Protein AF-0000000085150757 (afdb_homodimer)

Radius of gyration: 24.12 Å; Cα contacts (8 Å, |Δi|>4): 702; chains: 2; bounding box: 53×70×66 Å

Sequence (426 aa):
MANTTLYYVHDPMCSWCWGYRPTWDALQVQLQQQFGQQLSLHYLVGGLAPDSAEPMPHPMQQMLQQTWHKINQQLGTEFNHDFWQLCQPRRSTYPACRASIIARQYGLEQQMINAIQQAYYLNAHNPSDVDTLVSIATQLGIPADLFTEQLNADETEDKLLKEINFARQLPIQGFPSLVLMVDNNAYPIRLDYHQWQTSLADIQTILLTAQPSMANTTLYYVHDPMCSWCWGYRPTWDALQVQLQQQFGQQLSLHYLVGGLAPDSAEPMPHPMQQMLQQTWHKINQQLGTEFNHDFWQLCQPRRSTYPACRASIIARQYGLEQQMINAIQQAYYLNAHNPSDVDTLVSIATQLGIPADLFTEQLNADETEDKLLKEINFARQLPIQGFPSLVLMVDNNAYPIRLDYHQWQTSLADIQTILLTAQPS

Organism: Shewanella frigidimarina (strain NCIMB 400) (NCBI:txid318167)

Solvent-accessible surface area (backbone atoms only — not comparable to full-atom values): 22932 Å² total; per-residue (Å²): 128,76,67,31,37,37,35,42,34,31,37,58,80,37,67,58,36,62,56,30,40,68,25,50,56,53,36,51,54,52,46,45,73,75,32,50,89,56,46,44,80,40,81,33,47,43,58,87,30,58,79,55,91,55,69,49,54,66,71,56,50,54,52,52,53,37,48,52,46,49,45,24,70,75,69,66,44,79,70,34,72,59,25,75,74,74,41,83,59,45,66,16,37,34,59,43,40,37,49,27,57,57,28,42,78,72,76,33,27,68,57,43,36,51,51,48,34,42,33,38,34,61,63,39,38,57,51,60,36,65,68,51,48,41,52,51,37,40,75,74,69,42,57,51,70,60,48,55,53,45,68,72,29,68,68,43,50,51,53,45,53,50,36,24,55,52,50,71,69,46,84,62,77,56,64,55,33,40,35,38,32,49,82,90,40,80,39,66,38,59,80,41,70,84,38,35,60,56,32,49,52,46,51,52,52,51,56,62,66,67,50,79,130,128,75,68,31,36,38,34,44,35,30,38,58,80,36,66,58,37,63,55,29,41,68,27,50,56,53,35,51,55,52,45,46,74,74,32,51,90,57,46,45,79,41,83,32,46,44,56,85,29,59,78,54,90,54,68,48,54,67,72,56,51,53,51,50,53,36,48,52,46,50,45,24,69,74,69,66,45,79,70,34,71,59,26,76,74,75,39,82,58,47,65,16,37,34,59,42,40,36,49,27,59,56,28,42,80,72,76,33,27,68,60,41,38,51,50,47,34,42,33,38,35,61,62,39,37,56,53,60,37,66,66,49,48,40,53,51,39,41,76,73,70,42,58,51,68,62,47,56,51,45,68,71,29,66,67,46,51,51,52,46,52,51,35,25,56,52,49,70,72,46,84,61,77,56,64,54,33,40,36,38,32,47,83,89,40,80,40,66,39,59,81,41,71,85,39,37,61,54,32,50,52,45,51,51,52,52,56,61,67,68,50,79,129

Foldseek 3Di:
DWAKEKEWEAFLPDLVLLLLVVLVVVLVVVCCVPQVPPYHYYYFYQQPDAQDPDFDDPVVVVVVVVVNVVSCVVRVRAFDPCLVVPHRHDSHRVLLVLLLVVCVVVVCNVVSSVQSNCCVGPVSHYSSDPVSSLVSCVVVPHHSVVSSCSSPDVVSVVVNVVRNVVVVVAPDDDPGWMWMATNNDIDTADDDSVHSVRRVVVVVVVVVVSDDD/DWAKEKEWEAFLPDLVLLLLVVLVVVLVVVCCVPQVPPYHYYYFYQQPDAQDPDFDDPVVVVVVVVVNVVSCVVRVRAFDPCLVVPHRHDPHRVLLVLLLVVVVVVVCNVVSSVQSNCCVGPVSHYSSDLVSSLVSCVVVPHHSVVSSCSSPDPVSVVVNVVRNVVVVVAPDDDPGWMWMATNNDIDTADDDSVHSVRRVVVVVVVVVVSDDD

Structure (mmCIF, N/CA/C/O backbone):
data_AF-0000000085150757-model_v1
#
loop_
_entity.id
_entity.type
_entity.pdbx_description
1 polymer Thioredoxin
#
loop_
_atom_site.group_PDB
_atom_site.id
_atom_site.type_symbol
_atom_site.label_atom_id
_atom_site.label_alt_id
_atom_site.label_comp_id
_atom_site.label_asym_id
_atom_site.label_entity_id
_atom_site.label_seq_id
_atom_site.pdbx_PDB_ins_code
_atom_site.Cartn_x
_atom_site.Cartn_y
_atom_site.Cartn_z
_atom_site.occupancy
_atom_site.B_iso_or_equiv
_atom_site.auth_seq_id
_atom_site.auth_comp_id
_atom_site.auth_asym_id
_atom_site.auth_atom_id
_atom_site.pdbx_PDB_model_num
ATOM 1 N N . MET A 1 1 ? 13.625 -22.016 -32.281 1 49.12 1 MET A N 1
ATOM 2 C CA . MET A 1 1 ? 12.945 -20.781 -31.906 1 49.12 1 MET A CA 1
ATOM 3 C C . MET A 1 1 ? 13.242 -20.422 -30.453 1 49.12 1 MET A C 1
ATOM 5 O O . MET A 1 1 ? 13.5 -21.312 -29.641 1 49.12 1 MET A O 1
ATOM 9 N N . ALA A 1 2 ? 13.648 -19.25 -30.125 1 58.41 2 ALA A N 1
ATOM 10 C CA . ALA A 1 2 ? 14.156 -18.875 -28.812 1 58.41 2 ALA A CA 1
ATOM 11 C C . ALA A 1 2 ? 13.156 -19.25 -27.719 1 58.41 2 ALA A C 1
ATOM 13 O O . ALA A 1 2 ? 11.945 -19.203 -27.938 1 58.41 2 ALA A O 1
ATOM 14 N N . ASN A 1 3 ? 13.555 -20.047 -26.703 1 80.44 3 ASN A N 1
ATOM 15 C CA . ASN A 1 3 ? 12.75 -20.391 -25.531 1 80.44 3 ASN A CA 1
ATOM 16 C C . ASN A 1 3 ? 12.352 -19.141 -24.75 1 80.44 3 ASN A C 1
ATOM 18 O O . ASN A 1 3 ? 13.211 -18.469 -24.172 1 80.44 3 ASN A O 1
ATOM 22 N N . THR A 1 4 ? 11.117 -18.625 -24.938 1 92.69 4 THR A N 1
ATOM 23 C CA . THR A 1 4 ? 10.656 -17.406 -24.281 1 92.69 4 THR A CA 1
ATOM 24 C C . THR A 1 4 ? 9.633 -17.719 -23.203 1 92.69 4 THR A C 1
ATOM 26 O O . THR A 1 4 ? 8.664 -18.453 -23.438 1 92.69 4 THR A O 1
ATOM 29 N N . THR A 1 5 ? 9.977 -17.312 -21.969 1 96.5 5 THR A N 1
ATOM 30 C CA . THR A 1 5 ? 9.078 -17.562 -20.844 1 96.5 5 THR A CA 1
ATOM 31 C C . THR A 1 5 ? 8.727 -16.25 -20.141 1 96.5 5 THR A C 1
ATOM 33 O O . THR A 1 5 ? 9.602 -15.422 -19.891 1 96.5 5 THR A O 1
ATOM 36 N N . LEU A 1 6 ? 7.488 -16 -19.953 1 97.88 6 LEU A N 1
ATOM 37 C CA . LEU A 1 6 ? 7.039 -14.922 -19.094 1 97.88 6 LEU A CA 1
ATOM 38 C C . LEU A 1 6 ? 6.703 -15.445 -17.688 1 97.88 6 LEU 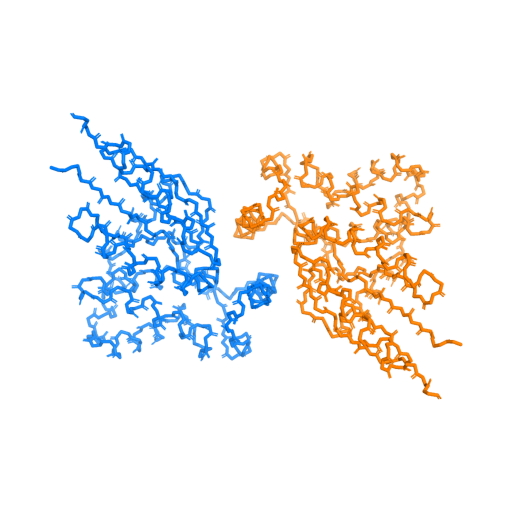A C 1
ATOM 40 O O . LEU A 1 6 ? 5.848 -16.328 -17.547 1 97.88 6 LEU A O 1
ATOM 44 N N . TYR A 1 7 ? 7.398 -14.953 -16.734 1 98.38 7 TYR A N 1
ATOM 45 C CA . TYR A 1 7 ? 7.105 -15.289 -15.344 1 98.38 7 TYR A CA 1
ATOM 46 C C . TYR A 1 7 ? 6.188 -14.25 -14.703 1 98.38 7 TYR A C 1
ATOM 48 O O . TYR A 1 7 ? 6.438 -13.047 -14.812 1 98.38 7 TYR A O 1
ATOM 56 N N . TYR A 1 8 ? 5.133 -14.703 -14.164 1 98.75 8 TYR A N 1
ATOM 57 C CA . TYR A 1 8 ? 4.309 -13.906 -13.25 1 98.75 8 TYR A CA 1
ATOM 58 C C . TYR A 1 8 ? 4.629 -14.242 -11.797 1 98.75 8 TYR A C 1
ATOM 60 O O . TYR A 1 8 ? 4.238 -15.297 -11.297 1 98.75 8 TYR A O 1
ATOM 68 N N . VAL A 1 9 ? 5.32 -13.375 -11.117 1 98.81 9 VAL A N 1
ATOM 69 C CA . VAL A 1 9 ? 5.723 -13.594 -9.727 1 98.81 9 VAL A CA 1
ATOM 70 C C . VAL A 1 9 ? 4.684 -12.992 -8.789 1 98.81 9 VAL A C 1
ATOM 72 O O . VAL A 1 9 ? 4.344 -11.812 -8.898 1 98.81 9 VAL A O 1
ATOM 75 N N . HIS A 1 10 ? 4.195 -13.836 -7.871 1 98.81 10 HIS A N 1
ATOM 76 C CA . HIS A 1 10 ? 3.064 -13.406 -7.059 1 98.81 10 HIS A CA 1
ATOM 77 C C . HIS A 1 10 ? 3.018 -14.156 -5.734 1 98.81 10 HIS A C 1
ATOM 79 O O . HIS A 1 10 ? 3.881 -15 -5.461 1 98.81 10 HIS A O 1
ATOM 85 N N . ASP A 1 11 ? 2.148 -13.82 -4.879 1 98.88 11 ASP A N 1
ATOM 86 C CA . ASP A 1 11 ? 1.651 -14.555 -3.719 1 98.88 11 ASP A CA 1
ATOM 87 C C . ASP A 1 11 ? 0.126 -14.523 -3.66 1 98.88 11 ASP A C 1
ATOM 89 O O . ASP A 1 11 ? -0.486 -13.469 -3.83 1 98.88 11 ASP A O 1
ATOM 93 N N . PRO A 1 12 ? -0.47 -15.656 -3.391 1 98.88 12 PRO A N 1
ATOM 94 C CA . PRO A 1 12 ? -1.935 -15.688 -3.418 1 98.88 12 PRO A CA 1
ATOM 95 C C . PRO A 1 12 ? -2.564 -14.742 -2.402 1 98.88 12 PRO A C 1
ATOM 97 O O . PRO A 1 12 ? -3.729 -14.352 -2.551 1 98.88 12 PRO A O 1
ATOM 100 N N . MET A 1 13 ? -1.797 -14.336 -1.431 1 98.69 13 MET A N 1
ATOM 101 C CA . MET A 1 13 ? -2.361 -13.5 -0.378 1 98.69 13 MET A CA 1
ATOM 102 C C . MET A 1 13 ? -1.901 -12.055 -0.529 1 98.69 13 MET A C 1
ATOM 104 O O . MET A 1 13 ? -2.055 -11.25 0.392 1 98.69 13 MET A O 1
ATOM 108 N N . CYS A 1 14 ? -1.268 -11.719 -1.608 1 98.38 14 CYS A N 1
ATOM 109 C CA . CYS A 1 14 ? -0.864 -10.352 -1.901 1 98.38 14 CYS A CA 1
ATOM 110 C C . CYS A 1 14 ? -2.049 -9.523 -2.393 1 98.38 14 CYS A C 1
ATOM 112 O O . CYS A 1 14 ? -2.566 -9.766 -3.484 1 98.38 14 CYS A O 1
ATOM 114 N N . SER A 1 15 ? -2.418 -8.477 -1.65 1 98.56 15 SER A N 1
ATOM 115 C CA . SER A 1 15 ? -3.615 -7.711 -1.98 1 98.56 15 SER A CA 1
ATOM 116 C C . SER A 1 15 ? -3.441 -6.949 -3.289 1 98.56 15 SER A C 1
ATOM 118 O O . SER A 1 15 ? -4.406 -6.75 -4.031 1 98.56 15 SER A O 1
ATOM 120 N N . TRP A 1 16 ? -2.236 -6.539 -3.58 1 98.25 16 TRP A N 1
ATOM 121 C CA . TRP A 1 16 ? -1.984 -5.855 -4.844 1 98.25 16 TRP A CA 1
ATOM 122 C C . TRP A 1 16 ? -2.047 -6.832 -6.016 1 98.25 16 TRP A C 1
ATOM 124 O O . TRP A 1 16 ? -2.398 -6.453 -7.133 1 98.25 16 TRP A O 1
ATOM 134 N N . CYS A 1 17 ? -1.662 -8.117 -5.789 1 98.81 17 CYS A N 1
ATOM 135 C CA . CYS A 1 17 ? -1.864 -9.148 -6.805 1 98.81 17 CYS A CA 1
ATOM 136 C C . CYS A 1 17 ? -3.348 -9.344 -7.09 1 98.81 17 CYS A C 1
ATOM 138 O O . CYS A 1 17 ? -3.744 -9.508 -8.25 1 98.81 17 CYS A O 1
ATOM 140 N N . TRP A 1 18 ? -4.223 -9.297 -6.031 1 98.88 18 TRP A N 1
ATOM 141 C CA . TRP A 1 18 ? -5.672 -9.336 -6.188 1 98.88 18 TRP A CA 1
ATOM 142 C C . TRP A 1 18 ? -6.164 -8.148 -7.004 1 98.88 18 TRP A C 1
ATOM 144 O O . TRP A 1 18 ? -6.965 -8.312 -7.93 1 98.88 18 TRP A O 1
ATOM 154 N N . GLY A 1 19 ? -5.605 -7.031 -6.734 1 98.62 19 GLY A N 1
ATOM 155 C CA . GLY A 1 19 ? -5.961 -5.836 -7.48 1 98.62 19 GLY A CA 1
ATOM 156 C C . GLY A 1 19 ? -5.562 -5.898 -8.938 1 98.62 19 GLY A C 1
ATOM 157 O O . GLY A 1 19 ? -6.227 -5.316 -9.797 1 98.62 19 GLY A O 1
ATOM 158 N N . TYR A 1 20 ? -4.539 -6.602 -9.242 1 98.56 20 TYR A N 1
ATOM 159 C CA . TYR A 1 20 ? -3.975 -6.645 -10.586 1 98.56 20 TYR A CA 1
ATOM 160 C C . TYR A 1 20 ? -4.699 -7.668 -11.445 1 98.56 20 TYR A C 1
ATOM 162 O O . TYR A 1 20 ? -4.543 -7.684 -12.672 1 98.56 20 TYR A O 1
ATOM 170 N N . ARG A 1 21 ? -5.574 -8.477 -10.898 1 98.38 21 ARG A N 1
ATOM 171 C CA . ARG A 1 21 ? -6.145 -9.656 -11.531 1 98.38 21 ARG A CA 1
ATOM 172 C C . ARG A 1 21 ? -6.859 -9.289 -12.828 1 98.38 21 ARG A C 1
ATOM 174 O O . ARG A 1 21 ? -6.629 -9.914 -13.867 1 98.38 21 ARG A O 1
ATOM 181 N N . PRO A 1 22 ? -7.703 -8.25 -12.844 1 98.44 22 PRO A N 1
ATOM 182 C CA . PRO A 1 22 ? -8.398 -7.945 -14.102 1 98.44 22 PRO A CA 1
ATOM 183 C C . PRO A 1 22 ? -7.438 -7.594 -15.234 1 98.44 22 PRO A C 1
ATOM 185 O O . PRO A 1 22 ? -7.629 -8.031 -16.375 1 98.44 22 PRO A O 1
ATOM 188 N N . THR A 1 23 ? -6.422 -6.852 -14.922 1 98.56 23 THR A N 1
ATOM 189 C CA . THR A 1 23 ? -5.434 -6.473 -15.922 1 98.56 23 THR A CA 1
ATOM 190 C C . THR A 1 23 ? -4.613 -7.684 -16.359 1 98.56 23 THR A C 1
ATOM 192 O O . THR A 1 23 ? -4.348 -7.867 -17.547 1 98.56 23 THR A O 1
ATOM 195 N N . TRP A 1 24 ? -4.285 -8.539 -15.414 1 98.56 24 TRP A N 1
ATOM 196 C CA . TRP A 1 24 ? -3.529 -9.75 -15.711 1 98.56 24 TRP A CA 1
ATOM 197 C C . TRP A 1 24 ? -4.324 -10.68 -16.625 1 98.56 24 TRP A C 1
ATOM 199 O O . TRP A 1 24 ? -3.789 -11.203 -17.594 1 98.56 24 TRP A O 1
ATOM 209 N N . ASP A 1 25 ? -5.609 -10.859 -16.297 1 98.38 25 ASP A N 1
ATOM 210 C CA . ASP A 1 25 ? -6.48 -11.695 -17.125 1 98.38 25 ASP A CA 1
ATOM 211 C C . ASP A 1 25 ? -6.539 -11.195 -18.562 1 98.38 25 ASP A C 1
ATOM 213 O O . ASP A 1 25 ? -6.41 -11.977 -19.5 1 98.38 25 ASP A O 1
ATOM 217 N N . ALA A 1 26 ? -6.688 -9.93 -18.672 1 98.5 26 ALA A N 1
ATOM 218 C CA . ALA A 1 26 ? -6.762 -9.336 -20.016 1 98.5 26 ALA A CA 1
ATOM 219 C C . ALA A 1 26 ? -5.445 -9.508 -20.766 1 98.5 26 ALA A C 1
ATOM 221 O O . ALA A 1 26 ? -5.441 -9.828 -21.953 1 98.5 26 ALA A O 1
ATOM 222 N N . LEU A 1 27 ? -4.34 -9.273 -20.078 1 98.56 27 LEU A N 1
ATOM 223 C CA . LEU A 1 27 ? -3.025 -9.422 -20.703 1 98.56 27 LEU A CA 1
ATOM 224 C C . LEU A 1 27 ? -2.812 -10.844 -21.203 1 98.56 27 LEU A C 1
ATOM 226 O O . LEU A 1 27 ? -2.314 -11.047 -22.297 1 98.56 27 LEU A O 1
ATOM 230 N N . GLN A 1 28 ? -3.203 -11.82 -20.406 1 97.81 28 GLN A N 1
ATOM 231 C CA . GLN A 1 28 ? -3.021 -13.219 -20.766 1 97.81 28 GLN A CA 1
ATOM 232 C C . GLN A 1 28 ? -3.75 -13.547 -22.078 1 97.81 28 GLN A C 1
ATOM 234 O O . GLN A 1 28 ? -3.234 -14.289 -22.906 1 97.81 28 GLN A O 1
ATOM 239 N N . VAL A 1 29 ? -4.918 -12.992 -22.25 1 97.75 29 VAL A N 1
ATOM 240 C CA . VAL A 1 29 ? -5.699 -13.211 -23.469 1 97.75 29 VAL A CA 1
ATOM 241 C C . VAL A 1 29 ? -4.938 -12.672 -24.672 1 97.75 29 VAL A C 1
ATOM 243 O O . VAL A 1 29 ? -4.816 -13.359 -25.703 1 97.75 29 VAL A O 1
ATOM 246 N N . GLN A 1 30 ? -4.367 -11.484 -24.547 1 97.62 30 GLN A N 1
ATOM 247 C CA . GLN A 1 30 ? -3.621 -10.875 -25.641 1 97.62 30 GLN A CA 1
ATOM 248 C C . GLN A 1 30 ? -2.361 -11.68 -25.953 1 97.62 30 GLN A C 1
ATOM 250 O O . GLN A 1 30 ? -2.029 -11.883 -27.125 1 97.62 30 GLN A O 1
ATOM 255 N N . LEU A 1 31 ? -1.71 -12.102 -24.891 1 97.19 31 LEU A N 1
ATOM 256 C CA . LEU A 1 31 ? -0.473 -12.859 -25.062 1 97.19 31 LEU A CA 1
ATOM 257 C C . LEU A 1 31 ? -0.738 -14.18 -25.781 1 97.19 31 LEU A C 1
ATOM 259 O O . LEU A 1 31 ? 0.029 -14.586 -26.656 1 97.19 31 LEU A O 1
ATOM 263 N N . GLN A 1 32 ? -1.792 -14.82 -25.406 1 95.5 32 GLN A N 1
ATOM 264 C CA . GLN A 1 32 ? -2.162 -16.078 -26.047 1 95.5 32 GLN A CA 1
ATOM 265 C C . GLN A 1 32 ? -2.492 -15.875 -27.531 1 95.5 32 GLN A C 1
ATOM 267 O O . GLN A 1 32 ? -2.09 -16.672 -28.375 1 95.5 32 GLN A O 1
ATOM 272 N N . GLN A 1 33 ? -3.18 -14.82 -27.828 1 95.56 33 GLN A N 1
ATOM 273 C CA . GLN A 1 33 ? -3.592 -14.523 -29.203 1 95.56 33 GLN A CA 1
ATOM 274 C C . GLN A 1 33 ? -2.391 -14.18 -30.078 1 95.56 33 GLN A C 1
ATOM 276 O O . GLN A 1 33 ? -2.314 -14.609 -31.234 1 95.56 33 GLN A O 1
ATOM 281 N N . GLN A 1 34 ? -1.446 -13.57 -29.5 1 93.62 34 GLN A N 1
ATOM 282 C CA . GLN A 1 34 ? -0.369 -13.023 -30.328 1 93.62 34 GLN A CA 1
ATOM 283 C C . GLN A 1 34 ? 0.852 -13.938 -30.312 1 93.62 34 GLN A C 1
ATOM 285 O O . GLN A 1 34 ? 1.582 -14.023 -31.297 1 93.62 34 GLN A O 1
ATOM 290 N N . PHE A 1 35 ? 0.988 -14.594 -29.141 1 90.62 35 PHE A N 1
ATOM 291 C CA . PHE A 1 35 ? 2.262 -15.289 -28.984 1 90.62 35 PHE A CA 1
ATOM 292 C C . PHE A 1 35 ? 2.045 -16.703 -28.484 1 90.62 35 PHE A C 1
ATOM 294 O O . PHE A 1 35 ? 2.963 -17.328 -27.938 1 90.62 35 PHE A O 1
ATOM 301 N N . GLY A 1 36 ? 0.924 -17.172 -28.547 1 82 36 GLY A N 1
ATOM 302 C CA . GLY A 1 36 ? 0.513 -18.406 -27.906 1 82 36 GLY A CA 1
ATOM 303 C C . GLY A 1 36 ? 1.464 -19.562 -28.156 1 82 36 GLY A C 1
ATOM 304 O O . GLY A 1 36 ? 1.716 -20.391 -27.281 1 82 36 GLY A O 1
ATOM 305 N N . GLN A 1 37 ? 2.15 -19.625 -29.234 1 83.88 37 GLN A N 1
ATOM 306 C CA . GLN A 1 37 ? 3.043 -20.734 -29.547 1 83.88 37 GLN A CA 1
ATOM 307 C C . GLN A 1 37 ? 4.5 -20.375 -29.281 1 83.88 37 GLN A C 1
ATOM 309 O O . GLN A 1 37 ? 5.355 -21.25 -29.156 1 83.88 37 GLN A O 1
ATOM 314 N N . GLN A 1 38 ? 4.75 -19.188 -28.969 1 87.5 38 GLN A N 1
ATOM 315 C CA . GLN A 1 38 ? 6.117 -18.688 -28.859 1 87.5 38 GLN A CA 1
ATOM 316 C C . GLN A 1 38 ? 6.465 -18.359 -27.422 1 87.5 38 GLN A C 1
ATOM 318 O O . GLN A 1 38 ? 7.645 -18.297 -27.062 1 87.5 38 GLN A O 1
ATOM 323 N N . LEU A 1 39 ? 5.445 -18.141 -26.641 1 92.88 39 LEU A N 1
ATOM 324 C CA . LEU A 1 39 ? 5.652 -17.641 -25.297 1 92.88 39 LEU A CA 1
ATOM 325 C C . LEU A 1 39 ? 4.988 -18.547 -24.266 1 92.88 39 LEU A C 1
ATOM 327 O O . LEU A 1 39 ? 3.812 -18.891 -24.406 1 92.88 39 LEU A O 1
ATOM 331 N N . SER A 1 40 ? 5.793 -19.062 -23.375 1 94.69 40 SER A N 1
ATOM 332 C CA . SER A 1 40 ? 5.246 -19.828 -22.25 1 94.69 40 SER A CA 1
ATOM 333 C C . SER A 1 40 ? 5.004 -18.938 -21.047 1 94.69 40 SER A C 1
ATOM 335 O O . SER A 1 40 ? 5.824 -18.078 -20.719 1 94.69 40 SER A O 1
ATOM 337 N N . LEU A 1 41 ? 3.896 -19.109 -20.391 1 96.31 41 LEU A N 1
ATOM 338 C CA . LEU A 1 41 ? 3.559 -18.375 -19.188 1 96.31 41 LEU A CA 1
ATOM 339 C C . LEU A 1 41 ? 3.725 -19.25 -17.953 1 96.31 41 LEU A C 1
ATOM 341 O O . LEU A 1 41 ? 3.174 -20.359 -17.891 1 96.31 41 LEU A O 1
ATOM 345 N N . HIS A 1 42 ? 4.5 -18.797 -17 1 97.12 42 HIS A N 1
ATOM 346 C CA . HIS A 1 42 ? 4.73 -19.547 -15.773 1 97.12 42 HIS A CA 1
ATOM 347 C C . HIS A 1 42 ? 4.453 -18.688 -14.547 1 97.12 42 HIS A C 1
ATOM 349 O O . HIS A 1 42 ? 4.977 -17.578 -14.43 1 97.12 42 HIS A O 1
ATOM 355 N N . TYR A 1 43 ? 3.615 -19.25 -13.664 1 98.38 43 TYR A N 1
ATOM 356 C CA . TYR A 1 43 ? 3.432 -18.641 -12.352 1 98.38 43 TYR A CA 1
ATOM 357 C C . TYR A 1 43 ? 4.562 -19.031 -11.406 1 98.38 43 TYR A C 1
ATOM 359 O O . TYR A 1 43 ? 5.004 -20.172 -11.398 1 98.38 43 TYR A O 1
ATOM 367 N N . LEU A 1 44 ? 5.035 -18.047 -10.695 1 98.56 44 LEU A N 1
ATOM 368 C CA . LEU A 1 44 ? 6.031 -18.266 -9.656 1 98.56 44 LEU A CA 1
ATOM 369 C C . LEU A 1 44 ? 5.559 -17.672 -8.328 1 98.56 44 LEU A C 1
ATOM 371 O O . LEU A 1 44 ? 5.246 -16.484 -8.242 1 98.56 44 LEU A O 1
ATOM 375 N N . VAL A 1 45 ? 5.492 -18.578 -7.309 1 98.81 45 VAL A N 1
ATOM 376 C CA . VAL A 1 45 ? 5.172 -18.031 -5.996 1 98.81 45 VAL A CA 1
ATOM 377 C C . VAL A 1 45 ? 6.418 -17.391 -5.383 1 98.81 45 VAL A C 1
ATOM 379 O O . VAL A 1 45 ? 7.5 -17.969 -5.402 1 98.81 45 VAL A O 1
ATOM 382 N N . GLY A 1 46 ? 6.258 -16.172 -4.938 1 98.25 46 GLY A N 1
ATOM 383 C CA . GLY A 1 46 ? 7.352 -15.438 -4.316 1 98.25 46 GLY A CA 1
ATOM 384 C C . GLY A 1 46 ? 7.387 -15.578 -2.809 1 98.25 46 GLY A C 1
ATOM 385 O O . GLY A 1 46 ? 8.43 -15.367 -2.182 1 98.25 46 GLY A O 1
ATOM 386 N N . GLY A 1 47 ? 6.277 -15.938 -2.207 1 98.19 47 GLY A N 1
ATOM 387 C CA . GLY A 1 47 ? 6.211 -16.125 -0.766 1 98.19 47 GLY A CA 1
ATOM 388 C C . GLY A 1 47 ? 6.34 -14.836 0.014 1 98.19 47 GLY A C 1
ATOM 389 O O . GLY A 1 47 ? 7.449 -14.375 0.287 1 98.19 47 GLY A O 1
ATOM 390 N N . LEU A 1 48 ? 5.281 -14.297 0.546 1 97.25 48 LEU A N 1
ATOM 391 C CA . LEU A 1 48 ? 5.309 -13.094 1.37 1 97.25 48 LEU A CA 1
ATOM 392 C C . LEU A 1 48 ? 5.789 -13.406 2.781 1 97.25 48 LEU A C 1
ATOM 394 O O . LEU A 1 48 ? 6.516 -12.617 3.389 1 97.25 48 LEU A O 1
ATOM 398 N N . ALA A 1 49 ? 5.336 -14.578 3.348 1 97.75 49 ALA A N 1
ATOM 399 C CA . ALA A 1 49 ? 5.652 -14.883 4.742 1 97.75 49 ALA A CA 1
ATOM 400 C C . ALA A 1 49 ? 5.66 -16.391 4.988 1 97.75 49 ALA A C 1
ATOM 402 O O . ALA A 1 49 ? 4.801 -17.109 4.48 1 97.75 49 ALA A O 1
ATOM 403 N N . PRO A 1 50 ? 6.562 -16.828 5.805 1 98 50 PRO A N 1
ATOM 404 C CA . PRO A 1 50 ? 6.637 -18.25 6.137 1 98 50 PRO A CA 1
ATOM 405 C C . PRO A 1 50 ? 5.477 -18.719 7.02 1 98 50 PRO A C 1
ATOM 407 O O . PRO A 1 50 ? 4.676 -17.891 7.469 1 98 50 PRO A O 1
ATOM 410 N N . ASP A 1 51 ? 5.422 -20 7.203 1 98.25 51 ASP A N 1
ATOM 411 C CA . ASP A 1 51 ? 4.406 -20.594 8.07 1 98.25 51 ASP A CA 1
ATOM 412 C C . ASP A 1 51 ? 4.477 -20 9.477 1 98.25 51 ASP A C 1
ATOM 414 O O . ASP A 1 51 ? 5.566 -19.844 10.039 1 98.25 51 ASP A O 1
ATOM 418 N N . SER A 1 52 ? 3.348 -19.578 10.008 1 97.62 52 SER A N 1
ATOM 419 C CA . SER A 1 52 ? 3.258 -19.078 11.375 1 97.62 52 SER A CA 1
ATOM 420 C C . SER A 1 52 ? 1.897 -19.391 11.992 1 97.62 52 SER A C 1
ATOM 422 O O . SER A 1 52 ? 0.868 -19.281 11.32 1 97.62 52 SER A O 1
ATOM 424 N N . ALA A 1 53 ? 1.906 -19.734 13.281 1 97.12 53 ALA A N 1
ATOM 425 C CA . ALA A 1 53 ? 0.664 -19.938 14.023 1 97.12 53 ALA A CA 1
ATOM 426 C C . ALA A 1 53 ? 0.277 -18.688 14.805 1 97.12 53 ALA A C 1
ATOM 428 O O . ALA A 1 53 ? -0.823 -18.609 15.352 1 97.12 53 ALA A O 1
ATOM 429 N N . GLU A 1 54 ? 1.127 -17.672 14.82 1 97.06 54 GLU A N 1
ATOM 430 C CA . GLU A 1 54 ? 0.918 -16.469 15.625 1 97.06 54 GLU A CA 1
ATOM 431 C C . GLU A 1 54 ? -0.058 -15.516 14.945 1 97.06 54 GLU A C 1
ATOM 433 O O . GLU A 1 54 ? 0.002 -15.32 13.734 1 97.06 54 GLU A O 1
ATOM 438 N N . PRO A 1 55 ? -0.933 -14.945 15.781 1 97.75 55 PRO A N 1
ATOM 439 C CA . PRO A 1 55 ? -1.788 -13.914 15.195 1 97.75 55 PRO A CA 1
ATOM 440 C C . PRO A 1 55 ? -0.991 -12.734 14.641 1 97.75 55 PRO A C 1
ATOM 442 O O . PRO A 1 55 ? 0.082 -12.414 15.156 1 97.75 55 PRO A O 1
ATOM 445 N N . MET A 1 56 ? -1.507 -12.18 13.594 1 97.19 56 MET A N 1
ATOM 446 C CA . MET A 1 56 ? -0.885 -10.984 13.023 1 97.19 56 MET A CA 1
ATOM 447 C C . MET A 1 56 ? -0.879 -9.844 14.039 1 97.19 56 MET A C 1
ATOM 449 O O . MET A 1 56 ? -1.9 -9.562 14.664 1 97.19 56 MET A O 1
ATOM 453 N N . PRO A 1 57 ? 0.279 -9.195 14.195 1 94.69 57 PRO A N 1
ATOM 454 C CA . PRO A 1 57 ? 0.288 -8.039 15.094 1 94.69 57 PRO A CA 1
ATOM 455 C C . PRO A 1 57 ? -0.674 -6.938 14.656 1 94.69 57 PRO A C 1
ATOM 457 O O . PRO A 1 57 ? -0.855 -6.715 13.461 1 94.69 57 PRO A O 1
ATOM 460 N N . HIS A 1 58 ? -1.238 -6.219 15.617 1 94.31 58 HIS A N 1
ATOM 461 C CA . HIS A 1 58 ? -2.277 -5.23 15.367 1 94.31 58 HIS A CA 1
ATOM 462 C C . HIS A 1 58 ? -1.797 -4.16 14.391 1 94.31 58 HIS A C 1
ATOM 464 O O . HIS A 1 58 ? -2.506 -3.814 13.445 1 94.31 58 HIS A O 1
ATOM 470 N N . PRO A 1 59 ? -0.52 -3.648 14.523 1 93.06 59 PRO A N 1
ATOM 471 C CA . PRO A 1 59 ? -0.078 -2.619 13.578 1 93.06 59 PRO A CA 1
ATOM 472 C C . PRO A 1 59 ? -0.055 -3.113 12.133 1 93.06 59 PRO A C 1
ATOM 474 O O . PRO A 1 59 ? -0.385 -2.359 11.219 1 93.06 59 PRO A O 1
ATOM 477 N N . MET A 1 60 ? 0.269 -4.328 11.969 1 95.19 60 MET A N 1
ATOM 478 C CA . MET A 1 60 ? 0.286 -4.891 10.617 1 95.19 60 MET A CA 1
ATOM 479 C C . MET A 1 60 ? -1.13 -5.043 10.07 1 95.19 60 MET A C 1
ATOM 481 O O . MET A 1 60 ? -1.382 -4.77 8.898 1 95.19 60 MET A O 1
ATOM 485 N N . GLN A 1 61 ? -2.043 -5.461 10.922 1 96.88 61 GLN A N 1
ATOM 486 C CA . GLN A 1 61 ? -3.441 -5.543 10.508 1 96.88 61 GLN A CA 1
ATOM 487 C C . GLN A 1 61 ? -3.949 -4.195 10 1 96.88 61 GLN A C 1
ATOM 489 O O . GLN A 1 61 ? -4.578 -4.121 8.945 1 96.88 61 GLN A O 1
ATOM 494 N N . GLN A 1 62 ? -3.652 -3.223 10.766 1 93.69 62 GLN A N 1
ATOM 495 C CA . GLN A 1 62 ? -4.102 -1.881 10.414 1 93.69 62 GLN A CA 1
ATOM 496 C C . GLN A 1 62 ? -3.523 -1.442 9.07 1 93.69 62 GLN A C 1
ATOM 498 O O . GLN A 1 62 ? -4.23 -0.872 8.234 1 93.69 62 GLN A O 1
ATOM 503 N N . MET A 1 63 ? -2.281 -1.724 8.922 1 94.06 63 MET A N 1
ATOM 504 C CA . MET A 1 63 ? -1.618 -1.357 7.676 1 94.06 63 MET A CA 1
ATOM 505 C C . MET A 1 63 ? -2.248 -2.084 6.492 1 94.06 63 MET A C 1
ATOM 507 O O . MET A 1 63 ? -2.477 -1.485 5.441 1 94.06 63 MET A O 1
ATOM 511 N N . LEU A 1 64 ? -2.529 -3.324 6.633 1 97.19 64 LEU A N 1
ATOM 512 C CA . LEU A 1 64 ? -3.115 -4.102 5.543 1 97.19 64 LEU A CA 1
ATOM 513 C C . LEU A 1 64 ? -4.539 -3.643 5.254 1 97.19 64 LEU A C 1
ATOM 515 O O . LEU A 1 64 ? -4.961 -3.6 4.098 1 97.19 64 LEU A O 1
ATOM 519 N N . GLN A 1 65 ? -5.27 -3.312 6.301 1 96.94 65 GLN A N 1
ATOM 520 C CA . GLN A 1 65 ? -6.605 -2.762 6.094 1 96.94 65 GLN A CA 1
ATOM 521 C C . GLN A 1 65 ? -6.547 -1.471 5.281 1 96.94 65 GLN A C 1
ATOM 523 O O . GLN A 1 65 ? -7.344 -1.274 4.363 1 96.94 65 GLN A O 1
ATOM 528 N N . GLN A 1 66 ? -5.633 -0.674 5.598 1 94.62 66 GLN A N 1
ATOM 529 C CA . GLN A 1 66 ? -5.461 0.564 4.848 1 94.62 66 GLN A CA 1
ATOM 530 C C . GLN A 1 66 ? -5.078 0.281 3.398 1 94.62 66 GLN A C 1
ATOM 532 O O . GLN A 1 66 ? -5.551 0.955 2.482 1 94.62 66 GLN A O 1
ATOM 537 N N . THR A 1 67 ? -4.254 -0.675 3.211 1 96.88 67 THR A N 1
ATOM 538 C CA . THR A 1 67 ? -3.852 -1.055 1.861 1 96.88 67 THR A CA 1
ATOM 539 C C . THR A 1 67 ? -5.055 -1.522 1.049 1 96.88 67 THR A C 1
ATOM 541 O O . THR A 1 67 ? -5.219 -1.136 -0.11 1 96.88 67 THR A O 1
ATOM 544 N N . TRP A 1 68 ? -5.938 -2.312 1.685 1 98 68 TRP A N 1
ATOM 545 C CA . TRP A 1 68 ? -7.145 -2.762 0.997 1 98 68 TRP A CA 1
ATOM 546 C C . TRP A 1 68 ? -8 -1.575 0.572 1 98 68 TRP A C 1
ATOM 548 O O . TRP A 1 68 ? -8.5 -1.532 -0.557 1 98 68 TRP A O 1
ATOM 558 N N . HIS A 1 69 ? -8.141 -0.613 1.464 1 95.69 69 HIS A N 1
ATOM 559 C CA . HIS A 1 69 ? -8.906 0.583 1.139 1 95.69 69 HIS A CA 1
ATOM 560 C C . HIS A 1 69 ? -8.266 1.357 -0.007 1 95.69 69 HIS A C 1
ATOM 562 O O . HIS A 1 69 ? -8.961 1.842 -0.902 1 95.69 69 HIS A O 1
ATOM 568 N N . LYS A 1 70 ? -6.914 1.424 0.015 1 95.12 70 LYS A N 1
ATOM 569 C CA . LYS A 1 70 ? -6.191 2.127 -1.038 1 95.12 70 LYS A CA 1
ATOM 570 C C . LYS A 1 70 ? -6.402 1.458 -2.393 1 95.12 70 LYS A C 1
ATOM 572 O O . LYS A 1 70 ? -6.664 2.133 -3.391 1 95.12 70 LYS A O 1
ATOM 577 N N . ILE A 1 71 ? -6.328 0.197 -2.418 1 97.38 71 ILE A N 1
ATOM 578 C CA . ILE A 1 71 ? -6.508 -0.559 -3.654 1 97.38 71 ILE A CA 1
ATOM 579 C C . ILE A 1 71 ? -7.938 -0.374 -4.164 1 97.38 71 ILE A C 1
ATOM 581 O O . ILE A 1 71 ? -8.148 -0.148 -5.359 1 97.38 71 ILE A O 1
ATOM 585 N N . ASN A 1 72 ? -8.875 -0.462 -3.246 1 97.25 72 ASN A N 1
ATOM 586 C CA . ASN A 1 72 ? -10.266 -0.227 -3.631 1 97.25 72 ASN A CA 1
ATOM 587 C C . ASN A 1 72 ? -10.445 1.161 -4.234 1 97.25 72 ASN A C 1
ATOM 589 O O . ASN A 1 72 ? -11.078 1.308 -5.281 1 97.25 72 ASN A O 1
ATOM 593 N N . GLN A 1 73 ? -9.875 2.121 -3.609 1 92.25 73 GLN A N 1
ATOM 594 C CA . GLN A 1 73 ? -10 3.504 -4.055 1 92.25 73 GLN A CA 1
ATOM 595 C C . GLN A 1 73 ? -9.375 3.695 -5.434 1 92.25 73 GLN A C 1
ATOM 597 O O . GLN A 1 73 ? -9.922 4.402 -6.281 1 92.25 73 GLN A O 1
ATOM 602 N N . GLN A 1 74 ? -8.32 3.041 -5.664 1 93.44 74 GLN A N 1
ATOM 603 C CA . GLN A 1 74 ? -7.547 3.293 -6.875 1 93.44 74 GLN A CA 1
ATOM 604 C C . GLN A 1 74 ? -8.023 2.41 -8.023 1 93.44 74 GLN A C 1
ATOM 606 O O . GLN A 1 74 ? -7.996 2.824 -9.188 1 93.44 74 GLN A O 1
ATOM 611 N N . LEU A 1 75 ? -8.516 1.18 -7.703 1 96.38 75 LEU A N 1
ATOM 612 C CA . LEU A 1 75 ? -8.742 0.205 -8.766 1 96.38 75 LEU A CA 1
ATOM 613 C C . LEU A 1 75 ? -10.195 -0.245 -8.789 1 96.38 75 LEU A C 1
ATOM 615 O O . LEU A 1 75 ? -10.625 -0.927 -9.719 1 96.38 75 LEU A O 1
ATOM 619 N N . GLY A 1 76 ? -10.953 0.096 -7.773 1 96.81 76 GLY A N 1
ATOM 620 C CA . GLY A 1 76 ? -12.32 -0.378 -7.664 1 96.81 76 GLY A CA 1
ATOM 621 C C . GLY A 1 76 ? -12.422 -1.817 -7.195 1 96.81 76 GLY A C 1
ATOM 622 O O . GLY A 1 76 ? -13.516 -2.389 -7.152 1 96.81 76 GLY A O 1
ATOM 623 N N . THR A 1 77 ? -11.305 -2.408 -6.797 1 98.44 77 THR A N 1
ATOM 624 C CA . THR A 1 77 ? -11.258 -3.797 -6.348 1 98.44 77 THR A CA 1
ATOM 625 C C . THR A 1 77 ? -12.086 -3.984 -5.082 1 98.44 77 THR A C 1
ATOM 627 O O . THR A 1 77 ? -12.023 -3.168 -4.164 1 98.44 77 THR A O 1
ATOM 630 N N . GLU A 1 78 ? -12.859 -5.02 -5.051 1 98.62 78 GLU A N 1
ATOM 631 C CA . GLU A 1 78 ? -13.727 -5.273 -3.9 1 98.62 78 GLU A CA 1
ATOM 632 C C . GLU A 1 78 ? -12.977 -6.031 -2.807 1 98.62 78 GLU A C 1
ATOM 634 O O . GLU A 1 78 ? -12.195 -6.938 -3.094 1 98.62 78 GLU A O 1
ATOM 639 N N . PHE A 1 79 ? -13.258 -5.66 -1.577 1 98.69 79 PHE A N 1
ATOM 640 C CA . PHE A 1 79 ? -12.75 -6.324 -0.381 1 98.69 79 PHE A CA 1
ATOM 641 C C . PHE A 1 79 ? -13.867 -6.516 0.642 1 98.69 79 PHE A C 1
ATOM 643 O O . PHE A 1 79 ? -14.703 -5.629 0.826 1 98.69 79 PHE A O 1
ATOM 650 N N . ASN A 1 80 ? -13.938 -7.668 1.214 1 98.75 80 ASN A N 1
ATOM 651 C CA . ASN A 1 80 ? -14.789 -7.918 2.371 1 98.75 80 ASN A CA 1
ATOM 652 C C . ASN A 1 80 ? -14.031 -7.711 3.68 1 98.75 80 ASN A C 1
ATOM 654 O O . ASN A 1 80 ? -13.258 -8.578 4.098 1 98.75 80 ASN A O 1
ATOM 658 N N . HIS A 1 81 ? -14.289 -6.652 4.375 1 97.94 81 HIS A N 1
ATOM 659 C CA . HIS A 1 81 ? -13.523 -6.27 5.559 1 97.94 81 HIS A CA 1
ATOM 660 C C . HIS A 1 81 ? -14.008 -7.02 6.793 1 97.94 81 HIS A C 1
ATOM 662 O O . HIS A 1 81 ? -13.391 -6.938 7.859 1 97.94 81 HIS A O 1
ATOM 668 N N . ASP A 1 82 ? -15.078 -7.828 6.625 1 98.38 82 ASP A N 1
ATOM 669 C CA . ASP A 1 82 ? -15.508 -8.703 7.707 1 98.38 82 ASP A CA 1
ATOM 670 C C . ASP A 1 82 ? -14.406 -9.688 8.102 1 98.38 82 ASP A C 1
ATOM 672 O O . ASP A 1 82 ? -14.414 -10.227 9.211 1 98.38 82 ASP A O 1
ATOM 676 N N . PHE A 1 83 ? -13.477 -9.898 7.195 1 98.75 83 PHE A N 1
ATOM 677 C CA . PHE A 1 83 ? -12.336 -10.773 7.449 1 98.75 83 PHE A CA 1
ATOM 678 C C . PHE A 1 83 ? -11.672 -10.43 8.781 1 98.75 83 PHE A C 1
ATOM 680 O O . PHE A 1 83 ? -11.32 -11.328 9.547 1 98.75 83 PHE A O 1
ATOM 687 N N . TRP A 1 84 ? -11.547 -9.18 9.07 1 97.81 84 TRP A N 1
ATOM 688 C CA . TRP A 1 84 ? -10.758 -8.711 10.203 1 97.81 84 TRP A CA 1
ATOM 689 C C . TRP A 1 84 ? -11.5 -8.953 11.516 1 97.81 84 TRP A C 1
ATOM 691 O O . TRP A 1 84 ? -10.883 -8.977 12.586 1 97.81 84 TRP A O 1
ATOM 701 N N . GLN A 1 85 ? -12.828 -9.148 11.391 1 96.81 85 GLN A N 1
ATOM 702 C CA . GLN A 1 85 ? -13.641 -9.391 12.578 1 96.81 85 GLN A CA 1
ATOM 703 C C . GLN A 1 85 ? -13.977 -10.867 12.719 1 96.81 85 GLN A C 1
ATOM 705 O O . GLN A 1 85 ? -14.047 -11.391 13.836 1 96.81 85 GLN A O 1
ATOM 710 N N . LEU A 1 86 ? -14.125 -11.555 11.617 1 97.5 86 LEU A N 1
ATOM 711 C CA . LEU A 1 86 ? -14.648 -12.922 11.625 1 97.5 86 LEU A CA 1
ATOM 712 C C . LEU A 1 86 ? -13.508 -13.93 11.656 1 97.5 86 LEU A C 1
ATOM 714 O O . LEU A 1 86 ? -13.727 -15.102 11.969 1 97.5 86 LEU A O 1
ATOM 718 N N . CYS A 1 87 ? -12.344 -13.539 11.312 1 97.75 87 CYS A N 1
ATOM 719 C CA . CYS A 1 87 ? -11.195 -14.438 11.281 1 97.75 87 CYS A CA 1
ATOM 720 C C . CYS A 1 87 ? -10.133 -14 12.281 1 97.75 87 CYS A C 1
ATOM 722 O O . CYS A 1 87 ? -10.211 -12.898 12.836 1 97.75 87 CYS A O 1
ATOM 724 N N . GLN A 1 88 ? -9.234 -14.883 12.531 1 96.69 88 GLN A N 1
ATOM 725 C CA . GLN A 1 88 ? -7.977 -14.547 13.203 1 96.69 88 GLN A CA 1
ATOM 726 C C . GLN A 1 88 ? -6.836 -14.422 12.195 1 96.69 88 GLN A C 1
ATOM 728 O O . GLN A 1 88 ? -6.219 -15.414 11.82 1 96.69 88 GLN A O 1
ATOM 733 N N . PRO A 1 89 ? -6.562 -13.234 11.758 1 97.56 89 PRO A N 1
ATOM 734 C CA . PRO A 1 89 ? -5.539 -13.039 10.734 1 97.56 89 PRO A CA 1
ATOM 735 C C . PRO A 1 89 ? -4.164 -13.539 11.164 1 97.56 89 PRO A C 1
ATOM 737 O O . PRO A 1 89 ? -3.779 -13.375 12.328 1 97.56 89 PRO A O 1
ATOM 740 N N . ARG A 1 90 ? -3.469 -14.148 10.266 1 97.56 90 ARG A N 1
ATOM 741 C CA . ARG A 1 90 ? -2.082 -14.57 10.43 1 97.56 90 ARG A CA 1
ATOM 742 C C . ARG A 1 90 ? -1.243 -14.18 9.219 1 97.56 90 ARG A C 1
ATOM 744 O O . ARG A 1 90 ? -1.703 -14.281 8.086 1 97.56 90 ARG A O 1
ATOM 751 N N . ARG A 1 91 ? -0.059 -13.734 9.508 1 95.25 91 ARG A N 1
ATOM 752 C CA . ARG A 1 91 ? 0.892 -13.508 8.422 1 95.25 91 ARG A CA 1
ATOM 753 C C . ARG A 1 91 ? 1.597 -14.805 8.031 1 95.25 91 ARG A C 1
ATOM 755 O O . ARG A 1 91 ? 2.787 -14.977 8.305 1 95.25 91 ARG A O 1
ATOM 762 N N . SER A 1 92 ? 0.955 -15.688 7.445 1 98.12 92 SER A N 1
ATOM 763 C CA . SER A 1 92 ? 1.356 -17.016 7.008 1 98.12 92 SER A CA 1
ATOM 764 C C . SER A 1 92 ? 0.829 -17.328 5.609 1 98.12 92 SER A C 1
ATOM 766 O O . SER A 1 92 ? -0.32 -17.734 5.449 1 98.12 92 SER A O 1
ATOM 768 N N . THR A 1 93 ? 1.742 -17.078 4.602 1 98.69 93 THR A N 1
ATOM 769 C CA . THR A 1 93 ? 1.234 -17.141 3.234 1 98.69 93 THR A CA 1
ATOM 770 C C . THR A 1 93 ? 1.759 -18.391 2.527 1 98.69 93 THR A C 1
ATOM 772 O O . THR A 1 93 ? 1.229 -18.797 1.488 1 98.69 93 THR A O 1
ATOM 775 N N . TYR A 1 94 ? 2.738 -19.109 3.092 1 98.81 94 TYR A N 1
ATOM 776 C CA . TYR A 1 94 ? 3.355 -20.266 2.445 1 98.81 94 TYR A CA 1
ATOM 777 C C . TYR A 1 94 ? 2.342 -21.375 2.238 1 98.81 94 TYR A C 1
ATOM 779 O O . TYR A 1 94 ? 2.369 -22.078 1.218 1 98.81 94 TYR A O 1
ATOM 787 N N . PRO A 1 95 ? 1.409 -21.609 3.18 1 98.88 95 PRO A N 1
ATOM 788 C CA . PRO A 1 95 ? 0.414 -22.641 2.895 1 98.88 95 PRO A CA 1
ATOM 789 C C . PRO A 1 95 ? -0.36 -22.375 1.604 1 98.88 95 PRO A C 1
ATOM 791 O O . PRO A 1 95 ? -0.595 -23.297 0.821 1 98.88 95 PRO A O 1
ATOM 794 N N . ALA A 1 96 ? -0.75 -21.156 1.409 1 98.94 96 ALA A N 1
ATOM 795 C CA . ALA A 1 96 ? -1.461 -20.797 0.184 1 98.94 96 ALA A CA 1
ATOM 796 C C . ALA A 1 96 ? -0.565 -20.969 -1.04 1 98.94 96 ALA A C 1
ATOM 798 O O . ALA A 1 96 ? -1.029 -21.391 -2.102 1 98.94 96 ALA A O 1
ATOM 799 N N . CYS A 1 97 ? 0.703 -20.641 -0.876 1 98.94 97 CYS A N 1
ATOM 800 C CA . CYS A 1 97 ? 1.668 -20.859 -1.946 1 98.94 97 CYS A CA 1
ATOM 801 C C . CYS A 1 97 ? 1.795 -22.359 -2.264 1 98.94 97 CYS A C 1
ATOM 803 O O . CYS A 1 97 ? 1.753 -22.75 -3.43 1 98.94 97 CYS A O 1
ATOM 805 N N . ARG A 1 98 ? 1.929 -23.141 -1.225 1 98.94 98 ARG A N 1
ATOM 806 C CA . ARG A 1 98 ? 2.004 -24.578 -1.426 1 98.94 98 ARG A CA 1
ATOM 807 C C . ARG A 1 98 ? 0.754 -25.094 -2.131 1 98.94 98 ARG A C 1
ATOM 809 O O . ARG A 1 98 ? 0.844 -25.953 -3.014 1 98.94 98 ARG A O 1
ATOM 816 N N . ALA A 1 99 ? -0.376 -24.562 -1.744 1 98.94 99 ALA A N 1
ATOM 817 C CA . ALA A 1 99 ? -1.628 -24.984 -2.373 1 98.94 99 ALA A CA 1
ATOM 818 C C . ALA A 1 99 ? -1.602 -24.719 -3.875 1 98.94 99 ALA A C 1
ATOM 820 O O . ALA A 1 99 ? -2.049 -25.562 -4.664 1 98.94 99 ALA A O 1
ATOM 821 N N . SER A 1 100 ? -1.075 -23.594 -4.281 1 98.94 100 SER A N 1
ATOM 822 C CA . SER A 1 100 ? -0.968 -23.234 -5.695 1 98.94 100 SER A CA 1
ATOM 823 C C . SER A 1 100 ? -0.053 -24.203 -6.434 1 98.94 100 SER A C 1
ATOM 825 O O . SER A 1 100 ? -0.371 -24.641 -7.543 1 98.94 100 SER A O 1
ATOM 827 N N . ILE A 1 101 ? 1.043 -24.547 -5.805 1 98.88 101 ILE A N 1
ATOM 828 C CA . ILE A 1 101 ? 2.012 -25.453 -6.391 1 98.88 101 ILE A CA 1
ATOM 829 C C . ILE A 1 101 ? 1.379 -26.844 -6.555 1 98.88 101 ILE A C 1
ATOM 831 O O . ILE A 1 101 ? 1.527 -27.484 -7.598 1 98.88 101 ILE A O 1
ATOM 835 N N . ILE A 1 102 ? 0.65 -27.297 -5.574 1 98.88 102 ILE A N 1
ATOM 836 C CA . ILE A 1 102 ? -0.022 -28.594 -5.633 1 98.88 102 ILE A CA 1
ATOM 837 C C . ILE A 1 102 ? -1.025 -28.609 -6.781 1 98.88 102 ILE A C 1
ATOM 839 O O . ILE A 1 102 ? -1.053 -29.547 -7.582 1 98.88 102 ILE A O 1
ATOM 843 N N . ALA A 1 103 ? -1.816 -27.562 -6.898 1 98.88 103 ALA A N 1
ATOM 844 C CA . ALA A 1 103 ? -2.863 -27.484 -7.914 1 98.88 103 ALA A CA 1
ATOM 845 C C . ALA A 1 103 ? -2.266 -27.484 -9.32 1 98.88 103 ALA A C 1
ATOM 847 O O . ALA A 1 103 ? -2.908 -27.938 -10.266 1 98.88 103 ALA A O 1
ATOM 848 N N . ARG A 1 104 ? -1.071 -27 -9.398 1 98.62 104 ARG A N 1
ATOM 849 C CA . ARG A 1 104 ? -0.372 -26.984 -10.68 1 98.62 104 ARG A CA 1
ATOM 850 C C . ARG A 1 104 ? -0.261 -28.406 -11.258 1 98.62 104 ARG A C 1
ATOM 852 O O . ARG A 1 104 ? -0.372 -28.594 -12.469 1 98.62 104 ARG A O 1
ATOM 859 N N . GLN A 1 105 ? -0.091 -29.391 -10.422 1 97.06 105 GLN A N 1
ATOM 860 C CA . GLN A 1 105 ? 0.039 -30.781 -10.852 1 97.06 105 GLN A CA 1
ATOM 861 C C . GLN A 1 105 ? -1.257 -31.281 -11.484 1 97.06 105 GLN A C 1
ATOM 863 O O . GLN A 1 105 ? -1.252 -32.25 -12.227 1 97.06 105 GLN A O 1
ATOM 868 N N . TYR A 1 106 ? -2.305 -30.641 -11.219 1 97.62 106 TYR A N 1
ATOM 869 C CA . TYR A 1 106 ? -3.615 -31.016 -11.734 1 97.62 106 TYR A CA 1
ATOM 870 C C . TYR A 1 106 ? -4.062 -30.078 -12.844 1 97.62 106 TYR A C 1
ATOM 872 O O . TYR A 1 106 ? -5.215 -30.141 -13.289 1 97.62 106 TYR A O 1
ATOM 880 N N . GLY A 1 107 ? -3.18 -29.141 -13.258 1 97.62 107 GLY A N 1
ATOM 881 C CA . GLY A 1 107 ? -3.545 -28.172 -14.273 1 97.62 107 GLY A CA 1
ATOM 882 C C . GLY A 1 107 ? -4.52 -27.125 -13.766 1 97.62 107 GLY A C 1
ATOM 883 O O . GLY A 1 107 ? -5.234 -26.5 -14.555 1 97.62 107 GLY A O 1
ATOM 884 N N . LEU A 1 108 ? -4.523 -26.922 -12.406 1 98.69 108 LEU A N 1
ATOM 885 C CA . LEU A 1 108 ? -5.531 -26.062 -11.805 1 98.69 108 LEU A CA 1
ATOM 886 C C . LEU A 1 108 ? -4.879 -24.938 -11.008 1 98.69 108 LEU A C 1
ATOM 888 O O . LEU A 1 108 ? -5.457 -24.438 -10.047 1 98.69 108 LEU A O 1
ATOM 892 N N . GLU A 1 109 ? -3.65 -24.531 -11.367 1 98.75 109 GLU A N 1
ATOM 893 C CA . GLU A 1 109 ? -2.891 -23.562 -10.602 1 98.75 109 GLU A CA 1
ATOM 894 C C . GLU A 1 109 ? -3.607 -22.203 -10.555 1 98.75 109 GLU A C 1
ATOM 896 O O . GLU A 1 109 ? -3.84 -21.656 -9.477 1 98.75 109 GLU A O 1
ATOM 901 N N . GLN A 1 110 ? -4.023 -21.703 -11.727 1 98.38 110 GLN A N 1
ATOM 902 C CA . GLN A 1 110 ? -4.684 -20.406 -11.789 1 98.38 110 GLN A CA 1
ATOM 903 C C . GLN A 1 110 ? -6.035 -20.438 -11.078 1 98.38 110 GLN A C 1
ATOM 905 O O . GLN A 1 110 ? -6.41 -19.484 -10.391 1 98.38 110 GLN A O 1
ATOM 910 N N . GLN A 1 111 ? -6.711 -21.578 -11.242 1 98.75 111 GLN A N 1
ATOM 911 C CA . GLN A 1 111 ? -7.996 -21.75 -10.57 1 98.75 111 GLN A CA 1
ATOM 912 C C . GLN A 1 111 ? -7.828 -21.734 -9.047 1 98.75 111 GLN A C 1
ATOM 914 O O . GLN A 1 111 ? -8.633 -21.141 -8.336 1 98.75 111 GLN A O 1
ATOM 919 N N . MET A 1 112 ? -6.785 -22.359 -8.562 1 98.94 112 MET A N 1
ATOM 920 C CA . MET A 1 112 ? -6.504 -22.406 -7.133 1 98.94 112 MET A CA 1
ATOM 921 C C . MET A 1 112 ? -6.164 -21.016 -6.609 1 98.94 112 MET A C 1
ATOM 923 O O . MET A 1 112 ? -6.719 -20.562 -5.605 1 98.94 112 MET A O 1
ATOM 927 N N . ILE A 1 113 ? -5.293 -20.297 -7.352 1 98.94 113 ILE A N 1
ATOM 928 C CA . ILE A 1 113 ? -4.898 -18.953 -6.961 1 98.94 113 ILE A CA 1
ATOM 929 C C . ILE A 1 113 ? -6.133 -18.062 -6.891 1 98.94 113 ILE A C 1
ATOM 931 O O . ILE A 1 113 ? -6.352 -17.359 -5.891 1 98.94 113 ILE A O 1
ATOM 935 N N . ASN A 1 114 ? -6.969 -18.141 -7.891 1 98.75 114 ASN A N 1
ATOM 936 C CA . ASN A 1 114 ? -8.18 -17.328 -7.941 1 98.75 114 ASN A CA 1
ATOM 937 C C . ASN A 1 114 ? -9.117 -17.656 -6.781 1 98.75 114 ASN A C 1
ATOM 939 O O . ASN A 1 114 ? -9.68 -16.766 -6.152 1 98.75 114 ASN A O 1
ATOM 943 N N . ALA A 1 115 ? -9.266 -18.922 -6.539 1 98.94 115 ALA A N 1
ATOM 944 C CA . ALA A 1 115 ? -10.18 -19.359 -5.48 1 98.94 115 ALA A CA 1
ATOM 945 C C . ALA A 1 115 ? -9.664 -18.922 -4.109 1 98.94 115 ALA A C 1
ATOM 947 O O . ALA A 1 115 ? -10.453 -18.531 -3.246 1 98.94 115 ALA A O 1
ATOM 948 N N . ILE A 1 116 ? -8.383 -19 -3.896 1 98.94 116 ILE A N 1
ATOM 949 C CA . ILE A 1 116 ? -7.789 -18.562 -2.643 1 98.94 116 ILE A CA 1
ATOM 950 C C . ILE A 1 116 ? -8.039 -17.062 -2.459 1 98.94 116 ILE A C 1
ATOM 952 O O . ILE A 1 116 ? -8.438 -16.625 -1.378 1 98.94 116 ILE A O 1
ATOM 956 N N . GLN A 1 117 ? -7.82 -16.297 -3.506 1 98.94 117 GLN A N 1
ATOM 957 C CA . GLN A 1 117 ? -8.008 -14.852 -3.43 1 98.94 117 GLN A CA 1
ATOM 958 C C . GLN A 1 117 ? -9.469 -14.5 -3.162 1 98.94 117 GLN A C 1
ATOM 960 O O . GLN A 1 117 ? -9.766 -13.617 -2.348 1 98.94 117 GLN A O 1
ATOM 965 N N . GLN A 1 118 ? -10.367 -15.211 -3.785 1 98.81 118 GLN A N 1
ATOM 966 C CA . GLN A 1 118 ? -11.789 -14.969 -3.535 1 98.81 118 GLN A CA 1
ATOM 967 C C . GLN A 1 118 ? -12.156 -15.305 -2.092 1 98.81 118 GLN A C 1
ATOM 969 O O . GLN A 1 118 ? -12.891 -14.555 -1.445 1 98.81 118 GLN A O 1
ATOM 974 N N . ALA A 1 119 ? -11.656 -16.406 -1.587 1 98.88 119 ALA A N 1
ATOM 975 C CA . ALA A 1 119 ? -11.914 -16.812 -0.204 1 98.88 119 ALA A CA 1
ATOM 976 C C . ALA A 1 119 ? -11.414 -15.75 0.771 1 98.88 119 ALA A C 1
ATOM 978 O O . ALA A 1 119 ? -12.117 -15.375 1.711 1 98.88 119 ALA A O 1
ATOM 979 N N . TYR A 1 120 ? -10.25 -15.258 0.518 1 98.81 120 TYR A N 1
ATOM 980 C CA . TYR A 1 120 ? -9.594 -14.289 1.383 1 98.81 120 TYR A CA 1
ATOM 981 C C . TYR A 1 120 ? -10.273 -12.93 1.289 1 98.81 120 TYR A C 1
ATOM 983 O O . TYR A 1 120 ? -10.758 -12.398 2.293 1 98.81 120 TYR A O 1
ATOM 991 N N . TYR A 1 121 ? -10.492 -12.367 0.057 1 98.88 121 TYR A N 1
ATOM 992 C CA . TYR A 1 121 ? -10.797 -10.953 -0.126 1 98.88 121 TYR A CA 1
ATOM 993 C C . TYR A 1 121 ? -12.297 -10.727 -0.24 1 98.88 121 TYR A C 1
ATOM 995 O O . TYR A 1 121 ? -12.773 -9.602 -0.042 1 98.88 121 TYR A O 1
ATOM 1003 N N . LEU A 1 122 ? -13.031 -11.82 -0.552 1 98.88 122 LEU A N 1
ATOM 1004 C CA . LEU A 1 122 ? -14.453 -11.609 -0.786 1 98.88 122 LEU A CA 1
ATOM 1005 C C . LEU A 1 122 ? -15.289 -12.398 0.216 1 98.88 122 LEU A C 1
ATOM 1007 O O . LEU A 1 122 ? -16.406 -12 0.547 1 98.88 122 LEU A O 1
ATOM 1011 N N . ASN A 1 123 ? -14.766 -13.523 0.754 1 98.69 123 ASN A N 1
ATOM 1012 C CA . ASN A 1 123 ? -15.617 -14.422 1.526 1 98.69 123 ASN A CA 1
ATOM 1013 C C . ASN A 1 123 ? -15.188 -14.477 2.99 1 98.69 123 ASN A C 1
ATOM 1015 O O . ASN A 1 123 ? -15.742 -15.25 3.773 1 98.69 123 ASN A O 1
ATOM 1019 N N . ALA A 1 124 ? -14.195 -13.758 3.391 1 98.56 124 ALA A N 1
ATOM 1020 C CA . ALA A 1 124 ? -13.695 -13.695 4.762 1 98.56 124 ALA A CA 1
ATOM 1021 C C . ALA A 1 124 ? -13.312 -15.086 5.27 1 98.56 124 ALA A C 1
ATOM 1023 O O . ALA A 1 124 ? -13.688 -15.469 6.379 1 98.56 124 ALA A O 1
ATOM 1024 N N . HIS A 1 125 ? -12.695 -15.859 4.414 1 98.69 125 HIS A N 1
ATOM 1025 C CA . HIS A 1 125 ? -12.023 -17.094 4.809 1 98.69 125 HIS A CA 1
ATOM 1026 C C . HIS A 1 125 ? -10.508 -16.922 4.824 1 98.69 125 HIS A C 1
ATOM 1028 O O . HIS A 1 125 ? -9.945 -16.281 3.939 1 98.69 125 HIS A O 1
ATOM 1034 N N . ASN A 1 126 ? -9.867 -17.469 5.812 1 98.69 126 ASN A N 1
ATOM 1035 C CA . ASN A 1 126 ? -8.438 -17.25 6.012 1 98.69 126 ASN A CA 1
ATOM 1036 C C . ASN A 1 126 ? -7.609 -18.328 5.301 1 98.69 126 ASN A C 1
ATOM 1038 O O . ASN A 1 126 ? -7.602 -19.484 5.711 1 98.69 126 ASN A O 1
ATOM 1042 N N . PRO A 1 127 ? -6.812 -17.922 4.312 1 98.69 127 PRO A N 1
ATOM 1043 C CA . PRO A 1 127 ? -6.016 -18.906 3.57 1 98.69 127 PRO A CA 1
ATOM 1044 C C . PRO A 1 127 ? -4.859 -19.469 4.395 1 98.69 127 PRO A C 1
ATOM 1046 O O . PRO A 1 127 ? -4.215 -20.438 3.979 1 98.69 127 PRO A O 1
ATOM 1049 N N . SER A 1 128 ? -4.562 -18.875 5.535 1 98.44 128 SER A N 1
ATOM 1050 C CA . SER A 1 128 ? -3.555 -19.438 6.426 1 98.44 128 SER A CA 1
ATOM 1051 C C . SER A 1 128 ? -4.066 -20.688 7.113 1 98.44 128 SER A C 1
ATOM 1053 O O . SER A 1 128 ? -3.285 -21.453 7.695 1 98.44 128 SER A O 1
ATOM 1055 N N . ASP A 1 129 ? -5.359 -20.875 7.074 1 98 129 ASP A N 1
ATOM 1056 C CA . ASP A 1 129 ? -5.961 -22.062 7.664 1 98 129 ASP A CA 1
ATOM 1057 C C . ASP A 1 129 ? -5.977 -23.219 6.668 1 98 129 ASP A C 1
ATOM 1059 O O . ASP A 1 129 ? -6.539 -23.094 5.578 1 98 129 ASP A O 1
ATOM 1063 N N . VAL A 1 130 ? -5.492 -24.312 7.102 1 97.88 130 VAL A N 1
ATOM 1064 C CA . VAL A 1 130 ? -5.418 -25.5 6.254 1 97.88 130 VAL A CA 1
ATOM 1065 C C . VAL A 1 130 ? -6.82 -25.906 5.797 1 97.88 130 VAL A C 1
ATOM 1067 O O . VAL A 1 130 ? -7.02 -26.281 4.641 1 97.88 130 VAL A O 1
ATOM 1070 N N . ASP A 1 131 ? -7.789 -25.75 6.695 1 98.19 131 ASP A N 1
ATOM 1071 C CA . ASP A 1 131 ? -9.156 -26.156 6.367 1 98.19 131 ASP A CA 1
ATOM 1072 C C . ASP A 1 131 ? -9.695 -25.328 5.195 1 98.19 131 ASP A C 1
ATOM 1074 O O . ASP A 1 131 ? -10.453 -25.844 4.367 1 98.19 131 ASP A O 1
ATOM 1078 N N . THR A 1 132 ? -9.367 -24.062 5.137 1 98.81 132 THR A N 1
ATOM 1079 C CA . THR A 1 132 ? -9.766 -23.203 4.02 1 98.81 132 THR A CA 1
ATOM 1080 C C . THR A 1 132 ? -9.195 -23.734 2.707 1 98.81 132 THR A C 1
ATOM 1082 O O . THR A 1 132 ? -9.922 -23.875 1.721 1 98.81 132 THR A O 1
ATOM 1085 N N . LEU A 1 133 ? -7.93 -24.094 2.699 1 98.94 133 LEU A N 1
ATOM 1086 C CA . LEU A 1 133 ? -7.246 -24.562 1.496 1 98.94 133 LEU A CA 1
ATOM 1087 C C . LEU A 1 133 ? -7.773 -25.922 1.062 1 98.94 133 LEU A C 1
ATOM 1089 O O . LEU A 1 133 ? -7.961 -26.172 -0.132 1 98.94 133 LEU A O 1
ATOM 1093 N N . VAL A 1 134 ? -8.047 -26.781 2.047 1 98.88 134 VAL A N 1
ATOM 1094 C CA . VAL A 1 134 ? -8.586 -28.109 1.745 1 98.88 134 VAL A CA 1
ATOM 1095 C C . VAL A 1 134 ? -9.969 -27.969 1.116 1 98.88 134 VAL A C 1
ATOM 1097 O O . VAL A 1 134 ? -10.281 -28.641 0.132 1 98.88 134 VAL A O 1
ATOM 1100 N N . SER A 1 135 ? -10.773 -27.125 1.689 1 98.81 135 SER A N 1
ATOM 1101 C CA . SER A 1 135 ? -12.109 -26.875 1.151 1 98.81 135 SER A CA 1
ATOM 1102 C C . SER A 1 135 ? -12.039 -26.391 -0.294 1 98.81 135 SER A C 1
ATOM 1104 O O . SER A 1 135 ? -12.773 -26.891 -1.153 1 98.81 135 SER A O 1
ATOM 1106 N N . ILE A 1 136 ? -11.148 -25.5 -0.605 1 98.88 136 ILE A N 1
ATOM 1107 C CA . ILE A 1 136 ? -10.992 -24.953 -1.949 1 98.88 136 ILE A CA 1
ATOM 1108 C C . ILE A 1 136 ? -10.523 -26.047 -2.898 1 98.88 136 ILE A C 1
ATOM 1110 O O . ILE A 1 136 ? -11.07 -26.203 -3.992 1 98.88 136 ILE A O 1
ATOM 1114 N N . ALA A 1 137 ? -9.516 -26.797 -2.461 1 98.88 137 ALA A N 1
ATOM 1115 C CA . ALA A 1 137 ? -9 -27.891 -3.285 1 98.88 137 ALA A CA 1
ATOM 1116 C C . ALA A 1 137 ? -10.102 -28.891 -3.633 1 98.88 137 ALA A C 1
ATOM 1118 O O . ALA A 1 137 ? -10.227 -29.312 -4.789 1 98.88 137 ALA A O 1
ATOM 1119 N N . THR A 1 138 ? -10.93 -29.203 -2.631 1 98.75 138 THR A N 1
ATOM 1120 C CA . THR A 1 138 ? -12.016 -30.156 -2.824 1 98.75 138 THR A CA 1
ATOM 1121 C C . THR A 1 138 ? -13.031 -29.625 -3.832 1 98.75 138 THR A C 1
ATOM 1123 O O . THR A 1 138 ? -13.492 -30.359 -4.707 1 98.75 138 THR A O 1
ATOM 1126 N N . GLN A 1 139 ? -13.312 -28.359 -3.758 1 98.69 139 GLN A N 1
ATOM 1127 C CA . GLN A 1 139 ? -14.25 -27.734 -4.684 1 98.69 139 GLN A CA 1
ATOM 1128 C C . GLN A 1 139 ? -13.703 -27.734 -6.105 1 98.69 139 GLN A C 1
ATOM 1130 O O . GLN A 1 139 ? -14.469 -27.781 -7.07 1 98.69 139 GLN A O 1
ATOM 1135 N N . LEU A 1 140 ? -12.367 -27.766 -6.262 1 98.69 140 LEU A N 1
ATOM 1136 C CA . LEU A 1 140 ? -11.727 -27.75 -7.574 1 98.69 140 LEU A CA 1
ATOM 1137 C C . LEU A 1 140 ? -11.555 -29.172 -8.109 1 98.69 140 LEU A C 1
ATOM 1139 O O . LEU A 1 140 ? -11.094 -29.359 -9.234 1 98.69 140 LEU A O 1
ATOM 1143 N N . GLY A 1 141 ? -11.875 -30.141 -7.305 1 98.5 141 GLY A N 1
ATOM 1144 C CA . GLY A 1 141 ? -11.836 -31.516 -7.77 1 98.5 141 GLY A CA 1
ATOM 1145 C C . GLY A 1 141 ? -10.594 -32.25 -7.328 1 98.5 141 GLY A C 1
ATOM 1146 O O . GLY A 1 141 ? -10.328 -33.375 -7.797 1 98.5 141 GLY A O 1
ATOM 1147 N N . ILE A 1 142 ? -9.789 -31.719 -6.441 1 98.62 142 ILE A N 1
ATOM 1148 C CA . ILE A 1 142 ? -8.625 -32.406 -5.871 1 98.62 142 ILE A CA 1
ATOM 1149 C C . ILE A 1 142 ? -9.039 -33.125 -4.598 1 98.62 142 ILE A C 1
ATOM 1151 O O . ILE A 1 142 ? -9.609 -32.531 -3.686 1 98.62 142 ILE A O 1
ATOM 1155 N N . PRO A 1 143 ? -8.812 -34.438 -4.504 1 98.25 143 PRO A N 1
ATOM 1156 C CA . PRO A 1 143 ? -9.227 -35.188 -3.314 1 98.25 143 PRO A CA 1
ATOM 1157 C C . PRO A 1 143 ? -8.633 -34.625 -2.027 1 98.25 143 PRO A C 1
ATOM 1159 O O . PRO A 1 143 ? -7.422 -34.375 -1.948 1 98.25 143 PRO A O 1
ATOM 1162 N N . ALA A 1 144 ? -9.438 -34.469 -1.024 1 98.19 144 ALA A N 1
ATOM 1163 C CA . ALA A 1 144 ? -9.07 -33.812 0.215 1 98.19 144 ALA A CA 1
ATOM 1164 C C . ALA A 1 144 ? -7.898 -34.5 0.901 1 98.19 144 ALA A C 1
ATOM 1166 O O . ALA A 1 144 ? -6.969 -33.844 1.379 1 98.19 144 ALA A O 1
ATOM 1167 N N . ASP A 1 145 ? -7.934 -35.781 0.956 1 97.69 145 ASP A N 1
ATOM 1168 C CA . ASP A 1 145 ? -6.898 -36.562 1.65 1 97.69 145 ASP A CA 1
ATOM 1169 C C . ASP A 1 145 ? -5.547 -36.406 0.958 1 97.69 145 ASP A C 1
ATOM 1171 O O . ASP A 1 145 ? -4.531 -36.156 1.615 1 97.69 145 ASP A O 1
ATOM 1175 N N . LEU A 1 146 ? -5.539 -36.5 -0.383 1 97.75 146 LEU A N 1
ATOM 1176 C CA . LEU A 1 146 ? -4.312 -36.344 -1.157 1 97.75 146 LEU A CA 1
ATOM 1177 C C . LEU A 1 146 ? -3.766 -34.938 -1.033 1 97.75 146 LEU A C 1
ATOM 1179 O O . LEU A 1 146 ? -2.559 -34.719 -0.869 1 97.75 146 LEU A O 1
ATOM 1183 N N . PHE A 1 147 ? -4.641 -34.031 -1.091 1 98.69 147 PHE A N 1
ATOM 1184 C CA . PHE A 1 147 ? -4.242 -32.625 -0.974 1 98.69 147 PHE A CA 1
ATOM 1185 C C . PHE A 1 147 ? -3.59 -32.375 0.376 1 98.69 147 PHE A C 1
ATOM 1187 O O . PHE A 1 147 ? -2.527 -31.75 0.446 1 98.69 147 PHE A O 1
ATOM 1194 N N . THR A 1 148 ? -4.242 -32.781 1.439 1 98.44 148 THR A N 1
ATOM 1195 C CA . THR A 1 148 ? -3.734 -32.562 2.789 1 98.44 148 THR A CA 1
ATOM 1196 C C . THR A 1 148 ? -2.357 -33.188 2.957 1 98.44 148 THR A C 1
ATOM 1198 O O . THR A 1 148 ? -1.456 -32.594 3.543 1 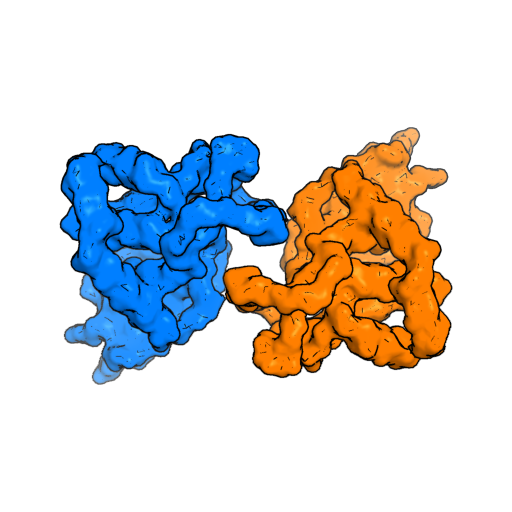98.44 148 THR A O 1
ATOM 1201 N N . GLU A 1 149 ? -2.248 -34.344 2.434 1 98.25 149 GLU A N 1
ATOM 1202 C CA . GLU A 1 149 ? -0.957 -35.031 2.477 1 98.25 149 GLU A CA 1
ATOM 1203 C C . GLU A 1 149 ? 0.112 -34.25 1.735 1 98.25 149 GLU A C 1
ATOM 1205 O O . GLU A 1 149 ? 1.214 -34.031 2.252 1 98.25 149 GLU A O 1
ATOM 1210 N N . GLN A 1 150 ? -0.218 -33.75 0.564 1 98.69 150 GLN A N 1
ATOM 1211 C CA . GLN A 1 150 ? 0.731 -33.031 -0.256 1 98.69 150 GLN A CA 1
ATOM 1212 C C . GLN A 1 150 ? 1.07 -31.672 0.379 1 98.69 150 GLN A C 1
ATOM 1214 O O . GLN A 1 150 ? 2.205 -31.203 0.28 1 98.69 150 GLN A O 1
ATOM 1219 N N . LEU A 1 151 ? 0.101 -31.094 1.005 1 98.62 151 LEU A N 1
ATOM 1220 C CA . LEU A 1 151 ? 0.296 -29.781 1.624 1 98.62 151 LEU A CA 1
ATOM 1221 C C . LEU A 1 151 ? 1.374 -29.844 2.701 1 98.62 151 LEU A C 1
ATOM 1223 O O . LEU A 1 151 ? 2.104 -28.875 2.914 1 98.62 151 LEU A O 1
ATOM 1227 N N . ASN A 1 152 ? 1.493 -31 3.297 1 96.69 152 ASN A N 1
ATOM 1228 C CA . ASN A 1 152 ? 2.428 -31.172 4.402 1 96.69 152 ASN A CA 1
ATOM 1229 C C . ASN A 1 152 ? 3.658 -31.969 3.982 1 96.69 152 ASN A C 1
ATOM 1231 O O . ASN A 1 152 ? 4.512 -32.281 4.816 1 96.69 152 ASN A O 1
ATOM 1235 N N . ALA A 1 153 ? 3.75 -32.25 2.725 1 98.25 153 ALA A N 1
ATOM 1236 C CA . ALA A 1 153 ? 4.828 -33.125 2.227 1 98.25 153 ALA A CA 1
ATOM 1237 C C . ALA A 1 153 ? 6.121 -32.312 2.068 1 98.25 153 ALA A C 1
ATOM 1239 O O . ALA A 1 153 ? 6.098 -31.156 1.658 1 98.25 153 ALA A O 1
ATOM 1240 N N . ASP A 1 154 ? 7.266 -32.938 2.301 1 98.12 154 ASP A N 1
ATOM 1241 C CA . ASP A 1 154 ? 8.578 -32.344 2.111 1 98.12 154 ASP A CA 1
ATOM 1242 C C . ASP A 1 154 ? 8.797 -31.938 0.651 1 98.12 154 ASP A C 1
ATOM 1244 O O . ASP A 1 154 ? 9.438 -30.922 0.364 1 98.12 154 ASP A O 1
ATOM 1248 N N . GLU A 1 155 ? 8.312 -32.781 -0.176 1 98.06 155 GLU A N 1
ATOM 1249 C CA . GLU A 1 155 ? 8.477 -32.5 -1.603 1 98.06 155 GLU A CA 1
ATOM 1250 C C . GLU A 1 155 ? 7.848 -31.172 -1.991 1 98.06 155 GLU A C 1
ATOM 1252 O O . GLU A 1 155 ? 8.43 -30.406 -2.762 1 98.06 155 GLU A O 1
ATOM 1257 N N . THR A 1 156 ? 6.629 -30.891 -1.506 1 98.69 156 THR A N 1
ATOM 1258 C CA . THR A 1 156 ? 5.957 -29.625 -1.786 1 98.69 156 THR A CA 1
ATOM 1259 C C . THR A 1 156 ? 6.73 -28.469 -1.184 1 98.69 156 THR A C 1
ATOM 1261 O O . THR A 1 156 ? 6.871 -27.406 -1.812 1 98.69 156 THR A O 1
ATOM 1264 N N . GLU A 1 157 ? 7.215 -28.656 0.023 1 98.5 157 GLU A N 1
ATOM 1265 C CA . GLU A 1 157 ? 8.039 -27.641 0.668 1 98.5 157 GLU A CA 1
ATOM 1266 C C . GLU A 1 157 ? 9.289 -27.328 -0.153 1 98.5 157 GLU A C 1
ATOM 1268 O O . GLU A 1 157 ? 9.648 -26.172 -0.337 1 98.5 157 GLU A O 1
ATOM 1273 N N . ASP A 1 158 ? 9.898 -28.359 -0.653 1 98.69 158 ASP A N 1
ATOM 1274 C CA . ASP A 1 158 ? 11.086 -28.188 -1.481 1 98.69 158 ASP A CA 1
ATOM 1275 C C . ASP A 1 158 ? 10.773 -27.375 -2.734 1 98.69 158 ASP A C 1
ATOM 1277 O O . ASP A 1 158 ? 11.539 -26.484 -3.113 1 98.69 158 ASP A O 1
ATOM 1281 N N . LYS A 1 159 ? 9.672 -27.703 -3.357 1 98.75 159 LYS A N 1
ATOM 1282 C CA . LYS A 1 159 ? 9.25 -26.953 -4.543 1 98.75 159 LYS A CA 1
ATOM 1283 C C . LYS A 1 159 ? 8.977 -25.484 -4.207 1 98.75 159 LYS A C 1
ATOM 1285 O O . LYS A 1 159 ? 9.367 -24.594 -4.957 1 98.75 159 LYS A O 1
ATOM 1290 N N . LEU A 1 160 ? 8.336 -25.281 -3.072 1 98.88 160 LEU A N 1
ATOM 1291 C CA . LEU A 1 160 ? 8.047 -23.922 -2.625 1 98.88 160 LEU A CA 1
ATOM 1292 C C . LEU A 1 160 ? 9.328 -23.125 -2.457 1 98.88 160 LEU A C 1
ATOM 1294 O O . LEU A 1 160 ? 9.469 -22.031 -3.021 1 98.88 160 LEU A O 1
ATOM 1298 N N . LEU A 1 161 ? 10.281 -23.688 -1.724 1 98.75 161 LEU A N 1
ATOM 1299 C CA . LEU A 1 161 ? 11.516 -22.969 -1.423 1 98.75 161 LEU A CA 1
ATOM 1300 C C . LEU A 1 161 ? 12.328 -22.734 -2.689 1 98.75 161 LEU A C 1
ATOM 1302 O O . LEU A 1 161 ? 12.961 -21.688 -2.846 1 98.75 161 LEU A O 1
ATOM 1306 N N . LYS A 1 162 ? 12.289 -23.672 -3.596 1 98.69 162 LYS A N 1
ATOM 1307 C CA . LYS A 1 162 ? 12.977 -23.516 -4.875 1 98.69 162 LYS A CA 1
ATOM 1308 C C . LYS A 1 162 ? 12.383 -22.359 -5.672 1 98.69 162 LYS A C 1
ATOM 1310 O O . LYS A 1 162 ? 13.125 -21.547 -6.23 1 98.69 162 LYS A O 1
ATOM 1315 N N . GLU A 1 163 ? 11.055 -22.297 -5.738 1 98.69 163 GLU A N 1
ATOM 1316 C CA . GLU A 1 163 ? 10.406 -21.203 -6.477 1 98.69 163 GLU A CA 1
ATOM 1317 C C . GLU A 1 163 ? 10.664 -19.859 -5.816 1 98.69 163 GLU A C 1
ATOM 1319 O O . GLU A 1 163 ? 10.945 -18.875 -6.496 1 98.69 163 GLU A O 1
ATOM 1324 N N . ILE A 1 164 ? 10.609 -19.844 -4.484 1 98.62 164 ILE A N 1
ATOM 1325 C CA . ILE A 1 164 ? 10.859 -18.594 -3.752 1 98.62 164 ILE A CA 1
ATOM 1326 C C . ILE A 1 164 ? 12.289 -18.125 -4.008 1 98.62 164 ILE A C 1
ATOM 1328 O O . ILE A 1 164 ? 12.516 -16.953 -4.285 1 98.62 164 ILE A O 1
ATOM 1332 N N . ASN A 1 165 ? 13.234 -19.031 -3.938 1 98.44 165 ASN A N 1
ATOM 1333 C CA . ASN A 1 165 ? 14.633 -18.688 -4.184 1 98.44 165 ASN A CA 1
ATOM 1334 C C . ASN A 1 165 ? 14.852 -18.219 -5.613 1 98.44 165 ASN A C 1
ATOM 1336 O O . ASN A 1 165 ? 15.609 -17.266 -5.848 1 98.44 165 ASN A O 1
ATOM 1340 N N . PHE A 1 166 ? 14.25 -18.891 -6.57 1 98.44 166 PHE A N 1
ATOM 1341 C CA . PHE A 1 166 ? 14.352 -18.469 -7.965 1 98.44 166 PHE A CA 1
ATOM 1342 C C . PHE A 1 166 ? 13.781 -17.078 -8.148 1 98.44 166 PHE A C 1
ATOM 1344 O O . PHE A 1 166 ? 14.398 -16.219 -8.797 1 98.44 166 PHE A O 1
ATOM 1351 N N . ALA A 1 167 ? 12.555 -16.812 -7.602 1 98.19 167 ALA A N 1
ATOM 1352 C CA . ALA A 1 167 ? 11.922 -15.5 -7.68 1 98.19 167 ALA A CA 1
ATOM 1353 C C . ALA A 1 167 ? 12.844 -14.414 -7.145 1 98.19 167 ALA A C 1
ATOM 1355 O O . ALA A 1 167 ? 12.914 -13.32 -7.707 1 98.19 167 ALA A O 1
ATOM 1356 N N . ARG A 1 168 ? 13.57 -14.688 -6.082 1 96.25 168 ARG A N 1
ATOM 1357 C CA . ARG A 1 168 ? 14.453 -13.719 -5.438 1 96.25 168 ARG A CA 1
ATOM 1358 C C . ARG A 1 168 ? 15.633 -13.367 -6.34 1 96.25 168 ARG A C 1
ATOM 1360 O O . ARG A 1 168 ? 16.281 -12.336 -6.148 1 96.25 168 ARG A O 1
ATOM 1367 N N . GLN A 1 169 ? 15.922 -14.172 -7.305 1 97.19 169 GLN A N 1
ATOM 1368 C CA . GLN A 1 169 ? 17.031 -13.938 -8.219 1 97.19 169 GLN A CA 1
ATOM 1369 C C . GLN A 1 169 ? 16.594 -13.117 -9.43 1 97.19 169 GLN A C 1
ATOM 1371 O O . GLN A 1 169 ? 17.422 -12.633 -10.195 1 97.19 169 GLN A O 1
ATOM 1376 N N . LEU A 1 170 ? 15.32 -13.055 -9.656 1 97.69 170 LEU A N 1
ATOM 1377 C CA . LEU A 1 170 ? 14.781 -12.281 -10.766 1 97.69 170 LEU A CA 1
ATOM 1378 C C . LEU A 1 170 ? 14.812 -10.789 -10.445 1 97.69 170 LEU A C 1
ATOM 1380 O O . LEU A 1 170 ? 14.836 -10.398 -9.273 1 97.69 170 LEU A O 1
ATOM 1384 N N . PRO A 1 171 ? 14.898 -9.945 -11.469 1 97.12 171 PRO A N 1
ATOM 1385 C CA . PRO A 1 171 ? 14.875 -8.5 -11.258 1 97.12 171 PRO A CA 1
ATOM 1386 C C . PRO A 1 171 ? 13.477 -7.965 -10.969 1 97.12 171 PRO A C 1
ATOM 1388 O O . PRO A 1 171 ? 12.867 -7.328 -11.836 1 97.12 171 PRO A O 1
ATOM 1391 N N . ILE A 1 172 ? 13.008 -8.211 -9.766 1 96 172 ILE A N 1
ATOM 1392 C CA . ILE A 1 172 ? 11.648 -7.801 -9.406 1 96 172 ILE A CA 1
ATOM 1393 C C . ILE A 1 172 ? 11.703 -6.867 -8.195 1 96 172 ILE A C 1
ATOM 1395 O O . ILE A 1 172 ? 12.688 -6.844 -7.461 1 96 172 ILE A O 1
ATOM 1399 N N . GLN A 1 173 ? 10.695 -6.051 -8.086 1 91.44 173 GLN A N 1
ATOM 1400 C CA . GLN A 1 173 ? 10.523 -5.172 -6.938 1 91.44 173 GLN A CA 1
ATOM 1401 C C . GLN A 1 173 ? 9.172 -5.398 -6.27 1 91.44 173 GLN A C 1
ATOM 1403 O O . GLN A 1 173 ? 8.289 -4.535 -6.328 1 91.44 173 GLN A O 1
ATOM 1408 N N . GLY A 1 174 ? 9.039 -6.586 -5.637 1 94.44 174 GLY A N 1
ATOM 1409 C CA . GLY A 1 174 ? 7.805 -6.922 -4.945 1 94.44 174 GLY A CA 1
ATOM 1410 C C . GLY A 1 174 ? 6.82 -7.68 -5.812 1 94.44 174 GLY A C 1
ATOM 1411 O O . GLY A 1 174 ? 7.188 -8.188 -6.875 1 94.44 174 GLY A O 1
ATOM 1412 N N . PHE A 1 175 ? 5.578 -7.844 -5.293 1 97.62 175 PHE A N 1
ATOM 1413 C CA . PHE A 1 175 ? 4.527 -8.57 -5.996 1 97.62 175 PHE A CA 1
ATOM 1414 C C . PHE A 1 175 ? 3.33 -7.664 -6.266 1 97.62 175 PHE A C 1
ATOM 1416 O O . PHE A 1 175 ? 3.025 -6.773 -5.469 1 97.62 175 PHE A O 1
ATOM 1423 N N . PRO A 1 176 ? 2.701 -7.871 -7.398 1 98.25 176 PRO A N 1
ATOM 1424 C CA . PRO A 1 176 ? 3.094 -8.742 -8.508 1 98.25 176 PRO A CA 1
ATOM 1425 C C . PRO A 1 176 ? 4.234 -8.156 -9.344 1 98.25 176 PRO A C 1
ATOM 1427 O O . PRO A 1 176 ? 4.512 -6.957 -9.258 1 98.25 176 PRO A O 1
ATOM 1430 N N . SER A 1 177 ? 4.938 -9.031 -10 1 98.31 177 SER A N 1
ATOM 1431 C CA . SER A 1 177 ? 5.938 -8.633 -10.977 1 98.31 177 SER A CA 1
ATOM 1432 C C . SER A 1 177 ? 5.91 -9.547 -12.203 1 98.31 177 SER A C 1
ATOM 1434 O O . SER A 1 177 ? 5.473 -10.695 -12.117 1 98.31 177 SER A O 1
ATOM 1436 N N . LEU A 1 178 ? 6.262 -9.023 -13.352 1 98.56 178 LEU A N 1
ATOM 1437 C CA . LEU A 1 178 ? 6.438 -9.766 -14.594 1 98.56 178 LEU A CA 1
ATOM 1438 C C . LEU A 1 178 ? 7.887 -9.703 -15.062 1 98.56 178 LEU A C 1
ATOM 1440 O O . LEU A 1 178 ? 8.516 -8.648 -15.016 1 98.56 178 LEU A O 1
ATOM 1444 N N . VAL A 1 179 ? 8.398 -10.852 -15.414 1 98.56 179 VAL A N 1
ATOM 1445 C CA . VAL A 1 179 ? 9.75 -10.93 -15.977 1 98.56 179 VAL A CA 1
ATOM 1446 C C . VAL A 1 179 ? 9.734 -11.797 -17.234 1 98.56 179 VAL A C 1
ATOM 1448 O O . VAL A 1 179 ? 9.273 -12.938 -17.203 1 98.56 179 VAL A O 1
ATOM 1451 N N . LEU A 1 180 ? 10.203 -11.281 -18.328 1 97.88 180 LEU A N 1
ATOM 1452 C CA . LEU A 1 180 ? 10.352 -12.023 -19.562 1 97.88 180 LEU A CA 1
ATOM 1453 C C . LEU A 1 180 ? 11.766 -12.594 -19.703 1 97.88 180 LEU A C 1
ATOM 1455 O O . LEU A 1 180 ? 12.742 -11.852 -19.625 1 97.88 180 LEU A O 1
ATOM 1459 N N . MET A 1 181 ? 11.844 -13.867 -19.812 1 96.62 181 MET A N 1
ATOM 1460 C CA . MET A 1 181 ? 13.117 -14.547 -20.031 1 96.62 181 MET A CA 1
ATOM 1461 C C . MET A 1 181 ? 13.289 -14.883 -21.516 1 96.62 181 MET A C 1
ATOM 1463 O O . MET A 1 181 ? 12.484 -15.609 -22.094 1 96.62 181 MET A O 1
ATOM 1467 N N . VAL A 1 182 ? 14.32 -14.312 -22.109 1 93.94 182 VAL A N 1
ATOM 1468 C CA . VAL A 1 182 ? 14.68 -14.617 -23.5 1 93.94 182 VAL A CA 1
ATOM 1469 C C . VAL A 1 182 ? 16.141 -15.062 -23.562 1 93.94 182 VAL A C 1
ATOM 1471 O O . VAL A 1 182 ? 17.047 -14.312 -23.203 1 93.94 182 VAL A O 1
ATOM 1474 N N . ASP A 1 183 ? 16.391 -16.203 -24.094 1 87.62 183 ASP A N 1
ATOM 1475 C CA . ASP A 1 183 ? 17.734 -16.75 -24.234 1 87.62 183 ASP A CA 1
ATOM 1476 C C . ASP A 1 183 ? 18.547 -16.547 -22.953 1 87.62 183 ASP A C 1
ATOM 1478 O O . ASP A 1 183 ? 19.656 -16.016 -22.984 1 87.62 183 ASP A O 1
ATOM 1482 N N . ASN A 1 184 ? 18.062 -16.656 -21.703 1 87.88 184 ASN A N 1
ATOM 1483 C CA . ASN A 1 184 ? 18.672 -16.641 -20.375 1 87.88 184 ASN A CA 1
ATOM 1484 C C . ASN A 1 184 ? 18.859 -15.211 -19.859 1 87.88 184 ASN A C 1
ATOM 1486 O O . ASN A 1 184 ? 19.562 -14.992 -18.875 1 87.88 184 ASN A O 1
ATOM 1490 N N . ASN A 1 185 ? 18.328 -14.305 -20.688 1 94.25 185 ASN A N 1
ATOM 1491 C CA . ASN A 1 185 ? 18.297 -12.93 -20.203 1 94.25 185 ASN A CA 1
ATOM 1492 C C . ASN A 1 185 ? 16.953 -12.57 -19.594 1 94.25 185 ASN A C 1
ATOM 1494 O O . ASN A 1 185 ? 15.898 -12.93 -20.141 1 94.25 185 ASN A O 1
ATOM 1498 N N . ALA A 1 186 ? 17.016 -11.992 -18.453 1 97.25 186 ALA A N 1
ATOM 1499 C CA . ALA A 1 186 ? 15.805 -11.602 -17.734 1 97.25 186 ALA A CA 1
ATOM 1500 C C . ALA A 1 186 ? 15.477 -10.125 -17.969 1 97.25 186 ALA A C 1
ATOM 1502 O O . ALA A 1 186 ? 16.312 -9.25 -17.703 1 97.25 186 ALA A O 1
ATOM 1503 N N . TYR A 1 187 ? 14.266 -9.836 -18.422 1 97.56 187 TYR A N 1
ATOM 1504 C CA . TYR A 1 187 ? 13.797 -8.477 -18.672 1 97.56 187 TYR A CA 1
ATOM 1505 C C . TYR A 1 187 ? 12.594 -8.141 -17.797 1 97.56 187 TYR A C 1
ATOM 1507 O O . TYR A 1 187 ? 11.508 -8.703 -17.984 1 97.56 187 TYR A O 1
ATOM 1515 N N . PRO A 1 188 ? 12.789 -7.246 -16.844 1 98 188 PRO A N 1
ATOM 1516 C CA . PRO A 1 188 ? 11.594 -6.805 -16.109 1 98 188 PRO A CA 1
ATOM 1517 C C . PRO A 1 188 ? 10.57 -6.129 -17.031 1 98 188 PRO A C 1
ATOM 1519 O O . PRO A 1 188 ? 10.938 -5.363 -17.922 1 98 188 PRO A O 1
ATOM 1522 N N . ILE A 1 189 ? 9.336 -6.473 -16.875 1 98.19 189 ILE A N 1
ATOM 1523 C CA . ILE A 1 189 ? 8.234 -5.91 -17.641 1 98.19 189 ILE A CA 1
ATOM 1524 C C . ILE A 1 189 ? 7.48 -4.891 -16.781 1 98.19 189 ILE A C 1
ATOM 1526 O O . ILE A 1 189 ? 7.164 -5.152 -15.625 1 98.19 189 ILE A O 1
ATOM 1530 N N . ARG A 1 190 ? 7.25 -3.707 -17.375 1 96.25 190 ARG A N 1
ATOM 1531 C CA . ARG A 1 190 ? 6.504 -2.688 -16.641 1 96.25 190 ARG A CA 1
ATOM 1532 C C . ARG A 1 190 ? 5.094 -3.17 -16.312 1 96.25 190 ARG A C 1
ATOM 1534 O O . ARG A 1 190 ? 4.418 -3.76 -17.156 1 96.25 190 ARG A O 1
ATOM 1541 N N . LEU A 1 191 ? 4.68 -2.914 -15.07 1 96.31 191 LEU A N 1
ATOM 1542 C CA . LEU A 1 191 ? 3.312 -3.209 -14.656 1 96.31 191 LEU 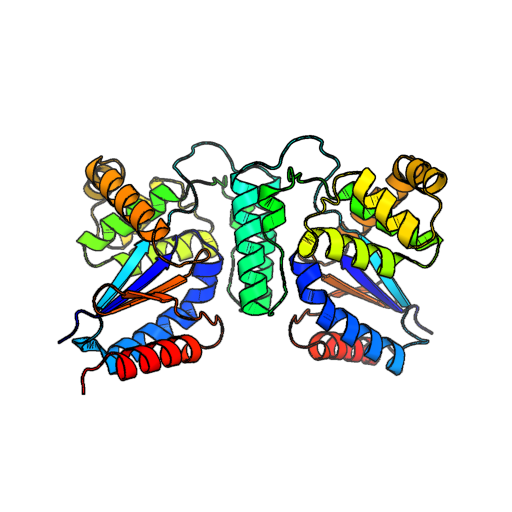A CA 1
ATOM 1543 C C . LEU A 1 191 ? 2.467 -1.94 -14.625 1 96.31 191 LEU A C 1
ATOM 1545 O O . LEU A 1 191 ? 2.945 -0.88 -14.219 1 96.31 191 LEU A O 1
ATOM 1549 N N . ASP A 1 192 ? 1.332 -2.064 -15.172 1 96.12 192 ASP A N 1
ATOM 1550 C CA . ASP A 1 192 ? 0.285 -1.049 -15.109 1 96.12 192 ASP A CA 1
ATOM 1551 C C . ASP A 1 192 ? -1.047 -1.66 -14.68 1 96.12 192 ASP A C 1
ATOM 1553 O O . ASP A 1 192 ? -1.564 -2.562 -15.344 1 96.12 192 ASP A O 1
ATOM 1557 N N . TYR A 1 193 ? -1.593 -1.21 -13.578 1 96.88 193 TYR A N 1
ATOM 1558 C CA . TYR A 1 193 ? -2.781 -1.829 -13 1 96.88 193 TYR A CA 1
ATOM 1559 C C . TYR A 1 193 ? -4.02 -1.5 -13.82 1 96.88 193 TYR A C 1
ATOM 1561 O O . TYR A 1 193 ? -5.051 -2.166 -13.695 1 96.88 193 TYR A O 1
ATOM 1569 N N . HIS A 1 194 ? -3.865 -0.485 -14.648 1 95.62 194 HIS A N 1
ATOM 1570 C CA . HIS A 1 194 ? -5.031 -0.022 -15.391 1 95.62 194 HIS A CA 1
ATOM 1571 C C . HIS A 1 194 ? -4.957 -0.44 -16.859 1 95.62 194 HIS A C 1
ATOM 1573 O O . HIS A 1 194 ? -5.988 -0.569 -17.516 1 95.62 194 HIS A O 1
ATOM 1579 N N . GLN A 1 195 ? -3.734 -0.623 -17.266 1 97.62 195 GLN A N 1
ATOM 1580 C CA . GLN A 1 195 ? -3.57 -0.809 -18.703 1 97.62 195 GLN A CA 1
ATOM 1581 C C . GLN A 1 195 ? -2.666 -2 -19.016 1 97.62 195 GLN A C 1
ATOM 1583 O O . GLN A 1 195 ? -1.439 -1.886 -18.953 1 97.62 195 GLN A O 1
ATOM 1588 N N . TRP A 1 196 ? -3.303 -3.078 -19.453 1 98.25 196 TRP A N 1
ATOM 1589 C CA . TRP A 1 196 ? -2.527 -4.254 -19.828 1 98.25 196 TRP A CA 1
ATOM 1590 C C . TRP A 1 196 ? -1.635 -3.955 -21.031 1 98.25 196 TRP A C 1
ATOM 1592 O O . TRP A 1 196 ? -0.623 -4.625 -21.25 1 98.25 196 TRP A O 1
ATOM 1602 N N . GLN A 1 197 ? -1.93 -2.93 -21.781 1 98.56 197 GLN A N 1
ATOM 1603 C CA . GLN A 1 197 ? -1.188 -2.562 -22.984 1 98.56 197 GLN A CA 1
ATOM 1604 C C . GLN A 1 197 ? 0.254 -2.193 -22.656 1 98.56 197 GLN A C 1
ATOM 1606 O O . GLN A 1 197 ? 1.157 -2.398 -23.469 1 98.56 197 GLN A O 1
ATOM 1611 N N . THR A 1 198 ? 0.454 -1.658 -21.469 1 98.25 198 THR A N 1
ATOM 1612 C CA . THR A 1 198 ? 1.796 -1.265 -21.062 1 98.25 198 THR A CA 1
ATOM 1613 C C . THR A 1 198 ? 2.73 -2.471 -21.031 1 98.25 198 THR A C 1
ATOM 1615 O O . THR A 1 198 ? 3.809 -2.439 -21.625 1 98.25 198 THR A O 1
ATOM 1618 N N . SER A 1 199 ? 2.312 -3.564 -20.359 1 98.44 199 SER A N 1
ATOM 1619 C CA . SER A 1 199 ? 3.117 -4.781 -20.297 1 98.44 199 SER A CA 1
ATOM 1620 C C . SER A 1 199 ? 3.26 -5.414 -21.688 1 98.44 199 SER A C 1
ATOM 1622 O O . SER A 1 199 ? 4.344 -5.871 -22.047 1 98.44 199 SER A O 1
ATOM 1624 N N . LEU A 1 200 ? 2.139 -5.387 -22.422 1 98.38 200 LEU A N 1
ATOM 1625 C CA . LEU A 1 200 ? 2.168 -5.977 -23.75 1 98.38 200 LEU A CA 1
ATOM 1626 C C . LEU A 1 200 ? 3.182 -5.266 -24.641 1 98.38 200 LEU A C 1
ATOM 1628 O O . LEU A 1 200 ? 3.932 -5.91 -25.375 1 98.38 200 LEU A O 1
ATOM 1632 N N . ALA A 1 201 ? 3.254 -3.959 -24.625 1 98.19 201 ALA A N 1
ATOM 1633 C CA . ALA A 1 201 ? 4.18 -3.17 -25.422 1 98.19 201 ALA A CA 1
ATOM 1634 C C . ALA A 1 201 ? 5.629 -3.525 -25.109 1 98.19 201 ALA A C 1
ATOM 1636 O O . ALA A 1 201 ? 6.461 -3.648 -26 1 98.19 201 ALA A O 1
ATOM 1637 N N . ASP A 1 202 ? 5.875 -3.658 -23.781 1 97.88 202 ASP A N 1
ATOM 1638 C CA . ASP A 1 202 ? 7.219 -4.059 -23.391 1 97.88 202 ASP A CA 1
ATOM 1639 C C . ASP A 1 202 ? 7.586 -5.418 -23.969 1 97.88 202 ASP A C 1
ATOM 1641 O O . ASP A 1 202 ? 8.68 -5.59 -24.516 1 97.88 202 ASP A O 1
ATOM 1645 N N . ILE A 1 203 ? 6.691 -6.352 -23.875 1 97.25 203 ILE A N 1
ATOM 1646 C CA . ILE A 1 203 ? 6.938 -7.719 -24.328 1 97.25 203 ILE A CA 1
ATOM 1647 C C . ILE A 1 203 ? 7.137 -7.73 -25.844 1 97.25 203 ILE A C 1
ATOM 1649 O O . ILE A 1 203 ? 8.07 -8.352 -26.344 1 97.25 203 ILE A O 1
ATOM 1653 N N . GLN A 1 204 ? 6.312 -7.008 -26.562 1 96.25 204 GLN A N 1
ATOM 1654 C CA . GLN A 1 204 ? 6.43 -6.902 -28.016 1 96.25 204 GLN A CA 1
ATOM 1655 C C . GLN A 1 204 ? 7.789 -6.328 -28.422 1 96.25 204 GLN A C 1
ATOM 1657 O O . GLN A 1 204 ? 8.445 -6.852 -29.312 1 96.25 204 GLN A O 1
ATOM 1662 N N . THR A 1 205 ? 8.195 -5.316 -27.703 1 96.56 205 THR A N 1
ATOM 1663 C CA . THR A 1 205 ? 9.445 -4.637 -28.016 1 96.56 205 THR A CA 1
ATOM 1664 C C . THR A 1 205 ? 10.633 -5.574 -27.812 1 96.56 205 THR A C 1
ATOM 1666 O O . THR A 1 205 ? 11.523 -5.648 -28.672 1 96.56 205 THR A O 1
ATOM 1669 N N . ILE A 1 206 ? 10.625 -6.309 -26.734 1 95.12 206 ILE A N 1
ATOM 1670 C CA . ILE A 1 206 ? 11.734 -7.199 -26.406 1 95.12 206 ILE A CA 1
ATOM 1671 C C . ILE A 1 206 ? 11.773 -8.352 -27.406 1 95.12 206 ILE A C 1
ATOM 1673 O O . ILE A 1 206 ? 12.852 -8.727 -27.891 1 95.12 206 ILE A O 1
ATOM 1677 N N . LEU A 1 207 ? 10.633 -8.938 -27.75 1 91.5 207 LEU A N 1
ATOM 1678 C CA . LEU A 1 207 ? 10.586 -10.086 -28.656 1 91.5 207 LEU A CA 1
ATOM 1679 C C . LEU A 1 207 ? 10.938 -9.68 -30.078 1 91.5 207 LEU A C 1
ATOM 1681 O O . LEU A 1 207 ? 11.492 -10.484 -30.828 1 91.5 207 LEU A O 1
ATOM 1685 N N . LEU A 1 208 ? 10.648 -8.469 -30.422 1 87.38 208 LEU A N 1
ATOM 1686 C CA . LEU A 1 208 ? 11 -7.973 -31.734 1 87.38 208 LEU A CA 1
ATOM 1687 C C . LEU A 1 208 ? 12.508 -7.738 -31.844 1 87.38 208 LEU A C 1
ATOM 1689 O O . LEU A 1 208 ? 13.102 -7.965 -32.906 1 87.38 208 LEU A O 1
ATOM 1693 N N . THR A 1 209 ? 13.055 -7.301 -30.766 1 84 209 THR A N 1
ATOM 1694 C CA . THR A 1 209 ? 14.477 -6.984 -30.781 1 84 209 THR A CA 1
ATOM 1695 C C . THR A 1 209 ? 15.312 -8.242 -30.578 1 84 209 THR A C 1
ATOM 1697 O O . THR A 1 209 ? 16.469 -8.305 -31.016 1 84 209 THR A O 1
ATOM 1700 N N . ALA A 1 210 ? 14.852 -9.234 -29.891 1 73.69 210 ALA A N 1
ATOM 1701 C CA . ALA A 1 210 ? 15.586 -10.469 -29.609 1 73.69 210 ALA A CA 1
ATOM 1702 C C . ALA A 1 210 ? 15.547 -11.414 -30.797 1 73.69 210 ALA A C 1
ATOM 1704 O O . ALA A 1 210 ? 16.297 -12.391 -30.859 1 73.69 210 ALA A O 1
ATOM 1705 N N . GLN A 1 211 ? 14.609 -11.273 -31.797 1 63.16 211 GLN A N 1
ATOM 1706 C CA . GLN A 1 211 ? 14.594 -12.141 -32.969 1 63.16 211 GLN A CA 1
ATOM 1707 C C . GLN A 1 211 ? 15.805 -11.875 -33.875 1 63.16 211 GLN A C 1
ATOM 1709 O O . GLN A 1 211 ? 16.125 -10.727 -34.156 1 63.16 211 GLN A O 1
ATOM 1714 N N . PRO A 1 212 ? 16.703 -12.922 -33.938 1 52.59 212 PRO A N 1
ATOM 1715 C CA . PRO A 1 212 ? 17.812 -12.797 -34.906 1 52.59 212 PRO A CA 1
ATOM 1716 C C . PRO A 1 212 ? 17.344 -12.391 -36.312 1 52.59 212 PRO A C 1
ATOM 1718 O O . PRO A 1 212 ? 16.234 -12.727 -36.719 1 52.59 212 PRO A O 1
ATOM 1721 N N . SER A 1 213 ? 17.891 -11.266 -36.844 1 40.59 213 SER A N 1
ATOM 1722 C CA . SER A 1 213 ? 17.797 -11.109 -38.312 1 40.59 213 SER A CA 1
ATOM 1723 C C . SER A 1 213 ? 18.172 -12.406 -39.031 1 40.59 213 SER A C 1
ATOM 1725 O O . SER A 1 213 ? 19.094 -13.109 -38.594 1 40.59 213 SER A O 1
ATOM 1727 N N . MET B 1 1 ? -22.109 33.781 6.539 1 48.53 1 MET B N 1
ATOM 1728 C CA . MET B 1 1 ? -21.625 32.875 5.512 1 48.53 1 MET B CA 1
ATOM 1729 C C . MET B 1 1 ? -21.219 31.531 6.121 1 48.53 1 MET B C 1
ATOM 1731 O O . MET B 1 1 ? -20.797 31.469 7.281 1 48.53 1 MET B O 1
ATOM 1735 N N . ALA B 1 2 ? -21.656 30.422 5.652 1 58.19 2 ALA B N 1
ATOM 1736 C CA . ALA B 1 2 ? -21.5 29.109 6.285 1 58.19 2 ALA B CA 1
ATOM 1737 C C . ALA B 1 2 ? -20.031 28.828 6.574 1 58.19 2 ALA B C 1
ATOM 1739 O O . ALA B 1 2 ? -19.141 29.25 5.824 1 58.19 2 ALA B O 1
ATOM 1740 N N . ASN B 1 3 ? -19.625 28.562 7.84 1 80.31 3 ASN B N 1
ATOM 1741 C CA . ASN B 1 3 ? -18.281 28.156 8.242 1 80.31 3 ASN B CA 1
ATOM 1742 C C . ASN B 1 3 ? -17.859 26.859 7.535 1 80.31 3 ASN B C 1
ATOM 1744 O O . ASN B 1 3 ? -18.422 25.797 7.777 1 80.31 3 ASN B O 1
ATOM 1748 N N . THR B 1 4 ? -17.078 26.969 6.441 1 92.62 4 THR B N 1
ATOM 1749 C CA . THR B 1 4 ? -16.656 25.812 5.652 1 92.62 4 THR B CA 1
ATOM 1750 C C . THR B 1 4 ? -15.18 25.516 5.875 1 92.62 4 THR B C 1
ATOM 1752 O O . THR B 1 4 ? -14.336 26.406 5.766 1 92.62 4 THR B O 1
ATOM 1755 N N . THR B 1 5 ? -14.922 24.297 6.348 1 96.5 5 THR B N 1
ATOM 1756 C CA . THR B 1 5 ? -13.539 23.891 6.602 1 96.5 5 THR B CA 1
ATOM 1757 C C . THR B 1 5 ? -13.211 22.594 5.848 1 96.5 5 THR B C 1
ATOM 1759 O O . THR B 1 5 ? -13.992 21.656 5.844 1 96.5 5 THR B O 1
ATOM 1762 N N . LEU B 1 6 ? -12.156 22.609 5.125 1 97.88 6 LEU B N 1
ATOM 1763 C CA . LEU B 1 6 ? -11.602 21.375 4.555 1 97.88 6 LEU B CA 1
ATOM 1764 C C . LEU B 1 6 ? -10.477 20.828 5.426 1 97.88 6 LEU B C 1
ATOM 1766 O O . LEU B 1 6 ? -9.484 21.516 5.676 1 97.88 6 LEU B O 1
ATOM 1770 N N . TYR B 1 7 ? -10.672 19.656 5.906 1 98.31 7 TYR B N 1
ATOM 1771 C CA . TYR B 1 7 ? -9.633 18.969 6.672 1 98.31 7 TYR B CA 1
ATOM 1772 C C . TYR B 1 7 ? -8.805 18.062 5.777 1 98.31 7 TYR B C 1
ATOM 1774 O O . TYR B 1 7 ? -9.359 17.266 5.008 1 98.31 7 TYR B O 1
ATOM 1782 N N . TYR B 1 8 ? -7.551 18.219 5.82 1 98.75 8 TYR B N 1
ATOM 1783 C CA . TYR B 1 8 ? -6.598 17.266 5.281 1 98.75 8 TYR B CA 1
ATOM 1784 C C . TYR B 1 8 ? -6.031 16.375 6.387 1 98.75 8 TYR B C 1
ATOM 1786 O O . TYR B 1 8 ? -5.195 16.828 7.176 1 98.75 8 TYR B O 1
ATOM 1794 N N . VAL B 1 9 ? -6.457 15.156 6.473 1 98.81 9 VAL B N 1
ATOM 1795 C CA . VAL B 1 9 ? -6.023 14.227 7.512 1 98.81 9 VAL B CA 1
ATOM 1796 C C . VAL B 1 9 ? -4.832 13.406 7.012 1 98.81 9 VAL B C 1
ATOM 1798 O O . VAL B 1 9 ? -4.902 12.781 5.949 1 98.81 9 VAL B O 1
ATOM 1801 N N . HIS B 1 10 ? -3.756 13.453 7.801 1 98.81 10 HIS B N 1
ATOM 1802 C CA . HIS B 1 10 ? -2.516 12.867 7.309 1 98.81 10 HIS B CA 1
ATOM 1803 C C . HIS B 1 10 ? -1.609 12.445 8.461 1 98.81 10 HIS B C 1
ATOM 1805 O O . HIS B 1 10 ? -1.975 12.594 9.625 1 98.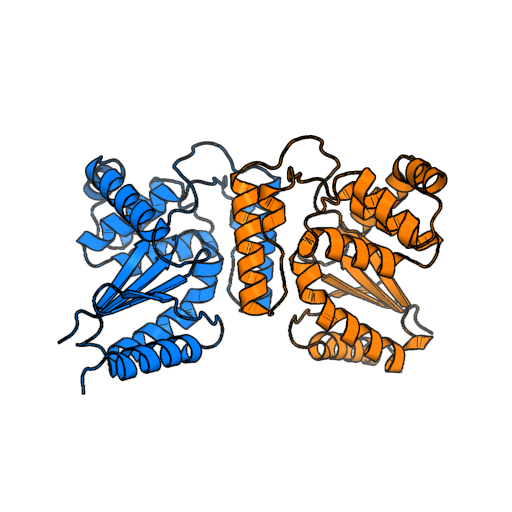81 10 HIS B O 1
ATOM 1811 N N . ASP B 1 11 ? -0.528 11.836 8.188 1 98.81 11 ASP B N 1
ATOM 1812 C CA . ASP B 1 11 ? 0.656 11.625 9.016 1 98.81 11 ASP B CA 1
ATOM 1813 C C . ASP B 1 11 ? 1.933 11.93 8.234 1 98.81 11 ASP B C 1
ATOM 1815 O O . ASP B 1 11 ? 2.086 11.5 7.086 1 98.81 11 ASP B O 1
ATOM 1819 N N . PRO B 1 12 ? 2.848 12.641 8.859 1 98.88 12 PRO B N 1
ATOM 1820 C CA . PRO B 1 12 ? 4.047 13.031 8.109 1 98.88 12 PRO B CA 1
ATOM 1821 C C . PRO B 1 12 ? 4.852 11.836 7.617 1 98.88 12 PRO B C 1
ATOM 1823 O O . PRO B 1 12 ? 5.637 11.961 6.676 1 98.88 12 PRO B O 1
ATOM 1826 N N . MET B 1 13 ? 4.625 10.695 8.203 1 98.69 13 MET B N 1
ATOM 1827 C CA . MET B 1 13 ? 5.426 9.531 7.836 1 98.69 13 MET B CA 1
ATOM 1828 C C . MET B 1 13 ? 4.609 8.562 6.984 1 98.69 13 MET B C 1
ATOM 1830 O O . MET B 1 13 ? 5.012 7.414 6.789 1 98.69 13 MET B O 1
ATOM 1834 N N . CYS B 1 14 ? 3.459 8.945 6.551 1 98.38 14 CYS B N 1
ATOM 1835 C CA . CYS B 1 14 ? 2.641 8.141 5.648 1 98.38 14 CYS B CA 1
ATOM 1836 C C . CYS B 1 14 ? 3.158 8.227 4.219 1 98.38 14 CYS B C 1
ATOM 1838 O O . CYS B 1 14 ? 3.08 9.281 3.59 1 98.38 14 CYS B O 1
ATOM 1840 N N . SER B 1 15 ? 3.588 7.098 3.65 1 98.56 15 SER B N 1
ATOM 1841 C CA . SER B 1 15 ? 4.215 7.113 2.332 1 98.56 15 SER B CA 1
ATOM 1842 C C . SER B 1 15 ? 3.213 7.484 1.246 1 98.56 15 SER B C 1
ATOM 1844 O O . SER B 1 15 ? 3.574 8.109 0.246 1 98.56 15 SER B O 1
ATOM 1846 N N . TRP B 1 16 ? 1.964 7.125 1.438 1 98.31 16 TRP B N 1
ATOM 1847 C CA . TRP B 1 16 ? 0.938 7.496 0.471 1 98.31 16 TRP B CA 1
ATOM 1848 C C . TRP B 1 16 ? 0.624 8.984 0.556 1 98.31 16 TRP B C 1
ATOM 1850 O O . TRP B 1 16 ? 0.241 9.602 -0.44 1 98.31 16 TRP B O 1
ATOM 1860 N N . CYS B 1 17 ? 0.74 9.594 1.762 1 98.81 17 CYS B N 1
ATOM 1861 C CA . CYS B 1 17 ? 0.631 11.047 1.885 1 98.81 17 CYS B CA 1
ATOM 1862 C C . CYS B 1 17 ? 1.751 11.742 1.123 1 98.81 17 CYS B C 1
ATOM 1864 O O . CYS B 1 17 ? 1.521 12.766 0.471 1 98.81 17 CYS B O 1
ATOM 1866 N N . TRP B 1 18 ? 3.002 11.172 1.152 1 98.88 18 TRP B N 1
ATOM 1867 C CA . TRP B 1 18 ? 4.121 11.672 0.359 1 98.88 18 TRP B CA 1
ATOM 1868 C C . TRP B 1 18 ? 3.816 11.57 -1.133 1 98.88 18 TRP B C 1
ATOM 1870 O O . TRP B 1 18 ? 4.039 12.523 -1.882 1 98.88 18 TRP B O 1
ATOM 1880 N N . GLY B 1 19 ? 3.227 10.5 -1.496 1 98.62 19 GLY B N 1
ATOM 1881 C CA . GLY B 1 19 ? 2.846 10.312 -2.887 1 98.62 19 GLY B CA 1
ATOM 1882 C C . GLY B 1 19 ? 1.778 11.289 -3.35 1 98.62 19 GLY B C 1
ATOM 1883 O O . GLY B 1 19 ? 1.745 11.672 -4.52 1 98.62 19 GLY B O 1
ATOM 1884 N N . TYR B 1 20 ? 0.952 11.711 -2.473 1 98.56 20 TYR B N 1
ATOM 1885 C CA . TYR B 1 20 ? -0.194 12.547 -2.811 1 98.56 20 TYR B CA 1
ATOM 1886 C C . TYR B 1 20 ? 0.206 14.016 -2.883 1 98.56 20 TYR B C 1
ATOM 1888 O O . TYR B 1 20 ? -0.554 14.852 -3.383 1 98.56 20 TYR B O 1
ATOM 1896 N N . ARG B 1 21 ? 1.398 14.375 -2.498 1 98.38 21 ARG B N 1
ATOM 1897 C CA . ARG B 1 21 ? 1.826 15.75 -2.271 1 98.38 21 ARG B CA 1
ATOM 1898 C C . ARG B 1 21 ? 1.655 16.594 -3.531 1 98.38 21 ARG B C 1
ATOM 1900 O O . ARG B 1 21 ? 1.087 17.688 -3.482 1 98.38 21 ARG B O 1
ATOM 1907 N N . PRO B 1 22 ? 2.09 16.125 -4.707 1 98.44 22 PRO B N 1
ATOM 1908 C CA . PRO B 1 22 ? 1.938 16.969 -5.891 1 98.44 22 PRO B CA 1
ATOM 1909 C C . PRO B 1 22 ? 0.479 17.297 -6.191 1 98.44 22 PRO B C 1
ATOM 1911 O O . PRO B 1 22 ? 0.16 18.438 -6.535 1 98.44 22 PRO B O 1
ATOM 1914 N N . THR B 1 23 ? -0.37 16.344 -6.039 1 98.56 23 THR B N 1
ATOM 1915 C CA . THR B 1 23 ? -1.793 16.547 -6.285 1 98.56 23 THR B CA 1
ATOM 1916 C C . THR B 1 23 ? -2.395 17.469 -5.223 1 98.56 23 THR B C 1
ATOM 1918 O O . THR B 1 23 ? -3.182 18.359 -5.539 1 98.56 23 THR B O 1
ATOM 1921 N N . TRP B 1 24 ? -1.977 17.281 -3.996 1 98.56 24 TRP B N 1
ATOM 1922 C CA . TRP B 1 24 ? -2.453 18.125 -2.896 1 98.56 24 TRP B CA 1
ATOM 1923 C C . TRP B 1 24 ? -2.043 19.578 -3.096 1 98.56 24 TRP B C 1
ATOM 1925 O O . TRP B 1 24 ? -2.857 20.484 -2.928 1 98.56 24 TRP B O 1
ATOM 1935 N N . ASP B 1 25 ? -0.771 19.781 -3.473 1 98.38 25 ASP B N 1
ATOM 1936 C CA . ASP B 1 25 ? -0.268 21.141 -3.725 1 98.38 25 ASP B CA 1
ATOM 1937 C C . ASP B 1 25 ? -1.082 21.828 -4.812 1 98.38 25 ASP B C 1
ATOM 1939 O O . ASP B 1 25 ? -1.481 22.984 -4.652 1 98.38 25 ASP B O 1
ATOM 1943 N N . ALA B 1 26 ? -1.346 21.109 -5.844 1 98.56 26 ALA B N 1
ATOM 1944 C CA . ALA B 1 26 ? -2.113 21.672 -6.949 1 98.56 26 ALA B CA 1
ATOM 1945 C C . ALA B 1 26 ? -3.539 22 -6.516 1 98.56 26 ALA B C 1
ATOM 1947 O O . ALA B 1 26 ? -4.074 23.047 -6.863 1 98.56 26 ALA B O 1
ATOM 1948 N N . LEU B 1 27 ? -4.145 21.078 -5.773 1 98.56 27 LEU B N 1
ATOM 1949 C CA . LEU B 1 27 ? -5.508 21.297 -5.297 1 98.56 27 LEU B CA 1
ATOM 1950 C C . LEU B 1 27 ? -5.59 22.547 -4.426 1 98.56 27 LEU B C 1
ATOM 1952 O O . LEU B 1 27 ? -6.52 23.344 -4.566 1 98.56 27 LEU B O 1
ATOM 1956 N N . GLN B 1 28 ? -4.629 22.734 -3.553 1 97.81 28 GLN B N 1
ATOM 1957 C CA . GLN B 1 28 ? -4.625 23.875 -2.652 1 97.81 28 GLN B CA 1
ATOM 1958 C C . GLN B 1 28 ? -4.617 25.188 -3.432 1 97.81 28 GLN B C 1
ATOM 1960 O O . GLN B 1 28 ? -5.285 26.156 -3.047 1 97.81 28 GLN B O 1
ATOM 1965 N N . VAL B 1 29 ? -3.885 25.234 -4.516 1 97.81 29 VAL B N 1
ATOM 1966 C CA . VAL B 1 29 ? -3.814 26.422 -5.355 1 97.81 29 VAL B CA 1
ATOM 1967 C C . VAL B 1 29 ? -5.195 26.734 -5.926 1 97.81 29 VAL B C 1
ATOM 1969 O O . VAL B 1 29 ? -5.652 27.875 -5.879 1 97.81 29 VAL B O 1
ATOM 1972 N N . GLN B 1 30 ? -5.887 25.703 -6.402 1 97.62 30 GLN B N 1
ATOM 1973 C CA . GLN B 1 30 ? -7.211 25.891 -6.984 1 97.62 30 GLN B CA 1
ATOM 1974 C C . GLN B 1 30 ? -8.219 26.344 -5.926 1 97.62 30 GLN B C 1
ATOM 1976 O O . GLN B 1 30 ? -9.047 27.219 -6.184 1 97.62 30 GLN B O 1
ATOM 1981 N N . LEU B 1 31 ? -8.094 25.719 -4.777 1 97.12 31 LEU B N 1
ATOM 1982 C CA . LEU B 1 31 ? -9.016 26.047 -3.695 1 97.12 31 LEU B CA 1
ATOM 1983 C C . LEU B 1 31 ? -8.836 27.484 -3.24 1 97.12 31 LEU B C 1
ATOM 1985 O O . LEU B 1 31 ? -9.82 28.188 -2.986 1 97.12 31 LEU B O 1
ATOM 1989 N N . GLN B 1 32 ? -7.629 27.922 -3.146 1 95.5 32 GLN B N 1
ATOM 1990 C CA . GLN B 1 32 ? -7.348 29.297 -2.76 1 95.5 32 GLN B CA 1
ATOM 1991 C C . GLN B 1 32 ? -7.883 30.281 -3.795 1 95.5 32 GLN B C 1
ATOM 1993 O O . GLN B 1 32 ? -8.453 31.312 -3.439 1 95.5 32 GLN B O 1
ATOM 1998 N N . GLN B 1 33 ? -7.734 29.969 -5.051 1 95.56 33 GLN B N 1
ATOM 1999 C CA . GLN B 1 33 ? -8.172 30.828 -6.137 1 95.56 33 GLN B CA 1
ATOM 2000 C C . GLN B 1 33 ? -9.695 30.938 -6.188 1 95.56 33 GLN B C 1
ATOM 2002 O O . GLN B 1 33 ? -10.242 32 -6.406 1 95.56 33 GLN B O 1
ATOM 2007 N N . GLN B 1 34 ? -10.32 29.906 -5.848 1 93.69 34 GLN B N 1
ATOM 2008 C CA . GLN B 1 34 ? -11.758 29.844 -6.078 1 93.69 34 GLN B CA 1
ATOM 2009 C C . GLN B 1 34 ? -12.531 30.156 -4.801 1 93.69 34 GLN B C 1
ATOM 2011 O O . GLN B 1 34 ? -13.617 30.734 -4.848 1 93.69 34 GLN B O 1
ATOM 2016 N N . PHE B 1 35 ? -11.891 29.734 -3.691 1 90.69 35 PHE B N 1
ATOM 2017 C CA . PHE B 1 35 ? -12.688 29.766 -2.467 1 90.69 35 PHE B CA 1
ATOM 2018 C C . PHE B 1 35 ? -11.898 30.406 -1.331 1 90.69 35 PHE B C 1
ATOM 2020 O O . PHE B 1 35 ? -12.219 30.203 -0.157 1 90.69 35 PHE B O 1
ATOM 2027 N N . GLY B 1 36 ? -10.906 31.047 -1.61 1 81.94 36 GLY B N 1
ATOM 2028 C CA . GLY B 1 36 ? -9.93 31.516 -0.635 1 81.94 36 GLY B CA 1
ATOM 2029 C C . GLY B 1 36 ? -10.562 32.219 0.539 1 81.94 36 GLY B C 1
ATOM 2030 O O . GLY B 1 36 ? -10.102 32.094 1.677 1 81.94 36 GLY B O 1
ATOM 2031 N N . GLN B 1 37 ? -11.664 32.875 0.415 1 83.81 37 GLN B N 1
ATOM 2032 C CA . GLN B 1 37 ? -12.281 33.594 1.503 1 83.81 37 GLN B CA 1
ATOM 2033 C C . GLN B 1 37 ? -13.43 32.812 2.129 1 83.81 37 GLN B C 1
ATOM 2035 O O . GLN B 1 37 ? -13.844 33.094 3.252 1 83.81 37 GLN B O 1
ATOM 2040 N N . GLN B 1 38 ? -13.766 31.75 1.571 1 87.44 38 GLN B N 1
ATOM 2041 C CA . GLN B 1 38 ? -14.953 31.016 1.977 1 87.44 38 GLN B CA 1
ATOM 2042 C C . GLN B 1 38 ? -14.578 29.688 2.627 1 87.44 38 GLN B C 1
ATOM 2044 O O . GLN B 1 38 ? -15.367 29.109 3.373 1 87.44 38 GLN B O 1
ATOM 2049 N N . LEU B 1 39 ? -13.391 29.234 2.322 1 92.88 39 LEU B N 1
ATOM 2050 C CA . LEU B 1 39 ? -12.984 27.906 2.734 1 92.88 39 LEU B CA 1
ATOM 2051 C C . LEU B 1 39 ? -11.688 27.953 3.539 1 92.88 39 LEU B C 1
ATOM 2053 O O . LEU B 1 39 ? -10.711 28.562 3.109 1 92.88 39 LEU B O 1
ATOM 2057 N N . SER B 1 40 ? -11.766 27.453 4.742 1 94.75 40 SER B N 1
ATOM 2058 C CA . SER B 1 40 ? -10.562 27.312 5.543 1 94.75 40 SER B CA 1
ATOM 2059 C C . SER B 1 40 ? -9.953 25.922 5.387 1 94.75 40 SER B C 1
ATOM 2061 O O . SER B 1 40 ? -10.672 24.922 5.363 1 94.75 40 SER B O 1
ATOM 2063 N N . LEU B 1 41 ? -8.672 25.859 5.25 1 96.25 41 LEU B N 1
ATOM 2064 C CA . LEU B 1 41 ? -7.949 24.594 5.145 1 96.25 41 LEU B CA 1
ATOM 2065 C C . LEU B 1 41 ? -7.23 24.266 6.449 1 96.25 41 LEU B C 1
ATOM 2067 O O . LEU B 1 41 ? -6.48 25.094 6.973 1 96.25 41 LEU B O 1
ATOM 2071 N N . HIS B 1 42 ? -7.5 23.109 6.984 1 97.06 42 HIS B N 1
ATOM 2072 C CA . HIS B 1 42 ? -6.871 22.688 8.234 1 97.06 42 HIS B CA 1
ATOM 2073 C C . HIS B 1 42 ? -6.219 21.312 8.086 1 97.06 42 HIS B C 1
ATOM 2075 O O . HIS B 1 42 ? -6.855 20.359 7.629 1 97.06 42 HIS B O 1
ATOM 2081 N N . TYR B 1 43 ? -4.938 21.266 8.484 1 98.38 43 TYR B N 1
ATOM 2082 C CA . TYR B 1 43 ? -4.258 19.984 8.602 1 98.38 43 TYR B CA 1
ATOM 2083 C C . TYR B 1 43 ? -4.605 19.297 9.922 1 98.38 43 TYR B C 1
ATOM 2085 O O . TYR B 1 43 ? -4.688 19.953 10.961 1 98.38 43 TYR B O 1
ATOM 2093 N N . LEU B 1 44 ? -4.867 18.047 9.812 1 98.56 44 LEU B N 1
ATOM 2094 C CA . LEU B 1 44 ? -5.094 17.203 10.992 1 98.56 44 LEU B CA 1
ATOM 2095 C C . LEU B 1 44 ? -4.172 15.992 10.984 1 98.56 44 LEU B C 1
ATOM 2097 O O . LEU B 1 44 ? -4.164 15.219 10.023 1 98.56 44 LEU B O 1
ATOM 2101 N N . VAL B 1 45 ? -3.379 15.883 12.07 1 98.81 45 VAL B N 1
ATOM 2102 C CA . VAL B 1 45 ? -2.57 14.68 12.164 1 98.81 45 VAL B CA 1
ATOM 2103 C C . VAL B 1 45 ? -3.434 13.516 12.656 1 98.81 45 VAL B C 1
ATOM 2105 O O . VAL B 1 45 ? -4.184 13.656 13.625 1 98.81 45 VAL B O 1
ATOM 2108 N N . GLY B 1 46 ? -3.369 12.438 11.93 1 98.25 46 GLY B N 1
ATOM 2109 C CA . GLY B 1 46 ? -4.129 11.242 12.289 1 98.25 46 GLY B CA 1
ATOM 2110 C C . GLY B 1 46 ? -3.34 10.266 13.141 1 98.25 46 GLY B C 1
ATOM 2111 O O . GLY B 1 46 ? -3.922 9.43 13.836 1 98.25 46 GLY B O 1
ATOM 2112 N N . GLY B 1 47 ? -2.031 10.344 13.117 1 98.19 47 GLY B N 1
ATOM 2113 C CA . GLY B 1 47 ? -1.187 9.477 13.922 1 98.19 47 GLY B CA 1
ATOM 2114 C C . GLY B 1 47 ? -1.206 8.031 13.453 1 98.19 47 GLY B C 1
ATOM 2115 O O . GLY B 1 47 ? -2.09 7.266 13.844 1 98.19 47 GLY B O 1
ATOM 2116 N N . LEU B 1 48 ? -0.2 7.559 12.789 1 97.25 48 LEU B N 1
ATOM 2117 C CA . LEU B 1 48 ? -0.096 6.172 12.352 1 97.25 48 LEU B CA 1
ATOM 2118 C C . LEU B 1 48 ? 0.311 5.27 13.516 1 97.25 48 LEU B C 1
ATOM 2120 O O . LEU B 1 48 ? -0.173 4.141 13.625 1 97.25 48 LEU B O 1
ATOM 2124 N N . ALA B 1 49 ? 1.269 5.75 14.383 1 97.69 49 ALA B N 1
ATOM 2125 C CA . ALA B 1 49 ? 1.798 4.895 15.438 1 97.69 49 ALA B CA 1
ATOM 2126 C C . ALA B 1 49 ? 2.283 5.723 16.625 1 97.69 49 ALA B C 1
ATOM 2128 O O . ALA B 1 49 ? 2.904 6.77 16.438 1 97.69 49 ALA B O 1
ATOM 2129 N N . PRO B 1 50 ? 2.066 5.219 17.797 1 97.94 50 PRO B N 1
ATOM 2130 C CA . PRO B 1 50 ? 2.523 5.914 19 1 97.94 50 PRO B CA 1
ATOM 2131 C C . PRO B 1 50 ? 4.039 5.883 19.156 1 97.94 50 PRO B C 1
ATOM 2133 O O . PRO B 1 50 ? 4.734 5.211 18.391 1 97.94 50 PRO B O 1
ATOM 2136 N N . ASP B 1 51 ? 4.496 6.629 20.125 1 98.19 51 ASP B N 1
ATOM 2137 C CA . ASP B 1 51 ? 5.922 6.664 20.438 1 98.19 51 ASP B CA 1
ATOM 2138 C C . ASP B 1 51 ? 6.445 5.262 20.75 1 98.19 51 ASP B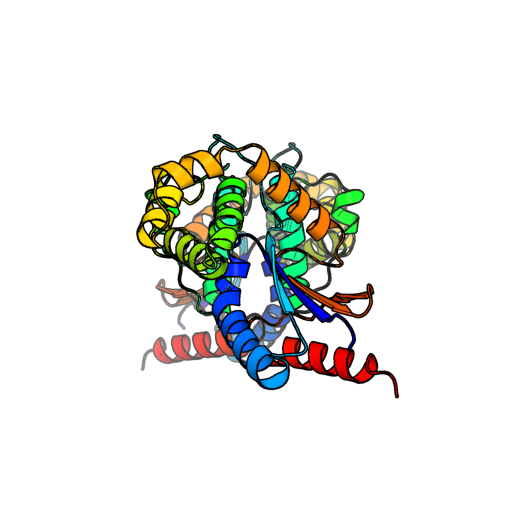 C 1
ATOM 2140 O O . ASP B 1 51 ? 5.801 4.5 21.469 1 98.19 51 ASP B O 1
ATOM 2144 N N . SER B 1 52 ? 7.543 4.883 20.141 1 97.62 52 SER B N 1
ATOM 2145 C CA . SER B 1 52 ? 8.195 3.605 20.406 1 97.62 52 SER B CA 1
ATOM 2146 C C . SER B 1 52 ? 9.711 3.711 20.219 1 97.62 52 SER B C 1
ATOM 2148 O O . SER B 1 52 ? 10.18 4.359 19.281 1 97.62 52 SER B O 1
ATOM 2150 N N . ALA B 1 53 ? 10.445 3.031 21.094 1 97.06 53 ALA B N 1
ATOM 2151 C CA . ALA B 1 53 ? 11.898 2.951 20.969 1 97.06 53 ALA B CA 1
ATOM 2152 C C . ALA B 1 53 ? 12.312 1.662 20.266 1 97.06 53 ALA B C 1
ATOM 2154 O O . ALA B 1 53 ? 13.484 1.493 19.906 1 97.06 53 ALA B O 1
ATOM 2155 N N . GLU B 1 54 ? 11.391 0.766 20 1 97.06 54 GLU B N 1
ATOM 2156 C CA . GLU B 1 54 ? 11.68 -0.55 19.438 1 97.06 54 GLU B CA 1
ATOM 2157 C C . GLU B 1 54 ? 11.898 -0.471 17.938 1 97.06 54 GLU B C 1
ATOM 2159 O O . GLU B 1 54 ? 11.18 0.241 17.234 1 97.06 54 GLU B O 1
ATOM 2164 N N . PRO B 1 55 ? 12.906 -1.228 17.5 1 97.69 55 PRO B N 1
ATOM 2165 C CA . PRO B 1 55 ? 13.055 -1.295 16.031 1 97.69 55 PRO B CA 1
ATOM 2166 C C . PRO B 1 55 ? 11.828 -1.88 15.344 1 97.69 55 PRO B C 1
ATOM 2168 O O . PRO B 1 55 ? 11.133 -2.723 15.914 1 97.69 55 PRO B O 1
ATOM 2171 N N . MET B 1 56 ? 11.57 -1.384 14.172 1 97.19 56 MET B N 1
ATOM 2172 C CA . MET B 1 56 ? 10.477 -1.934 13.375 1 97.19 56 MET B CA 1
ATOM 2173 C C . MET B 1 56 ? 10.719 -3.408 13.07 1 97.19 56 MET B C 1
ATOM 2175 O O . MET B 1 56 ? 11.812 -3.787 12.641 1 97.19 56 MET B O 1
ATOM 2179 N N . PRO B 1 57 ? 9.688 -4.246 13.273 1 94.69 57 PRO B N 1
ATOM 2180 C CA . PRO B 1 57 ? 9.867 -5.652 12.914 1 94.69 57 PRO B CA 1
ATOM 2181 C C . PRO B 1 57 ? 10.164 -5.844 11.422 1 94.69 57 PRO B C 1
ATOM 2183 O O . PRO B 1 57 ? 9.641 -5.105 10.586 1 94.69 57 PRO B O 1
ATOM 2186 N N . HIS B 1 58 ? 10.953 -6.855 11.094 1 94.38 58 HIS B N 1
ATOM 2187 C CA . HIS B 1 58 ? 11.438 -7.09 9.734 1 94.38 58 HIS B CA 1
ATOM 2188 C C . HIS B 1 58 ? 10.273 -7.234 8.758 1 94.38 58 HIS B C 1
ATOM 2190 O O . HIS B 1 58 ? 10.281 -6.621 7.684 1 94.38 58 HIS B O 1
ATOM 2196 N N . PRO B 1 59 ? 9.164 -7.98 9.133 1 93.12 59 PRO B N 1
ATOM 2197 C CA . PRO B 1 59 ? 8.062 -8.109 8.172 1 93.12 59 PRO B CA 1
ATOM 2198 C C . PRO B 1 59 ? 7.422 -6.77 7.824 1 93.12 59 PRO B C 1
ATOM 2200 O O . PRO B 1 59 ? 7.039 -6.543 6.672 1 93.12 59 PRO B O 1
ATOM 2203 N N . MET B 1 60 ? 7.371 -5.914 8.758 1 95.19 60 MET B N 1
ATOM 2204 C CA . MET B 1 60 ? 6.801 -4.594 8.5 1 95.19 60 MET B CA 1
ATOM 2205 C C . MET B 1 60 ? 7.723 -3.766 7.613 1 95.19 60 MET B C 1
ATOM 2207 O O . MET B 1 60 ? 7.258 -3.061 6.715 1 95.19 60 MET B O 1
ATOM 2211 N N . GLN B 1 61 ? 9.008 -3.863 7.844 1 96.81 61 GLN B N 1
ATOM 2212 C CA . GLN B 1 61 ? 9.961 -3.176 6.984 1 96.81 61 GLN B CA 1
ATOM 2213 C C . GLN B 1 61 ? 9.789 -3.596 5.527 1 96.81 61 GLN B C 1
ATOM 2215 O O . GLN B 1 61 ? 9.742 -2.75 4.633 1 96.81 61 GLN B O 1
ATOM 2220 N N . GLN B 1 62 ? 9.703 -4.855 5.367 1 93.75 62 GLN B N 1
ATOM 2221 C CA . GLN B 1 62 ? 9.562 -5.391 4.02 1 93.75 62 GLN B CA 1
ATOM 2222 C C . GLN B 1 62 ? 8.289 -4.883 3.352 1 93.75 62 GLN B C 1
ATOM 2224 O O . GLN B 1 62 ? 8.305 -4.504 2.18 1 93.75 62 GLN B O 1
ATOM 2229 N N . MET B 1 63 ? 7.27 -4.883 4.117 1 94.12 63 MET B N 1
ATOM 2230 C CA . MET B 1 63 ? 5.992 -4.414 3.59 1 94.12 63 MET B CA 1
ATOM 2231 C C . MET B 1 63 ? 6.074 -2.941 3.201 1 94.12 63 MET B C 1
ATOM 2233 O O . MET B 1 63 ? 5.574 -2.543 2.146 1 94.12 63 MET B O 1
ATOM 2237 N N . LEU B 1 64 ? 6.68 -2.146 3.992 1 97.19 64 LEU B N 1
ATOM 2238 C CA . LEU B 1 64 ? 6.789 -0.72 3.707 1 97.19 64 LEU B CA 1
ATOM 2239 C C . LEU B 1 64 ? 7.699 -0.473 2.51 1 97.19 64 LEU B C 1
ATOM 2241 O O . LEU B 1 64 ? 7.441 0.419 1.699 1 97.19 64 LEU B O 1
ATOM 2245 N N . GLN B 1 65 ? 8.758 -1.252 2.416 1 96.94 65 GLN B N 1
ATOM 2246 C CA . GLN B 1 65 ? 9.617 -1.146 1.241 1 96.94 65 GLN B CA 1
ATOM 2247 C C . GLN B 1 65 ? 8.844 -1.449 -0.036 1 96.94 65 GLN B C 1
ATOM 2249 O O . GLN B 1 65 ? 8.977 -0.737 -1.034 1 96.94 65 GLN B O 1
ATOM 2254 N N . GLN B 1 66 ? 8.055 -2.428 0.035 1 94.62 66 GLN B N 1
ATOM 2255 C CA . GLN B 1 66 ? 7.219 -2.764 -1.116 1 94.62 66 GLN B CA 1
ATOM 2256 C C . GLN B 1 66 ? 6.23 -1.645 -1.427 1 94.62 66 GLN B C 1
ATOM 2258 O O . GLN B 1 66 ? 5.988 -1.328 -2.594 1 94.62 66 GLN B O 1
ATOM 2263 N N . THR B 1 67 ? 5.691 -1.079 -0.416 1 96.88 67 THR B N 1
ATOM 2264 C CA . THR B 1 67 ? 4.762 0.027 -0.6 1 96.88 67 THR B CA 1
ATOM 2265 C C . THR B 1 67 ? 5.445 1.204 -1.287 1 96.88 67 THR B C 1
ATOM 2267 O O . THR B 1 67 ? 4.887 1.803 -2.209 1 96.88 67 THR B O 1
ATOM 2270 N N . TRP B 1 68 ? 6.684 1.497 -0.879 1 98.06 68 TRP B N 1
ATOM 2271 C CA . TRP B 1 68 ? 7.43 2.576 -1.518 1 98.06 68 TRP B CA 1
ATOM 2272 C C . TRP B 1 68 ? 7.629 2.295 -3.004 1 98.06 68 TRP B C 1
ATOM 2274 O O . TRP B 1 68 ? 7.445 3.182 -3.84 1 98.06 68 TRP B O 1
ATOM 2284 N N . HIS B 1 69 ? 7.965 1.061 -3.316 1 95.75 69 HIS B N 1
ATOM 2285 C CA . HIS B 1 69 ? 8.141 0.682 -4.715 1 95.75 69 HIS B CA 1
ATOM 2286 C C . HIS B 1 69 ? 6.832 0.814 -5.488 1 95.75 69 HIS B C 1
ATOM 2288 O O . HIS B 1 69 ? 6.824 1.289 -6.629 1 95.75 69 HIS B O 1
ATOM 2294 N N . LYS B 1 70 ? 5.715 0.417 -4.828 1 95.12 70 LYS B N 1
ATOM 2295 C CA . LYS B 1 70 ? 4.406 0.514 -5.465 1 95.12 70 LYS B CA 1
ATOM 2296 C C . LYS B 1 70 ? 4.047 1.967 -5.766 1 95.12 70 LYS B C 1
ATOM 2298 O O . LYS B 1 70 ? 3.586 2.283 -6.863 1 95.12 70 LYS B O 1
ATOM 2303 N N . ILE B 1 71 ? 4.277 2.811 -4.848 1 97.38 71 ILE B N 1
ATOM 2304 C CA . ILE B 1 71 ? 3.979 4.23 -5.012 1 97.38 71 ILE B CA 1
ATOM 2305 C C . ILE B 1 71 ? 4.84 4.812 -6.125 1 97.38 71 ILE B C 1
ATOM 2307 O O . ILE B 1 71 ? 4.344 5.555 -6.977 1 97.38 71 ILE B O 1
ATOM 2311 N N . ASN B 1 72 ? 6.105 4.453 -6.102 1 97.25 72 ASN B N 1
ATOM 2312 C CA . ASN B 1 72 ? 6.988 4.906 -7.172 1 97.25 72 ASN B CA 1
ATOM 2313 C C . ASN B 1 72 ? 6.492 4.449 -8.539 1 97.25 72 ASN B C 1
ATOM 2315 O O . ASN B 1 72 ? 6.438 5.242 -9.484 1 97.25 72 ASN B O 1
ATOM 2319 N N . GLN B 1 73 ? 6.105 3.23 -8.617 1 92.19 73 GLN B N 1
ATOM 2320 C CA . GLN B 1 73 ? 5.641 2.652 -9.875 1 92.19 73 GLN B CA 1
ATOM 2321 C C . GLN B 1 73 ? 4.371 3.344 -10.359 1 92.19 73 GLN B C 1
ATOM 2323 O O . GLN B 1 73 ? 4.219 3.604 -11.555 1 92.19 73 GLN B O 1
ATOM 2328 N N . GLN B 1 74 ? 3.549 3.686 -9.469 1 93.31 74 GLN B N 1
ATOM 2329 C CA . GLN B 1 74 ? 2.23 4.188 -9.836 1 93.31 74 GLN B CA 1
ATOM 2330 C C . GLN B 1 74 ? 2.254 5.699 -10.031 1 93.31 74 GLN B C 1
ATOM 2332 O O . GLN B 1 74 ? 1.533 6.234 -10.875 1 93.31 74 GLN B O 1
ATOM 2337 N N . LEU B 1 75 ? 3.119 6.418 -9.25 1 96.31 75 LEU B N 1
ATOM 2338 C CA . LEU B 1 75 ? 2.998 7.871 -9.195 1 96.31 75 LEU B CA 1
ATOM 2339 C C . LEU B 1 75 ? 4.293 8.539 -9.641 1 96.31 75 LEU B C 1
ATOM 2341 O O . LEU B 1 75 ? 4.332 9.758 -9.836 1 96.31 75 LEU B O 1
ATOM 2345 N N . GLY B 1 76 ? 5.355 7.773 -9.773 1 96.81 76 GLY B N 1
ATOM 2346 C CA . GLY B 1 76 ? 6.652 8.344 -10.086 1 96.81 76 GLY B CA 1
ATOM 2347 C C . GLY B 1 76 ? 7.324 9 -8.898 1 96.81 76 GLY B C 1
ATOM 2348 O O . GLY B 1 76 ? 8.383 9.609 -9.039 1 96.81 76 GLY B O 1
ATOM 2349 N N . THR B 1 77 ? 6.75 8.852 -7.711 1 98.44 77 THR B N 1
ATOM 2350 C CA . THR B 1 77 ? 7.285 9.453 -6.492 1 98.44 77 THR B CA 1
ATOM 2351 C C . THR B 1 77 ? 8.664 8.891 -6.172 1 98.44 77 THR B C 1
ATOM 2353 O O . THR B 1 77 ? 8.883 7.68 -6.262 1 98.44 77 THR B O 1
ATOM 2356 N N . GLU B 1 78 ? 9.57 9.742 -5.824 1 98.62 78 GLU B N 1
ATOM 2357 C CA . GLU B 1 78 ? 10.93 9.312 -5.527 1 98.62 78 GLU B CA 1
ATOM 2358 C C . GLU B 1 78 ? 11.062 8.859 -4.074 1 98.62 78 GLU B C 1
ATOM 2360 O O . GLU B 1 78 ? 10.492 9.484 -3.174 1 98.62 78 GLU B O 1
ATOM 2365 N N . PHE B 1 79 ? 11.836 7.812 -3.883 1 98.69 79 PHE B N 1
ATOM 2366 C CA . PHE B 1 79 ? 12.203 7.293 -2.572 1 98.69 79 PHE B CA 1
ATOM 2367 C C . PHE B 1 79 ? 13.688 6.973 -2.516 1 98.69 79 PHE B C 1
ATOM 2369 O O . PHE B 1 79 ? 14.258 6.461 -3.482 1 98.69 79 PHE B O 1
ATOM 2376 N N . ASN B 1 80 ? 14.328 7.367 -1.445 1 98.75 80 ASN B N 1
ATOM 2377 C CA . ASN B 1 80 ? 15.688 6.926 -1.146 1 98.75 80 ASN B CA 1
ATOM 2378 C C . ASN B 1 80 ? 15.688 5.684 -0.263 1 98.75 80 ASN B C 1
ATOM 2380 O O . ASN B 1 80 ? 15.477 5.773 0.948 1 98.75 80 ASN B O 1
ATOM 2384 N N . HIS B 1 81 ? 16 4.535 -0.811 1 97.94 81 HIS B N 1
ATOM 2385 C CA . HIS B 1 81 ? 15.883 3.26 -0.112 1 97.94 81 HIS B CA 1
ATOM 2386 C C . HIS B 1 81 ? 17.109 3.008 0.771 1 97.94 81 HIS B C 1
ATOM 2388 O O . HIS B 1 81 ? 17.125 2.049 1.546 1 97.94 81 HIS B O 1
ATOM 2394 N N . ASP B 1 82 ? 18.094 3.938 0.721 1 98.38 82 ASP B N 1
ATOM 2395 C CA . ASP B 1 82 ? 19.234 3.863 1.644 1 98.38 82 ASP B CA 1
ATOM 2396 C C . ASP B 1 82 ? 18.766 3.965 3.094 1 98.38 82 ASP B C 1
ATOM 2398 O O . ASP B 1 82 ? 19.469 3.541 4.012 1 98.38 82 ASP B O 1
ATOM 2402 N N . PHE B 1 83 ? 17.562 4.504 3.273 1 98.75 83 PHE B N 1
ATOM 2403 C CA . PHE B 1 83 ? 16.984 4.633 4.602 1 98.75 83 PHE B CA 1
ATOM 2404 C C . PHE B 1 83 ? 17.031 3.307 5.348 1 98.75 83 PHE B C 1
ATOM 2406 O O . PHE B 1 83 ? 17.359 3.271 6.535 1 98.75 83 PHE B O 1
ATOM 2413 N N . TRP B 1 84 ? 16.766 2.248 4.672 1 97.88 84 TRP B N 1
ATOM 2414 C CA . TRP B 1 84 ? 16.594 0.94 5.297 1 97.88 84 TRP B CA 1
ATOM 2415 C C . TRP B 1 84 ? 17.938 0.36 5.73 1 97.88 84 TRP B C 1
ATOM 2417 O O . TRP B 1 84 ? 17.984 -0.53 6.582 1 97.88 84 TRP B O 1
ATOM 2427 N N . GLN B 1 85 ? 19.016 0.901 5.133 1 96.88 85 GLN B N 1
ATOM 2428 C CA . GLN B 1 85 ? 20.359 0.424 5.465 1 96.88 85 GLN B CA 1
ATOM 2429 C C . GLN B 1 85 ? 21.078 1.394 6.402 1 96.88 85 GLN B C 1
ATOM 2431 O O . GLN B 1 85 ? 21.828 0.974 7.277 1 96.88 85 GLN B O 1
ATOM 2436 N N . LEU B 1 86 ? 20.797 2.662 6.273 1 97.56 86 LEU B N 1
ATOM 2437 C CA . LEU B 1 86 ? 21.562 3.689 6.973 1 97.56 86 LEU B CA 1
ATOM 2438 C C . LEU B 1 86 ? 20.891 4.062 8.289 1 97.56 86 LEU B C 1
ATOM 2440 O O . LEU B 1 86 ? 21.516 4.676 9.156 1 97.56 86 LEU B O 1
ATOM 2444 N N . CYS B 1 87 ? 19.641 3.76 8.438 1 97.75 87 CYS B N 1
ATOM 2445 C CA . CYS B 1 87 ? 18.906 4.098 9.648 1 97.75 87 CYS B CA 1
ATOM 2446 C C . CYS B 1 87 ? 18.438 2.84 10.367 1 97.75 87 CYS B C 1
ATOM 2448 O O . CYS B 1 87 ? 18.516 1.738 9.82 1 97.75 87 CYS B O 1
ATOM 2450 N N . GLN B 1 88 ? 18.047 3.035 11.578 1 96.75 88 GLN B N 1
ATOM 2451 C CA . GLN B 1 88 ? 17.266 2.035 12.32 1 96.75 88 GLN B CA 1
ATOM 2452 C C . GLN B 1 88 ? 15.781 2.377 12.32 1 96.75 88 GLN B C 1
ATOM 2454 O O . GLN B 1 88 ? 15.32 3.158 13.156 1 96.75 88 GLN B O 1
ATOM 2459 N N . PRO B 1 89 ? 15.047 1.816 11.414 1 97.56 89 PRO B N 1
ATOM 2460 C CA . PRO B 1 89 ? 13.625 2.16 11.297 1 97.56 89 PRO B CA 1
ATOM 2461 C C . PRO B 1 89 ? 12.844 1.86 12.57 1 97.56 89 PRO B C 1
ATOM 2463 O O . PRO B 1 89 ? 13.078 0.84 13.227 1 97.56 89 PRO B O 1
ATOM 2466 N N . ARG B 1 90 ? 11.953 2.736 12.922 1 97.56 90 ARG B N 1
ATOM 2467 C CA . ARG B 1 90 ? 11 2.568 14.016 1 97.56 90 ARG B CA 1
ATOM 2468 C C . ARG B 1 90 ? 9.594 2.955 13.578 1 97.56 90 ARG B C 1
ATOM 2470 O O . ARG B 1 90 ? 9.406 3.936 12.852 1 97.56 90 ARG B O 1
ATOM 2477 N N . ARG B 1 91 ? 8.664 2.16 14.008 1 95.06 91 ARG B N 1
ATOM 2478 C CA . ARG B 1 91 ? 7.27 2.541 13.812 1 95.06 91 ARG B CA 1
ATOM 2479 C C . ARG B 1 91 ? 6.809 3.51 14.898 1 95.06 91 ARG B C 1
ATOM 2481 O O . ARG B 1 91 ? 6.016 3.146 15.766 1 95.06 91 ARG B O 1
ATOM 2488 N N . SER B 1 92 ? 7.254 4.672 14.914 1 98.06 92 SER B N 1
ATOM 2489 C CA . SER B 1 92 ? 7.023 5.773 15.844 1 98.06 92 SER B CA 1
ATOM 2490 C C . SER B 1 92 ? 6.812 7.09 15.102 1 98.06 92 SER B C 1
ATOM 2492 O O . SER B 1 92 ? 7.773 7.758 14.719 1 98.06 92 SER B O 1
ATOM 2494 N N . THR B 1 93 ? 5.48 7.406 14.898 1 98.62 93 THR B N 1
ATOM 2495 C CA . THR B 1 93 ? 5.207 8.539 14.023 1 98.62 93 THR B CA 1
ATOM 2496 C C . THR B 1 93 ? 4.719 9.742 14.828 1 98.62 93 THR B C 1
ATOM 2498 O O . THR B 1 93 ? 4.711 10.867 14.328 1 98.62 93 THR B O 1
ATOM 2501 N N . TYR B 1 94 ? 4.375 9.586 16.109 1 98.81 94 TYR B N 1
ATOM 2502 C CA . TYR B 1 94 ? 3.812 10.656 16.922 1 98.81 94 TYR B CA 1
ATOM 2503 C C . TYR B 1 94 ? 4.812 11.797 17.094 1 98.81 94 TYR B C 1
ATOM 2505 O O . TYR B 1 94 ? 4.434 12.969 17.094 1 98.81 94 TYR B O 1
ATOM 2513 N N . PRO B 1 95 ? 6.117 11.508 17.234 1 98.81 95 PRO B N 1
ATOM 2514 C CA . PRO B 1 95 ? 7.043 12.641 17.312 1 98.81 95 PRO B CA 1
ATOM 2515 C C . PRO B 1 95 ? 6.949 13.57 16.094 1 9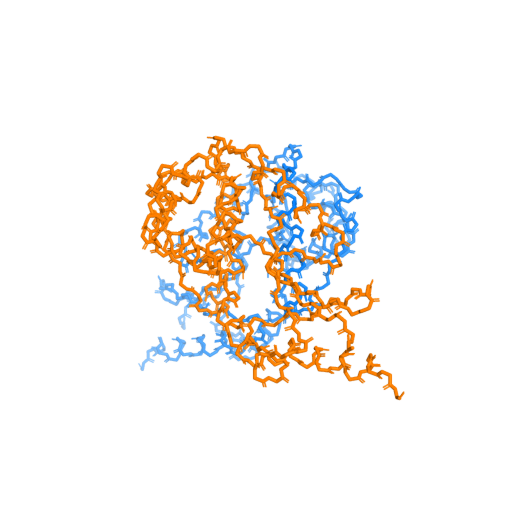8.81 95 PRO B C 1
ATOM 2517 O O . PRO B 1 95 ? 6.965 14.789 16.25 1 98.81 95 PRO B O 1
ATOM 2520 N N . ALA B 1 96 ? 6.879 12.984 14.938 1 98.94 96 ALA B N 1
ATOM 2521 C CA . ALA B 1 96 ? 6.746 13.789 13.727 1 98.94 96 ALA B CA 1
ATOM 2522 C C . ALA B 1 96 ? 5.422 14.547 13.711 1 98.94 96 ALA B C 1
ATOM 2524 O O . ALA B 1 96 ? 5.359 15.688 13.25 1 98.94 96 ALA B O 1
ATOM 2525 N N . CYS B 1 97 ? 4.383 13.898 14.219 1 98.94 97 CYS B N 1
ATOM 2526 C CA . CYS B 1 97 ? 3.094 14.562 14.352 1 98.94 97 CYS B CA 1
ATOM 2527 C C . CYS B 1 97 ? 3.189 15.75 15.305 1 98.94 97 CYS B C 1
ATOM 2529 O O . CYS B 1 97 ? 2.723 16.844 14.992 1 98.94 97 CYS B O 1
ATOM 2531 N N . ARG B 1 98 ? 3.801 15.508 16.422 1 98.94 98 ARG B N 1
ATOM 2532 C CA . ARG B 1 98 ? 3.988 16.594 17.391 1 98.94 98 ARG B CA 1
ATOM 2533 C C . ARG B 1 98 ? 4.777 17.75 16.766 1 98.94 98 ARG B C 1
ATOM 2535 O O . ARG B 1 98 ? 4.457 18.906 16.984 1 98.94 98 ARG B O 1
ATOM 2542 N N . ALA B 1 99 ? 5.777 17.391 16 1 98.94 99 ALA B N 1
ATOM 2543 C CA . ALA B 1 99 ? 6.586 18.422 15.344 1 98.94 99 ALA B CA 1
ATOM 2544 C C . ALA B 1 99 ? 5.727 19.297 14.438 1 98.94 99 ALA B C 1
ATOM 2546 O O . ALA B 1 99 ? 5.891 20.516 14.406 1 98.94 99 ALA B O 1
ATOM 2547 N N . SER B 1 100 ? 4.809 18.703 13.719 1 98.94 100 SER B N 1
ATOM 2548 C CA . SER B 1 100 ? 3.908 19.438 12.844 1 98.94 100 SER B CA 1
ATOM 2549 C C . SER B 1 100 ? 3.01 20.375 13.633 1 98.94 100 SER B C 1
ATOM 2551 O O . SER B 1 100 ? 2.803 21.531 13.234 1 98.94 100 SER B O 1
ATOM 2553 N N . ILE B 1 101 ? 2.516 19.891 14.727 1 98.88 101 ILE B N 1
ATOM 2554 C CA . ILE B 1 101 ? 1.644 20.672 15.594 1 98.88 101 ILE B CA 1
ATOM 2555 C C . ILE B 1 101 ? 2.414 21.859 16.156 1 98.88 101 ILE B C 1
ATOM 2557 O O . ILE B 1 101 ? 1.908 22.984 16.172 1 98.88 101 ILE B O 1
ATOM 2561 N N . ILE B 1 102 ? 3.633 21.656 16.578 1 98.88 102 ILE B N 1
ATOM 2562 C CA . ILE B 1 102 ? 4.469 22.719 17.125 1 98.88 102 ILE B CA 1
ATOM 2563 C C . ILE B 1 102 ? 4.703 23.781 16.047 1 98.88 102 ILE B C 1
ATOM 2565 O O . ILE B 1 102 ? 4.543 24.984 16.312 1 98.88 102 ILE B O 1
ATOM 2569 N N . ALA B 1 103 ? 5.039 23.359 14.844 1 98.88 103 ALA B N 1
ATOM 2570 C CA . ALA B 1 103 ? 5.359 24.281 13.758 1 98.88 103 ALA B CA 1
ATOM 2571 C C . ALA B 1 103 ? 4.145 25.125 13.391 1 98.88 103 ALA B C 1
ATOM 2573 O O . ALA B 1 103 ? 4.293 26.25 12.906 1 98.88 103 ALA B O 1
ATOM 2574 N N . ARG B 1 104 ? 2.996 24.578 13.625 1 98.62 104 ARG B N 1
ATOM 2575 C CA . ARG B 1 104 ? 1.758 25.297 13.352 1 98.62 104 ARG B CA 1
ATOM 2576 C C . ARG B 1 104 ? 1.715 26.609 14.117 1 98.62 104 ARG B C 1
ATOM 2578 O O . ARG B 1 104 ? 1.229 27.625 13.602 1 98.62 104 ARG B O 1
ATOM 2585 N N . GLN B 1 105 ? 2.244 26.641 15.305 1 96.94 105 GLN B N 1
ATOM 2586 C CA . GLN B 1 105 ? 2.25 27.844 16.141 1 96.94 105 GLN B CA 1
ATOM 2587 C C . GLN B 1 105 ? 3.115 28.938 15.516 1 96.94 105 GLN B C 1
ATOM 2589 O O . GLN B 1 105 ? 2.965 30.125 15.844 1 96.94 105 GLN B O 1
ATOM 2594 N N . TYR B 1 106 ? 3.955 28.578 14.656 1 97.56 106 TYR B N 1
ATOM 2595 C CA . TYR B 1 106 ? 4.867 29.516 14.008 1 97.56 106 TYR B CA 1
ATOM 2596 C C . TYR B 1 106 ? 4.434 29.781 12.57 1 97.56 106 TYR B C 1
ATOM 2598 O O . TYR B 1 106 ? 5.164 30.422 11.805 1 97.56 106 TYR B O 1
ATOM 2606 N N . GLY B 1 107 ? 3.279 29.234 12.164 1 97.62 107 GLY B N 1
ATOM 2607 C CA . GLY B 1 107 ? 2.82 29.391 10.789 1 97.62 107 GLY B CA 1
ATOM 2608 C C . GLY B 1 107 ? 3.625 28.578 9.797 1 97.62 107 GLY B C 1
ATOM 2609 O O . GLY B 1 107 ? 3.658 28.891 8.609 1 97.62 107 GLY B O 1
ATOM 2610 N N . LEU B 1 108 ? 4.277 27.484 10.32 1 98.69 108 LEU B N 1
ATOM 2611 C CA . LEU B 1 108 ? 5.207 26.734 9.492 1 98.69 108 LEU B CA 1
ATOM 2612 C C . LEU B 1 108 ? 4.805 25.266 9.414 1 98.69 108 LEU B C 1
ATOM 2614 O O . LEU B 1 108 ? 5.652 24.391 9.234 1 98.69 108 LEU B O 1
ATOM 2618 N N . GLU B 1 109 ? 3.514 24.953 9.594 1 98.75 109 GLU B N 1
ATOM 2619 C CA . GLU B 1 109 ? 3.047 23.562 9.672 1 98.75 109 GLU B CA 1
ATOM 2620 C C . GLU B 1 109 ? 3.33 22.812 8.375 1 98.75 109 GLU B C 1
ATOM 2622 O O . GLU B 1 109 ? 3.943 21.75 8.391 1 98.75 109 GLU B O 1
ATOM 2627 N N . GLN B 1 110 ? 2.939 23.406 7.23 1 98.31 110 GLN B N 1
ATOM 2628 C CA . GLN B 1 110 ? 3.137 22.75 5.945 1 98.31 110 GLN B CA 1
ATOM 2629 C C . GLN B 1 110 ? 4.621 22.594 5.625 1 98.31 110 GLN B C 1
ATOM 2631 O O . GLN B 1 110 ? 5.047 21.562 5.098 1 98.31 110 GLN B O 1
ATOM 2636 N N . GLN B 1 111 ? 5.375 23.641 6 1 98.75 111 GLN B N 1
ATOM 2637 C CA . GLN B 1 111 ? 6.816 23.578 5.781 1 98.75 111 GLN B CA 1
ATOM 2638 C C . GLN B 1 111 ? 7.457 22.469 6.602 1 98.75 111 GLN B C 1
ATOM 2640 O O . GLN B 1 111 ? 8.344 21.766 6.117 1 98.75 111 GLN B O 1
ATOM 2645 N N . MET B 1 112 ? 7.004 22.297 7.816 1 98.94 112 MET B N 1
ATOM 2646 C CA . MET B 1 112 ? 7.52 21.234 8.688 1 98.94 112 MET B CA 1
ATOM 2647 C C . MET B 1 112 ? 7.168 19.859 8.133 1 98.94 112 MET B C 1
ATOM 2649 O O . MET B 1 112 ? 8.039 19 8.023 1 98.94 112 MET B O 1
ATOM 2653 N N . ILE B 1 113 ? 5.898 19.703 7.719 1 98.94 113 ILE B N 1
ATOM 2654 C CA . ILE B 1 113 ? 5.449 18.422 7.16 1 98.94 113 ILE B CA 1
ATOM 2655 C C . ILE B 1 113 ? 6.281 18.078 5.926 1 98.94 113 ILE B C 1
ATOM 2657 O O . ILE B 1 113 ? 6.809 16.969 5.816 1 98.94 113 ILE B O 1
ATOM 2661 N N . ASN B 1 114 ? 6.473 19.047 5.07 1 98.75 114 ASN B N 1
ATOM 2662 C CA . ASN B 1 114 ? 7.25 18.844 3.854 1 98.75 114 ASN B CA 1
ATOM 2663 C C . ASN B 1 114 ? 8.695 18.469 4.168 1 98.75 114 ASN B C 1
ATOM 2665 O O . ASN B 1 114 ? 9.258 17.562 3.555 1 98.75 114 ASN B O 1
ATOM 2669 N N . ALA B 1 115 ? 9.258 19.172 5.098 1 98.94 115 ALA B N 1
ATOM 2670 C CA . ALA B 1 115 ? 10.656 18.938 5.453 1 98.94 115 ALA B CA 1
ATOM 2671 C C . ALA B 1 115 ? 10.836 17.562 6.082 1 98.94 115 ALA B C 1
ATOM 2673 O O . ALA B 1 115 ? 11.828 16.875 5.816 1 98.94 115 ALA B O 1
ATOM 2674 N N . ILE B 1 116 ? 9.906 17.156 6.898 1 98.94 116 ILE B N 1
ATOM 2675 C CA . ILE B 1 116 ? 9.953 15.828 7.5 1 98.94 116 ILE B CA 1
ATOM 2676 C C . ILE B 1 116 ? 9.891 14.766 6.406 1 98.94 116 ILE B C 1
ATOM 2678 O O . ILE B 1 116 ? 10.664 13.805 6.418 1 98.94 116 ILE B O 1
ATOM 2682 N N . GLN B 1 117 ? 8.984 14.93 5.473 1 98.94 117 GLN B N 1
ATOM 2683 C CA . GLN B 1 117 ? 8.82 13.961 4.391 1 98.94 117 GLN B CA 1
ATOM 2684 C C . GLN B 1 117 ? 10.078 13.898 3.523 1 98.94 117 GLN B C 1
ATOM 2686 O O . GLN B 1 117 ? 10.523 12.812 3.156 1 98.94 117 GLN B O 1
ATOM 2691 N N . GLN B 1 118 ? 10.672 15.039 3.258 1 98.81 118 GLN B N 1
ATOM 2692 C CA . GLN B 1 118 ? 11.906 15.047 2.48 1 98.81 118 GLN B CA 1
ATOM 2693 C C . GLN B 1 118 ? 13.031 14.344 3.23 1 98.81 118 GLN B C 1
ATOM 2695 O O . GLN B 1 118 ? 13.789 13.57 2.639 1 98.81 118 GLN B O 1
ATOM 2700 N N . ALA B 1 119 ? 13.156 14.609 4.512 1 98.88 119 ALA B N 1
ATOM 2701 C CA . ALA B 1 119 ? 14.172 13.961 5.34 1 98.88 119 ALA B CA 1
ATOM 2702 C C . ALA B 1 119 ? 14 12.445 5.32 1 98.88 119 ALA B C 1
ATOM 2704 O O . ALA B 1 119 ? 14.977 11.711 5.156 1 98.88 119 ALA B O 1
ATOM 2705 N N . TYR B 1 120 ? 12.797 12.016 5.445 1 98.81 120 TYR B N 1
ATOM 2706 C CA . TYR B 1 120 ? 12.469 10.594 5.523 1 98.81 120 TYR B CA 1
ATOM 2707 C C . TYR B 1 120 ? 12.641 9.922 4.168 1 98.81 120 TYR B C 1
ATOM 2709 O O . TYR B 1 120 ? 13.422 8.977 4.039 1 98.81 120 TYR B O 1
ATOM 2717 N N . TYR B 1 121 ? 12.047 10.461 3.068 1 98.88 121 TYR B N 1
ATOM 2718 C CA . TYR B 1 121 ? 11.852 9.719 1.826 1 98.88 121 TYR B CA 1
ATOM 2719 C C . TYR B 1 121 ? 12.977 10.016 0.837 1 98.88 121 TYR B C 1
ATOM 2721 O O . TYR B 1 121 ? 13.203 9.242 -0.098 1 98.88 121 TYR B O 1
ATOM 2729 N N . LEU B 1 122 ? 13.688 11.141 1.082 1 98.88 122 LEU B N 1
ATOM 2730 C CA . LEU B 1 122 ? 14.688 11.516 0.086 1 98.88 122 LEU B CA 1
ATOM 2731 C C . LEU B 1 122 ? 16.078 11.539 0.699 1 98.88 122 LEU B C 1
ATOM 2733 O O . LEU B 1 122 ? 17.078 11.312 0.002 1 98.88 122 LEU B O 1
ATOM 2737 N N . ASN B 1 123 ? 16.203 11.781 2.021 1 98.69 123 ASN B N 1
ATOM 2738 C CA . ASN B 1 123 ? 17.516 12.039 2.596 1 98.69 123 ASN B CA 1
ATOM 2739 C C . ASN B 1 123 ? 17.938 10.945 3.574 1 98.69 123 ASN B C 1
ATOM 2741 O O . ASN B 1 123 ? 18.984 11.047 4.223 1 98.69 123 ASN B O 1
ATOM 2745 N N . ALA B 1 124 ? 17.156 9.945 3.775 1 98.5 124 ALA B N 1
ATOM 2746 C CA . ALA B 1 124 ? 17.422 8.812 4.656 1 98.5 124 ALA B CA 1
ATOM 2747 C C . ALA B 1 124 ? 17.703 9.289 6.082 1 98.5 124 ALA B C 1
ATOM 2749 O O . ALA B 1 124 ? 18.688 8.852 6.707 1 98.5 124 ALA B O 1
ATOM 2750 N N . HIS B 1 125 ? 16.953 10.258 6.535 1 98.69 125 HIS B N 1
ATOM 2751 C CA . HIS B 1 125 ? 16.906 10.633 7.941 1 98.69 125 HIS B CA 1
ATOM 2752 C C . HIS B 1 125 ? 15.633 10.141 8.609 1 98.69 125 HIS B C 1
ATOM 2754 O O . HIS B 1 125 ? 14.555 10.195 8.008 1 98.69 125 HIS B O 1
ATOM 2760 N N . ASN B 1 126 ? 15.742 9.656 9.812 1 98.69 126 ASN B N 1
ATOM 2761 C CA . ASN B 1 126 ? 14.617 9.031 10.492 1 98.69 126 ASN B CA 1
ATOM 2762 C C . ASN B 1 126 ? 13.836 10.039 11.328 1 98.69 126 ASN B C 1
ATOM 2764 O O . ASN B 1 126 ? 14.32 10.523 12.344 1 98.69 126 ASN B O 1
ATOM 2768 N N . PRO B 1 127 ? 12.57 10.273 10.969 1 98.69 127 PRO B N 1
ATOM 2769 C CA . PRO B 1 127 ? 11.773 11.258 11.711 1 98.69 127 PRO B CA 1
ATOM 2770 C C . PRO B 1 127 ? 11.383 10.773 13.102 1 98.69 127 PRO B C 1
ATOM 2772 O O . PRO B 1 127 ? 10.875 11.555 13.914 1 98.69 127 PRO B O 1
ATOM 2775 N N . SER B 1 128 ? 11.57 9.492 13.375 1 98.44 128 SER B N 1
ATOM 2776 C CA . SER B 1 128 ? 11.336 8.992 14.727 1 98.44 128 SER B CA 1
ATOM 2777 C C . SER B 1 128 ? 12.414 9.477 15.695 1 98.44 128 SER B C 1
ATOM 2779 O O . SER B 1 128 ? 12.258 9.375 16.906 1 98.44 128 SER B O 1
ATOM 2781 N N . ASP B 1 129 ? 13.5 9.938 15.148 1 97.94 129 ASP B N 1
ATOM 2782 C CA . ASP B 1 129 ? 14.594 10.461 15.969 1 97.94 129 ASP B CA 1
ATOM 2783 C C . ASP B 1 129 ? 14.375 11.938 16.281 1 97.94 129 ASP B C 1
ATOM 2785 O O . ASP B 1 129 ? 14.25 12.766 15.383 1 97.94 129 ASP B O 1
ATOM 2789 N N . VAL B 1 130 ? 14.477 12.242 17.5 1 97.81 130 VAL B N 1
ATOM 2790 C CA . VAL B 1 130 ? 14.266 13.609 17.969 1 97.81 130 VAL B CA 1
ATOM 2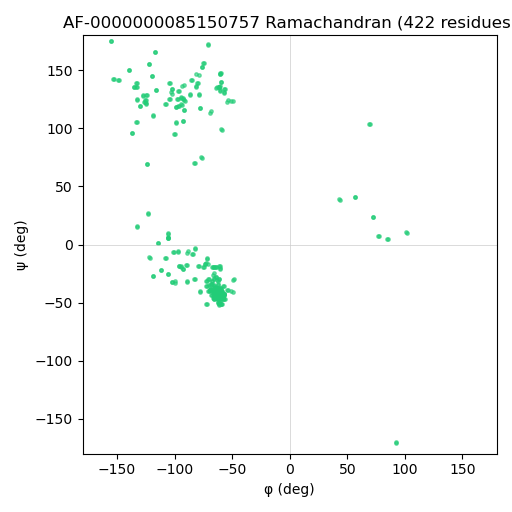791 C C . VAL B 1 130 ? 15.281 14.539 17.312 1 97.81 130 VAL B C 1
ATOM 2793 O O . VAL B 1 130 ? 14.945 15.656 16.906 1 97.81 130 VAL B O 1
ATOM 2796 N N . ASP B 1 131 ? 16.5 14.047 17.141 1 98.19 131 ASP B N 1
ATOM 2797 C CA . ASP B 1 131 ? 17.562 14.875 16.547 1 98.19 131 ASP B CA 1
ATOM 2798 C C . ASP B 1 131 ? 17.203 15.289 15.125 1 98.19 131 ASP B C 1
ATOM 2800 O O . ASP B 1 131 ? 17.516 16.391 14.695 1 98.19 131 ASP B O 1
ATOM 2804 N N . THR B 1 132 ? 16.578 14.398 14.375 1 98.81 132 THR B N 1
ATOM 2805 C CA . THR B 1 132 ? 16.125 14.719 13.023 1 98.81 132 THR B CA 1
ATOM 2806 C C . THR B 1 132 ? 15.109 15.852 13.047 1 98.81 132 THR B C 1
ATOM 2808 O O . THR B 1 132 ? 15.234 16.812 12.297 1 98.81 132 THR B O 1
ATOM 2811 N N . LEU B 1 133 ? 14.156 15.789 13.945 1 98.94 133 LEU B N 1
ATOM 2812 C CA . LEU B 1 133 ? 13.094 16.781 14.039 1 98.94 133 LEU B CA 1
ATOM 2813 C C . LEU B 1 133 ? 13.633 18.125 14.516 1 98.94 133 LEU B C 1
ATOM 2815 O O . LEU B 1 133 ? 13.234 19.172 14.008 1 98.94 133 LEU B O 1
ATOM 2819 N N . VAL B 1 134 ? 14.578 18.078 15.461 1 98.88 134 VAL B N 1
ATOM 2820 C CA . VAL B 1 134 ? 15.188 19.297 15.969 1 98.88 134 VAL B CA 1
ATOM 2821 C C . VAL B 1 134 ? 15.969 19.984 14.852 1 98.88 134 VAL B C 1
ATOM 2823 O O . VAL B 1 134 ? 15.883 21.219 14.688 1 98.88 134 VAL B O 1
ATOM 2826 N N . SER B 1 135 ? 16.719 19.203 14.117 1 98.81 135 SER B N 1
ATOM 2827 C CA . SER B 1 135 ? 17.484 19.75 13 1 98.81 135 SER B CA 1
ATOM 2828 C C . SER B 1 135 ? 16.562 20.438 11.984 1 98.81 135 SER B C 1
ATOM 2830 O O . SER B 1 135 ? 16.844 21.547 11.539 1 98.81 135 SER B O 1
ATOM 2832 N N . ILE B 1 136 ? 15.445 19.828 11.664 1 98.88 136 ILE B N 1
ATOM 2833 C CA . ILE B 1 136 ? 14.492 20.375 10.703 1 98.88 136 ILE B CA 1
ATOM 2834 C C . ILE B 1 136 ? 13.883 21.672 11.258 1 98.88 136 ILE B C 1
ATOM 2836 O O . ILE B 1 136 ? 13.812 22.672 10.555 1 98.88 136 ILE B O 1
ATOM 2840 N N . ALA B 1 137 ? 13.461 21.609 12.516 1 98.88 137 ALA B N 1
ATOM 2841 C CA . ALA B 1 137 ? 12.875 22.797 13.148 1 98.88 137 ALA B CA 1
ATOM 2842 C C . ALA B 1 137 ? 13.844 23.969 13.109 1 98.88 137 ALA B C 1
ATOM 2844 O O . ALA B 1 137 ? 13.461 25.094 12.773 1 98.88 137 ALA B O 1
ATOM 2845 N N . THR B 1 138 ? 15.125 23.688 13.398 1 98.75 138 THR B N 1
ATOM 2846 C CA . THR B 1 138 ? 16.156 24.719 13.406 1 98.75 138 THR B CA 1
ATOM 2847 C C . THR B 1 138 ? 16.328 25.312 12.016 1 98.75 138 THR B C 1
ATOM 2849 O O . THR B 1 138 ? 16.438 26.531 11.875 1 98.75 138 THR B O 1
ATOM 2852 N N . GLN B 1 139 ? 16.312 24.5 11.023 1 98.69 139 GLN B N 1
ATOM 2853 C CA . GLN B 1 139 ? 16.453 24.969 9.648 1 98.69 139 GLN B CA 1
ATOM 2854 C C . GLN B 1 139 ? 15.266 25.828 9.227 1 98.69 139 GLN B C 1
ATOM 2856 O O . GLN B 1 139 ? 15.414 26.734 8.398 1 98.69 139 GLN B O 1
ATOM 2861 N N . LEU B 1 140 ? 14.094 25.641 9.867 1 98.69 140 LEU B N 1
ATOM 2862 C CA . LEU B 1 140 ? 12.891 26.391 9.547 1 98.69 140 LEU B CA 1
ATOM 2863 C C . LEU B 1 140 ? 12.812 27.672 10.367 1 98.69 140 LEU B C 1
ATOM 2865 O O . LEU B 1 140 ? 11.906 28.484 10.188 1 98.69 140 LEU B O 1
ATOM 2869 N N . GLY B 1 141 ? 13.719 27.812 11.289 1 98.5 141 GLY B N 1
ATOM 2870 C CA . GLY B 1 141 ? 13.781 29.062 12.047 1 98.5 141 GLY B CA 1
ATOM 2871 C C . GLY B 1 141 ? 13.164 28.938 13.43 1 98.5 141 GLY B C 1
ATOM 2872 O O . GLY B 1 141 ? 12.969 29.938 14.117 1 98.5 141 GLY B O 1
ATOM 2873 N N . ILE B 1 142 ? 12.828 27.75 13.891 1 98.62 142 ILE B N 1
ATOM 2874 C CA . ILE B 1 142 ? 12.336 27.531 15.242 1 98.62 142 ILE B CA 1
ATOM 2875 C C . ILE B 1 142 ? 13.508 27.219 16.172 1 98.62 142 ILE B C 1
ATOM 2877 O O . ILE B 1 142 ? 14.305 26.328 15.906 1 98.62 142 ILE B O 1
ATOM 2881 N N . PRO B 1 143 ? 13.695 27.984 17.25 1 98.25 143 PRO B N 1
ATOM 2882 C CA . PRO B 1 143 ? 14.828 27.734 18.141 1 98.25 143 PRO B CA 1
ATOM 2883 C C . PRO B 1 143 ? 14.867 26.312 18.688 1 98.25 143 PRO B C 1
ATOM 2885 O O . PRO B 1 143 ? 13.859 25.812 19.188 1 98.25 143 PRO B O 1
ATOM 2888 N N . ALA B 1 144 ? 16 25.703 18.656 1 98.19 144 ALA B N 1
ATOM 2889 C CA . ALA B 1 144 ? 16.172 24.281 18.969 1 98.19 144 ALA B CA 1
ATOM 2890 C C . ALA B 1 144 ? 15.742 23.984 20.406 1 98.19 144 ALA B C 1
ATOM 2892 O O . ALA B 1 144 ? 15.07 22.984 20.656 1 98.19 144 ALA B O 1
ATOM 2893 N N . ASP B 1 145 ? 16.109 24.812 21.328 1 97.69 145 ASP B N 1
ATOM 2894 C CA . ASP B 1 145 ? 15.805 24.578 22.734 1 97.69 145 ASP B CA 1
ATOM 2895 C C . ASP B 1 145 ? 14.297 24.641 22.984 1 97.69 145 ASP B C 1
ATOM 2897 O O . ASP B 1 145 ? 13.75 23.766 23.672 1 97.69 145 ASP B O 1
ATOM 2901 N N . LEU B 1 146 ? 13.625 25.641 22.406 1 97.69 146 LEU B N 1
ATOM 2902 C CA . LEU B 1 146 ? 12.18 25.781 22.547 1 97.69 146 LEU B CA 1
ATOM 2903 C C . LEU B 1 146 ? 11.453 24.609 21.891 1 97.69 146 LEU B C 1
ATOM 2905 O O . LEU B 1 146 ? 10.5 24.078 22.453 1 97.69 146 LEU B O 1
ATOM 2909 N N . PHE B 1 147 ? 11.93 24.281 20.797 1 98.69 147 PHE B N 1
ATOM 2910 C CA . PHE B 1 147 ? 11.32 23.172 20.062 1 98.69 147 PHE B CA 1
ATOM 2911 C C . PHE B 1 147 ? 11.414 21.891 20.875 1 98.69 147 PHE B C 1
ATOM 2913 O O . PHE B 1 147 ? 10.43 21.156 21.016 1 98.69 147 PHE B O 1
ATOM 2920 N N . THR B 1 148 ? 12.602 21.562 21.328 1 98.44 148 THR B N 1
ATOM 2921 C CA . THR B 1 148 ? 12.828 20.344 22.094 1 98.44 148 THR B CA 1
ATOM 2922 C C . THR B 1 148 ? 11.938 20.312 23.344 1 98.44 148 THR B C 1
ATOM 2924 O O . THR B 1 148 ? 11.352 19.281 23.656 1 98.44 148 THR B O 1
ATOM 2927 N N . GLU B 1 149 ? 11.859 21.422 23.969 1 98.25 149 GLU B N 1
ATOM 2928 C CA . GLU B 1 149 ? 10.992 21.531 25.141 1 98.25 149 GLU B CA 1
ATOM 2929 C C . GLU B 1 149 ? 9.531 21.266 24.766 1 98.25 149 GLU B C 1
ATOM 2931 O O . GLU B 1 149 ? 8.844 20.5 25.438 1 98.25 149 GLU B O 1
ATOM 2936 N N . GLN B 1 150 ? 9.086 21.844 23.688 1 98.69 150 GLN B N 1
ATOM 2937 C CA . GLN B 1 150 ? 7.699 21.688 23.25 1 98.69 150 GLN B CA 1
ATOM 2938 C C . GLN B 1 150 ? 7.422 20.266 22.781 1 98.69 150 GLN B C 1
ATOM 2940 O O . GLN B 1 150 ? 6.324 19.734 22.984 1 98.69 150 GLN B O 1
ATOM 2945 N N . LEU B 1 151 ? 8.391 19.672 22.188 1 98.62 151 LEU B N 1
ATOM 2946 C CA . LEU B 1 151 ? 8.234 18.328 21.672 1 98.62 151 LEU B CA 1
ATOM 2947 C C . LEU B 1 151 ? 7.922 17.344 22.797 1 98.62 151 LEU B C 1
ATOM 2949 O O . LEU B 1 151 ? 7.199 16.359 22.594 1 98.62 151 LEU B O 1
ATOM 2953 N N . ASN B 1 152 ? 8.414 17.656 23.953 1 96.69 152 ASN B N 1
ATOM 2954 C CA . ASN B 1 152 ? 8.258 16.766 25.094 1 96.69 152 ASN B CA 1
ATOM 2955 C C . ASN B 1 152 ? 7.223 17.281 26.094 1 96.69 152 ASN B C 1
ATOM 2957 O O . ASN B 1 152 ? 7.031 16.703 27.156 1 96.69 152 ASN B O 1
ATOM 2961 N N . ALA B 1 153 ? 6.57 18.359 25.734 1 98.19 153 ALA B N 1
ATOM 2962 C CA . ALA B 1 153 ? 5.633 19 26.641 1 98.19 153 ALA B CA 1
ATOM 2963 C C . ALA B 1 153 ? 4.297 18.266 26.672 1 98.19 153 ALA B C 1
ATOM 2965 O O . ALA B 1 153 ? 3.82 17.797 25.641 1 98.19 153 ALA B O 1
ATOM 2966 N N . ASP B 1 154 ? 3.631 18.234 27.812 1 98.12 154 ASP B N 1
ATOM 2967 C CA . ASP B 1 154 ? 2.305 17.656 27.969 1 98.12 154 ASP B CA 1
ATOM 2968 C C . ASP B 1 154 ? 1.277 18.359 27.094 1 98.12 154 ASP B C 1
ATOM 2970 O O . ASP B 1 154 ? 0.359 17.734 26.562 1 98.12 154 ASP B O 1
ATOM 2974 N N . GLU B 1 155 ? 1.463 19.625 27.031 1 98.06 155 GLU B N 1
ATOM 2975 C CA . GLU B 1 155 ? 0.53 20.406 26.234 1 98.06 155 GLU B CA 1
ATOM 2976 C C . GLU B 1 155 ? 0.521 19.953 24.781 1 98.06 155 GLU B C 1
ATOM 2978 O O . GLU B 1 155 ? -0.541 19.844 24.172 1 98.06 155 GLU B O 1
ATOM 2983 N N . THR B 1 156 ? 1.688 19.719 24.188 1 98.69 156 THR B N 1
ATOM 2984 C CA . THR B 1 156 ? 1.788 19.25 22.812 1 98.69 156 THR B CA 1
ATOM 2985 C C . THR B 1 156 ? 1.177 17.844 22.688 1 98.69 156 THR B C 1
ATOM 2987 O O . THR B 1 156 ? 0.485 17.562 21.703 1 98.69 156 THR B O 1
ATOM 2990 N N . GLU B 1 157 ? 1.449 17.016 23.656 1 98.5 157 GLU B N 1
ATOM 2991 C CA . GLU B 1 157 ? 0.858 15.672 23.672 1 98.5 157 GLU B CA 1
ATOM 2992 C C . GLU B 1 157 ? -0.666 15.742 23.703 1 98.5 157 GLU B C 1
ATOM 2994 O O . GLU B 1 157 ? -1.34 15.008 22.984 1 98.5 157 GLU B O 1
ATOM 2999 N N . ASP B 1 158 ? -1.163 16.625 24.5 1 98.69 158 ASP B N 1
ATOM 3000 C CA . ASP B 1 158 ? -2.609 16.812 24.594 1 98.69 158 ASP B CA 1
ATOM 3001 C C . ASP B 1 158 ? -3.193 17.219 23.234 1 98.69 158 ASP B C 1
ATOM 3003 O O . ASP B 1 158 ? -4.238 16.719 22.828 1 98.69 158 ASP B O 1
ATOM 3007 N N . LYS B 1 159 ? -2.537 18.156 22.594 1 98.75 159 LYS B N 1
ATOM 3008 C CA . LYS B 1 159 ? -2.984 18.609 21.281 1 98.75 159 LYS B CA 1
ATOM 3009 C C . LYS B 1 159 ? -2.947 17.453 20.266 1 98.75 159 LYS B C 1
ATOM 3011 O O . LYS B 1 159 ? -3.875 17.297 19.469 1 98.75 159 LYS B O 1
ATOM 3016 N N . LEU B 1 160 ? -1.886 16.672 20.344 1 98.88 160 LEU B N 1
ATOM 3017 C CA . LEU B 1 160 ? -1.75 15.531 19.453 1 98.88 160 LEU B CA 1
ATOM 3018 C C . LEU B 1 160 ? -2.914 14.562 19.625 1 98.88 160 LEU B C 1
ATOM 3020 O O . LEU B 1 160 ? -3.584 14.203 18.656 1 98.88 160 LEU B O 1
ATOM 3024 N N . LEU B 1 161 ? -3.18 14.18 20.875 1 98.75 161 LEU B N 1
ATOM 3025 C CA . LEU B 1 161 ? -4.215 13.195 21.156 1 98.75 161 LEU B CA 1
ATOM 3026 C C . LEU B 1 161 ? -5.594 13.734 20.797 1 98.75 161 LEU B C 1
ATOM 3028 O O . LEU B 1 161 ? -6.449 12.992 20.297 1 98.75 161 LEU B O 1
ATOM 3032 N N . LYS B 1 162 ? -5.801 15.016 21 1 98.69 162 LYS B N 1
ATOM 3033 C CA . LYS B 1 162 ? -7.059 15.641 20.609 1 98.69 162 LYS B CA 1
ATOM 3034 C C . LYS B 1 162 ? -7.27 15.578 19.109 1 98.69 162 LYS B C 1
ATOM 3036 O O . LYS B 1 162 ? -8.367 15.25 18.641 1 98.69 162 LYS B O 1
ATOM 3041 N N . GLU B 1 163 ? -6.227 15.898 18.344 1 98.62 163 GLU B N 1
ATOM 3042 C CA . GLU B 1 163 ? -6.34 15.852 16.891 1 98.62 163 GLU B CA 1
ATOM 3043 C C . GLU B 1 163 ? -6.543 14.422 16.391 1 98.62 163 GLU B C 1
ATOM 3045 O O . GLU B 1 163 ? -7.363 14.18 15.5 1 98.62 163 GLU B O 1
ATOM 3050 N N . ILE B 1 164 ? -5.805 13.492 16.984 1 98.62 164 ILE B N 1
ATOM 3051 C CA . ILE B 1 164 ? -5.938 12.094 16.609 1 98.62 164 ILE B CA 1
ATOM 3052 C C . ILE B 1 164 ? -7.359 11.609 16.875 1 98.62 164 ILE B C 1
ATOM 3054 O O . ILE B 1 164 ? -7.98 10.969 16.031 1 98.62 164 ILE B O 1
ATOM 3058 N N . ASN B 1 165 ? -7.887 11.93 18.047 1 98.44 165 ASN B N 1
ATOM 3059 C CA . ASN B 1 165 ? -9.242 11.531 18.406 1 98.44 165 ASN B CA 1
ATOM 3060 C C . ASN B 1 165 ? -10.281 12.164 17.484 1 98.44 165 ASN B C 1
ATOM 3062 O O . ASN B 1 165 ? -11.25 11.516 17.094 1 98.44 165 ASN B O 1
ATOM 3066 N N . PHE B 1 166 ? -10.094 13.438 17.188 1 98.38 166 PHE B N 1
ATOM 3067 C CA . PHE B 1 166 ? -11 14.117 16.266 1 98.38 166 PHE B CA 1
ATOM 3068 C C . PHE B 1 166 ? -10.969 13.453 14.891 1 98.38 166 PHE B C 1
ATOM 3070 O O . PHE B 1 166 ? -12.016 13.195 14.289 1 98.38 166 PHE B O 1
ATOM 3077 N N . ALA B 1 167 ? -9.758 13.203 14.336 1 98.12 167 ALA B N 1
ATOM 3078 C CA . ALA B 1 167 ? -9.602 12.539 13.047 1 98.12 167 ALA B CA 1
ATOM 3079 C C . ALA B 1 167 ? -10.352 11.203 13.016 1 98.12 167 ALA B C 1
ATOM 3081 O O . ALA B 1 167 ? -10.961 10.852 12.008 1 98.12 167 ALA B O 1
ATOM 3082 N N . ARG B 1 168 ? -10.32 10.453 14.109 1 96.25 168 ARG B N 1
ATOM 3083 C CA . ARG B 1 168 ? -10.953 9.141 14.203 1 96.25 168 ARG B CA 1
ATOM 3084 C C . ARG B 1 168 ? -12.469 9.258 14.125 1 96.25 168 ARG B C 1
ATOM 3086 O O . ARG B 1 168 ? -13.156 8.273 13.836 1 96.25 168 ARG B O 1
ATOM 3093 N N . GLN B 1 169 ? -13.016 10.398 14.367 1 97.12 169 GLN B N 1
ATOM 3094 C CA . GLN B 1 169 ? -14.453 10.625 14.328 1 97.12 169 GLN B CA 1
ATOM 3095 C C . GLN B 1 169 ? -14.914 11.031 12.93 1 97.12 169 GLN B C 1
ATOM 3097 O O . GLN B 1 169 ? -16.109 11.055 12.648 1 97.12 169 GLN B O 1
ATOM 3102 N N . LEU B 1 170 ? -14.008 11.453 12.117 1 97.62 170 LEU B N 1
ATOM 3103 C CA . LEU B 1 170 ? -14.328 11.844 10.75 1 97.62 170 LEU B CA 1
ATOM 3104 C C . LEU B 1 170 ? -14.555 10.625 9.875 1 97.62 170 LEU B C 1
ATOM 3106 O O . LEU B 1 170 ? -14.062 9.531 10.188 1 97.62 170 LEU B O 1
ATOM 3110 N N . PRO B 1 171 ? -15.359 10.773 8.828 1 97.06 171 PRO B N 1
ATOM 3111 C CA . PRO B 1 171 ? -15.586 9.656 7.906 1 97.06 171 PRO B CA 1
ATOM 3112 C C . PRO B 1 171 ? -14.422 9.445 6.941 1 97.06 171 PRO B C 1
ATOM 3114 O O . PRO B 1 171 ? -14.531 9.773 5.758 1 97.06 171 PRO B O 1
ATOM 3117 N N . ILE B 1 172 ? -13.352 8.875 7.465 1 96 172 ILE B N 1
ATOM 3118 C CA . ILE B 1 172 ? -12.156 8.68 6.652 1 96 172 ILE B CA 1
ATOM 3119 C C . ILE B 1 172 ? -11.797 7.199 6.613 1 96 172 ILE B C 1
ATOM 3121 O O . ILE B 1 172 ? -12.234 6.426 7.469 1 96 172 ILE B O 1
ATOM 3125 N N . GLN B 1 173 ? -11.109 6.82 5.574 1 91.38 173 GLN B N 1
ATOM 3126 C CA . GLN B 1 173 ? -10.586 5.465 5.43 1 91.38 173 GLN B CA 1
ATOM 3127 C C . GLN B 1 173 ? -9.078 5.477 5.211 1 91.38 173 GLN B C 1
ATOM 3129 O O . GLN B 1 173 ? -8.602 5.156 4.121 1 91.38 173 GLN B O 1
ATOM 3134 N N . GLY B 1 174 ? -8.352 5.859 6.281 1 94.44 174 GLY B N 1
ATOM 3135 C CA . GLY B 1 174 ? -6.898 5.898 6.219 1 94.44 174 GLY B CA 1
ATOM 3136 C C . GLY B 1 174 ? -6.352 7.258 5.82 1 94.44 174 GLY B C 1
ATOM 3137 O O . GLY B 1 174 ? -7.074 8.258 5.852 1 94.44 174 GLY B O 1
ATOM 3138 N N . PHE B 1 175 ? -5.02 7.301 5.539 1 97.62 175 PHE B N 1
ATOM 3139 C CA . PHE B 1 175 ? -4.344 8.539 5.164 1 97.62 175 PHE B CA 1
ATOM 3140 C C . PHE B 1 175 ? -3.725 8.414 3.777 1 97.62 175 PHE B C 1
ATOM 3142 O O . PHE B 1 175 ? -3.281 7.336 3.383 1 97.62 175 PHE B O 1
ATOM 3149 N N . PRO B 1 176 ? -3.734 9.508 3.049 1 98.25 176 PRO B N 1
ATOM 3150 C CA . PRO B 1 176 ? -4.418 10.773 3.326 1 98.25 176 PRO B CA 1
ATOM 3151 C C . PRO B 1 176 ? -5.926 10.688 3.096 1 98.25 176 PRO B C 1
ATOM 3153 O O . PRO B 1 176 ? -6.402 9.766 2.432 1 98.25 176 PRO B O 1
ATOM 3156 N N . SER B 1 177 ? -6.625 11.562 3.764 1 98.38 177 SER B N 1
ATOM 3157 C CA . SER B 1 177 ? -8.055 11.742 3.521 1 98.38 177 SER B CA 1
ATOM 3158 C C . SER B 1 177 ? -8.438 13.219 3.551 1 98.38 177 SER B C 1
ATOM 3160 O O . SER B 1 177 ? -7.754 14.031 4.18 1 98.38 177 SER B O 1
ATOM 3162 N N . LEU B 1 178 ? -9.453 13.594 2.805 1 98.62 178 LEU B N 1
ATOM 3163 C CA . LEU B 1 178 ? -10.055 14.922 2.811 1 98.62 178 LEU B CA 1
ATOM 3164 C C . LEU B 1 178 ? -11.5 14.859 3.289 1 98.62 178 LEU B C 1
ATOM 3166 O O . LEU B 1 178 ? -12.25 13.969 2.893 1 98.62 178 LEU B O 1
ATOM 3170 N N . VAL B 1 179 ? -11.828 15.75 4.18 1 98.56 179 VAL B N 1
ATOM 3171 C CA . VAL B 1 179 ? -13.195 15.867 4.66 1 98.56 179 VAL B CA 1
ATOM 3172 C C . VAL B 1 179 ? -13.625 17.328 4.656 1 98.56 179 VAL B C 1
ATOM 3174 O O . VAL B 1 179 ? -12.953 18.188 5.242 1 98.56 179 VAL B O 1
ATOM 3177 N N . LEU B 1 180 ? -14.695 17.641 3.99 1 97.88 180 LEU B N 1
ATOM 3178 C CA . LEU B 1 180 ? -15.281 18.969 3.982 1 97.88 180 LEU B CA 1
ATOM 3179 C C . LEU B 1 180 ? -16.375 19.094 5.043 1 97.88 180 LEU B C 1
ATOM 3181 O O . LEU B 1 180 ? -17.328 18.312 5.059 1 97.88 180 LEU B O 1
ATOM 3185 N N . MET B 1 181 ? -16.172 20.016 5.941 1 96.62 181 MET B N 1
ATOM 3186 C CA . MET B 1 181 ? -17.172 20.312 6.961 1 96.62 181 MET B CA 1
ATOM 3187 C C . MET B 1 181 ? -18 21.531 6.57 1 96.62 181 MET B C 1
ATOM 3189 O O . MET B 1 181 ? -17.453 22.625 6.383 1 96.62 181 MET B O 1
ATOM 3193 N N . VAL B 1 182 ? -19.297 21.328 6.402 1 93.88 182 VAL B N 1
ATOM 3194 C CA . VAL B 1 182 ? -20.234 22.422 6.125 1 93.88 182 VAL B CA 1
ATOM 3195 C C . VAL B 1 182 ? -21.359 22.406 7.156 1 93.88 182 VAL B C 1
ATOM 3197 O O . VAL B 1 182 ? -22.094 21.422 7.273 1 93.88 182 VAL B O 1
ATOM 3200 N N . ASP B 1 183 ? -21.578 23.469 7.832 1 87.69 183 ASP B N 1
ATOM 3201 C CA . ASP B 1 183 ? -22.625 23.609 8.852 1 87.69 183 ASP B CA 1
ATOM 3202 C C . ASP B 1 183 ? -22.672 22.359 9.742 1 87.69 183 ASP B C 1
ATOM 3204 O O . ASP B 1 183 ? -23.734 21.766 9.914 1 87.69 183 ASP B O 1
ATOM 3208 N N . ASN B 1 184 ? -21.594 21.672 10.172 1 87.88 184 ASN B N 1
ATOM 3209 C CA . ASN B 1 184 ? -21.422 20.578 11.125 1 87.88 184 ASN B CA 1
ATOM 3210 C C . ASN B 1 184 ? -21.656 19.234 10.469 1 87.88 184 ASN B C 1
ATOM 3212 O O . ASN B 1 184 ? -21.766 18.219 11.156 1 87.88 184 ASN B O 1
ATOM 3216 N N . ASN B 1 185 ? -21.859 19.328 9.156 1 94.19 185 ASN B N 1
ATOM 3217 C CA . ASN B 1 185 ? -21.922 18.094 8.406 1 94.19 185 ASN B CA 1
ATOM 3218 C C . ASN B 1 185 ? -20.578 17.75 7.762 1 94.19 185 ASN B C 1
ATOM 3220 O O . ASN B 1 185 ? -19.922 18.625 7.207 1 94.19 185 ASN B O 1
ATOM 3224 N N . ALA B 1 186 ? -20.188 16.547 7.938 1 97.25 186 ALA B N 1
ATOM 3225 C CA . ALA B 1 186 ? -18.922 16.078 7.391 1 97.25 186 ALA B CA 1
ATOM 3226 C C . ALA B 1 186 ? -19.125 15.336 6.074 1 97.25 186 ALA B C 1
ATOM 3228 O O . ALA B 1 186 ? -19.891 14.367 6.016 1 97.25 186 ALA B O 1
ATOM 3229 N N . TYR B 1 187 ? -18.438 15.75 5.016 1 97.56 187 TYR B N 1
ATOM 3230 C CA . TYR B 1 187 ? -18.516 15.125 3.701 1 97.56 187 TYR B CA 1
ATOM 3231 C C . TYR B 1 187 ? -17.156 14.586 3.275 1 97.56 187 TYR B C 1
ATOM 3233 O O . TYR B 1 187 ? -16.219 15.352 3.025 1 97.56 187 TYR B O 1
ATOM 3241 N N . PRO B 1 188 ? -17.031 13.266 3.203 1 98 188 PRO B N 1
ATOM 3242 C CA . PRO B 1 188 ? -15.789 12.758 2.631 1 98 188 PRO B CA 1
ATOM 3243 C C . PRO B 1 188 ? -15.586 13.195 1.184 1 98 188 PRO B C 1
ATOM 3245 O O . PRO B 1 188 ? -16.531 13.219 0.398 1 98 188 PRO B O 1
ATOM 3248 N N . ILE B 1 189 ? -14.406 13.617 0.857 1 98.19 189 ILE B N 1
ATOM 3249 C CA . ILE B 1 189 ? -14.023 14.055 -0.482 1 98.19 189 ILE B CA 1
ATOM 3250 C C . ILE B 1 189 ? -13.219 12.961 -1.175 1 98.19 189 ILE B C 1
ATOM 3252 O O . ILE B 1 189 ? -12.297 12.391 -0.583 1 98.19 189 ILE B O 1
ATOM 3256 N N . ARG B 1 190 ? -13.633 12.641 -2.404 1 96.19 190 ARG B N 1
ATOM 3257 C CA . ARG B 1 190 ? -12.891 11.625 -3.15 1 96.19 190 ARG B CA 1
ATOM 3258 C C . ARG B 1 190 ? -11.445 12.062 -3.371 1 96.19 190 ARG B C 1
ATOM 3260 O O . ARG B 1 190 ? -11.18 13.211 -3.713 1 96.19 190 ARG B O 1
ATOM 3267 N N . LEU B 1 191 ? -10.523 11.125 -3.176 1 96.31 191 LEU B N 1
ATOM 3268 C CA . LEU B 1 191 ? -9.109 11.352 -3.469 1 96.31 191 LEU B CA 1
ATOM 3269 C C . LEU B 1 191 ? -8.711 10.695 -4.785 1 96.31 191 LEU B C 1
ATOM 3271 O O . LEU B 1 191 ? -9.148 9.586 -5.082 1 96.31 191 LEU B O 1
ATOM 3275 N N . ASP B 1 192 ? -8.031 11.445 -5.539 1 96.12 192 ASP B N 1
ATOM 3276 C CA . ASP B 1 192 ? -7.391 10.984 -6.766 1 96.12 192 ASP B CA 1
ATOM 3277 C C . ASP B 1 192 ? -5.926 11.406 -6.812 1 96.12 192 ASP B C 1
ATOM 3279 O O . ASP B 1 192 ? -5.621 12.602 -6.766 1 96.12 192 ASP B O 1
ATOM 3283 N N . TYR B 1 193 ? -5.012 10.461 -6.879 1 96.88 193 TYR B N 1
ATOM 3284 C CA . TYR B 1 193 ? -3.588 10.758 -6.777 1 96.88 193 TYR B CA 1
ATOM 3285 C C . TYR B 1 193 ? -3.076 11.422 -8.055 1 96.88 193 TYR B C 1
ATOM 3287 O O . TYR B 1 193 ? -2.004 12.031 -8.055 1 96.88 193 TYR B O 1
ATOM 3295 N N . HIS B 1 194 ? -3.883 11.289 -9.086 1 95.62 194 HIS B N 1
ATOM 3296 C CA . HIS B 1 194 ? -3.42 11.789 -10.375 1 95.62 194 HIS B CA 1
ATOM 3297 C C . HIS B 1 194 ? -4.137 13.086 -10.758 1 95.62 194 HIS B C 1
ATOM 3299 O O . HIS B 1 194 ? -3.604 13.891 -11.523 1 95.62 194 HIS B O 1
ATOM 3305 N N . GLN B 1 195 ? -5.309 13.203 -10.195 1 97.69 195 GLN B N 1
ATOM 3306 C CA . GLN B 1 195 ? -6.141 14.305 -10.68 1 97.69 195 GLN B CA 1
ATOM 3307 C C . GLN B 1 195 ? -6.75 15.086 -9.516 1 97.69 195 GLN B C 1
ATOM 3309 O O . GLN B 1 195 ? -7.754 14.664 -8.938 1 97.69 195 GLN B O 1
ATOM 3314 N N . TRP B 1 196 ? -6.184 16.266 -9.305 1 98.25 196 TRP B N 1
ATOM 3315 C CA . TRP B 1 196 ? -6.734 17.125 -8.258 1 98.25 196 TRP B CA 1
ATOM 3316 C C . TRP B 1 196 ? -8.156 17.547 -8.602 1 98.25 196 TRP B C 1
ATOM 3318 O O . TRP B 1 196 ? -8.938 17.906 -7.711 1 98.25 196 TRP B O 1
ATOM 3328 N N . GLN B 1 197 ? -8.547 17.469 -9.828 1 98.56 197 GLN B N 1
ATOM 3329 C CA . GLN B 1 197 ? -9.867 17.891 -10.297 1 98.56 197 GLN B CA 1
ATOM 3330 C C . GLN B 1 197 ? -10.969 17.062 -9.648 1 98.56 197 GLN B C 1
ATOM 3332 O O . GLN B 1 197 ? -12.078 17.547 -9.438 1 98.56 197 GLN B O 1
ATOM 3337 N N . THR B 1 198 ? -10.664 15.828 -9.352 1 98.25 198 THR B N 1
ATOM 3338 C CA . THR B 1 198 ? -11.648 14.945 -8.727 1 98.25 198 THR B CA 1
ATOM 3339 C C . THR B 1 198 ? -12.109 15.508 -7.387 1 98.25 198 THR B C 1
ATOM 3341 O O . THR B 1 198 ? -13.305 15.648 -7.145 1 98.25 198 THR B O 1
ATOM 3344 N N . SER B 1 199 ? -11.141 15.859 -6.504 1 98.44 199 SER B N 1
ATOM 3345 C CA . SER B 1 199 ? -11.477 16.438 -5.203 1 98.44 199 SER B CA 1
ATOM 3346 C C . SER B 1 199 ? -12.148 17.797 -5.359 1 98.44 199 SER B C 1
ATOM 3348 O O . SER B 1 199 ? -13.117 18.094 -4.66 1 98.44 199 SER B O 1
ATOM 3350 N N . LEU B 1 200 ? -11.617 18.578 -6.316 1 98.38 200 LEU B N 1
ATOM 3351 C CA . LEU B 1 200 ? -12.18 19.891 -6.535 1 98.38 200 LEU B CA 1
ATOM 3352 C C . LEU B 1 200 ? -13.648 19.797 -6.949 1 98.38 200 LEU B C 1
ATOM 3354 O O . LEU B 1 200 ? -14.484 20.562 -6.465 1 98.38 200 LEU B O 1
ATOM 3358 N N . ALA B 1 201 ? -14.008 18.891 -7.828 1 98.19 201 ALA B N 1
ATOM 3359 C CA . ALA B 1 201 ? -15.375 18.719 -8.297 1 98.19 201 ALA B CA 1
ATOM 3360 C C . ALA B 1 201 ? -16.312 18.375 -7.145 1 98.19 201 ALA B C 1
ATOM 3362 O O . ALA B 1 201 ? -17.438 18.875 -7.07 1 98.19 201 ALA B O 1
ATOM 3363 N N . ASP B 1 202 ? -15.805 17.469 -6.281 1 97.88 202 ASP B N 1
ATOM 3364 C CA . ASP B 1 202 ? -16.609 17.125 -5.105 1 97.88 202 ASP B CA 1
ATOM 3365 C C . ASP B 1 202 ? -16.891 18.359 -4.25 1 97.88 202 ASP B C 1
ATOM 3367 O O . ASP B 1 202 ? -18.016 18.578 -3.836 1 97.88 202 ASP B O 1
ATOM 3371 N N . ILE B 1 203 ? -15.875 19.141 -4.012 1 97.25 203 ILE B N 1
ATOM 3372 C CA . ILE B 1 203 ? -15.977 20.297 -3.141 1 97.25 203 ILE B CA 1
ATOM 3373 C C . ILE B 1 203 ? -16.922 21.328 -3.768 1 97.25 203 ILE B C 1
ATOM 3375 O O . ILE B 1 203 ? -17.797 21.875 -3.092 1 97.25 203 ILE B O 1
ATOM 3379 N N . GLN B 1 204 ? -16.781 21.562 -5.055 1 96.31 204 GLN B N 1
ATOM 3380 C CA . GLN B 1 204 ? -17.656 22.484 -5.777 1 96.31 204 GLN B CA 1
ATOM 3381 C C . GLN B 1 204 ? -19.109 22.047 -5.676 1 96.31 204 GLN B C 1
ATOM 3383 O O . GLN B 1 204 ? -20 22.859 -5.406 1 96.31 204 GLN B O 1
ATOM 3388 N N . THR B 1 205 ? -19.328 20.781 -5.836 1 96.62 205 THR B N 1
ATOM 3389 C CA . THR B 1 205 ? -20.688 20.234 -5.82 1 96.62 205 THR B CA 1
ATOM 3390 C C . THR B 1 205 ? -21.328 20.422 -4.449 1 96.62 205 THR B C 1
ATOM 3392 O O . THR B 1 205 ? -22.484 20.844 -4.348 1 96.62 205 THR B O 1
ATOM 3395 N N . ILE B 1 206 ? -20.594 20.141 -3.41 1 95.19 206 ILE B N 1
ATOM 3396 C CA . ILE B 1 206 ? -21.109 20.234 -2.053 1 95.19 206 ILE B CA 1
ATOM 3397 C C . ILE B 1 206 ? -21.391 21.688 -1.702 1 95.19 206 ILE B C 1
ATOM 3399 O O . ILE B 1 206 ? -22.422 22.016 -1.12 1 95.19 206 ILE B O 1
ATOM 3403 N N . LEU B 1 207 ? -20.484 22.609 -2.047 1 91.44 207 LEU B N 1
ATOM 3404 C CA . LEU B 1 207 ? -20.625 24.016 -1.693 1 91.44 207 LEU B CA 1
ATOM 3405 C C . LEU B 1 207 ? -21.75 24.672 -2.49 1 91.44 207 LEU B C 1
ATOM 3407 O O . LEU B 1 207 ? -22.406 25.594 -2.01 1 91.44 207 LEU B O 1
ATOM 3411 N N . LEU B 1 208 ? -21.969 24.172 -3.676 1 87.44 208 LEU B N 1
ATOM 3412 C CA . LEU B 1 208 ? -23.078 24.688 -4.484 1 87.44 208 LEU B CA 1
ATOM 3413 C C . LEU B 1 208 ? -24.422 24.234 -3.928 1 87.44 208 LEU B C 1
ATOM 3415 O O . LEU B 1 208 ? -25.391 24.984 -3.979 1 87.44 208 LEU B O 1
ATOM 3419 N N . THR B 1 209 ? -24.422 23.047 -3.426 1 84 209 THR B N 1
ATOM 3420 C CA . THR B 1 209 ? -25.688 22.5 -2.93 1 84 209 THR B CA 1
ATOM 3421 C C . THR B 1 209 ? -25.969 22.984 -1.513 1 84 209 THR B C 1
ATOM 3423 O O . THR B 1 209 ? -27.125 23.047 -1.087 1 84 209 THR B O 1
ATOM 3426 N N . ALA B 1 210 ? -25 23.266 -0.711 1 73.5 210 ALA B N 1
ATOM 3427 C CA . ALA B 1 210 ? -25.156 23.719 0.671 1 73.5 210 ALA B CA 1
ATOM 3428 C C . ALA B 1 210 ? -25.516 25.188 0.734 1 73.5 210 ALA B C 1
ATOM 3430 O O . ALA B 1 210 ? -25.922 25.703 1.783 1 73.5 210 ALA B O 1
ATOM 3431 N N . GLN B 1 211 ? -25.297 26.031 -0.341 1 62.91 211 GLN B N 1
ATOM 3432 C CA . GLN B 1 211 ? -25.688 27.438 -0.317 1 62.91 211 GLN B CA 1
ATOM 3433 C C . GLN B 1 211 ? -27.203 27.594 -0.318 1 62.91 211 GLN B C 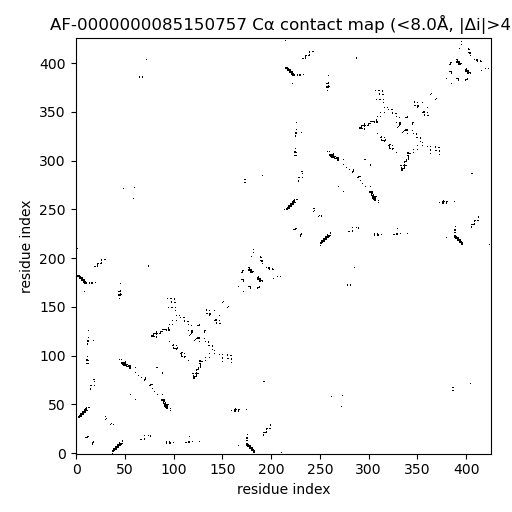1
ATOM 3435 O O . GLN B 1 211 ? -27.891 26.953 -1.096 1 62.91 211 GLN B O 1
ATOM 3440 N N . PRO B 1 212 ? -27.734 28.156 0.829 1 52.72 212 PRO B N 1
ATOM 3441 C CA . PRO B 1 212 ? -29.156 28.469 0.844 1 52.72 212 PRO B CA 1
ATOM 3442 C C . PRO B 1 212 ? -29.594 29.297 -0.364 1 52.72 212 PRO B C 1
ATOM 3444 O O . PRO B 1 212 ? -28.812 30.078 -0.901 1 52.72 212 PRO B O 1
ATOM 3447 N N . SER B 1 213 ? -30.594 28.781 -1.135 1 39.94 213 SER B N 1
ATOM 3448 C CA . SER B 1 213 ? -31.297 29.734 -1.992 1 39.94 213 SER B CA 1
ATOM 3449 C C . SER B 1 213 ? -31.672 31 -1.231 1 39.94 213 SER B C 1
ATOM 3451 O O . SER B 1 213 ? -32.031 30.938 -0.055 1 39.94 213 SER B O 1
#

pLDDT: mean 95.95, std 7.59, range [39.94, 98.94]

InterPro domains:
  IPR036249 Thioredoxin-like superfamily [SSF52833] (4-188)

Nearest PDB structures (foldseek):
  3kzq-assembly3_D-3  TM=9.698E-01  e=6.338E-23  Vibrio parahaemolyticus
  2in3-assembly1_A  TM=8.646E-01  e=3.914E-15  Nitrosomonas europaea
  6ghb-assembly1_B  TM=8.184E-01  e=1.607E-11  Geobacillus kaustophilus HTA426
  6ghb-assembly2_D  TM=8.156E-01  e=1.705E-11  Geobacillus kaustophilus HTA426
  6gho-assembly1_B  TM=7.818E-01  e=3.671E-11  Geobacillus kaustophilus HTA426

Secondary structure (DSSP, 8-state):
---EEEEEEE-TT-HHHHHHHHHHHHHHHHHHHHHTTTEEEEEEE--SS----SBPPHHHHHHHHHHHHHHHHHH-----TTHHHHS--B---HHHHHHHHHHHTTT-HHHHHHHHHHHHHTT---TTSHHHHHHHHHHTT--HHHHHHHHT-HHHHHHHHHHHHHHHHSS--SSSEEEEEETTEEEEEPP-SS-HHHHHHHHHHHHHHHS--/---EEEEEEE-TT-HHHHHHHHHHHHHHHHHHHHHTTTEEEEEEE--SS----SBPPHHHHHHHHHHHHHHHHHH-----TTHHHHS--B---HHHHHHHHHHHTTT-HHHHHHHHHHHHHTT---TTSHHHHHHHHHHTT--HHHHHHHHT-HHHHHHHHHHHHHHHHSS--SSSEEEEEETTEEEEEPP-SS-HHHHHHHHHHHHHHHS--